Protein AF-0000000077403248 (afdb_homodimer)

Structure (mmCIF, N/CA/C/O backbone):
data_AF-0000000077403248-model_v1
#
loop_
_entity.id
_entity.type
_entity.pdbx_description
1 polymer '3-beta hydroxysteroid dehydrogenase/isomerase domain-containing protein'
#
loop_
_atom_site.group_PDB
_atom_site.id
_atom_site.type_symbol
_atom_site.label_atom_id
_atom_site.label_alt_id
_atom_site.label_comp_id
_atom_site.label_asym_id
_atom_site.label_entity_id
_atom_site.label_seq_id
_atom_site.pdbx_PDB_ins_code
_atom_site.Cartn_x
_atom_site.Cartn_y
_atom_site.Cartn_z
_atom_site.occupancy
_atom_site.B_iso_or_equiv
_atom_site.auth_seq_id
_atom_site.auth_comp_id
_atom_site.auth_asym_id
_atom_site.auth_atom_id
_atom_site.pdbx_PDB_model_num
ATOM 1 N N . MET A 1 1 ? -23.078 15.523 17.312 1 88.94 1 MET A N 1
ATOM 2 C CA . MET A 1 1 ? -22.125 14.727 16.531 1 88.94 1 MET A CA 1
ATOM 3 C C . MET A 1 1 ? -20.797 14.602 17.266 1 88.94 1 MET A C 1
ATOM 5 O O . MET A 1 1 ? -20.375 15.516 17.969 1 88.94 1 MET A O 1
ATOM 9 N N . SER A 1 2 ? -20.219 13.445 17.25 1 95 2 SER A N 1
ATOM 10 C CA . SER A 1 2 ? -18.984 13.164 17.984 1 95 2 SER A CA 1
ATOM 11 C C . SER A 1 2 ? -17.844 12.797 17.016 1 95 2 SER A C 1
ATOM 13 O O . SER A 1 2 ? -18.047 12 16.109 1 95 2 SER A O 1
ATOM 15 N N . PHE A 1 3 ? -16.703 13.469 17.266 1 97.44 3 PHE A N 1
ATOM 16 C CA . PHE A 1 3 ? -15.547 13.305 16.391 1 97.44 3 PHE A CA 1
ATOM 17 C C . PHE A 1 3 ? -14.367 12.727 17.156 1 97.44 3 PHE A C 1
ATOM 19 O O . PHE A 1 3 ? -14.125 13.094 18.312 1 97.44 3 PHE A O 1
ATOM 26 N N . ILE A 1 4 ? -13.68 11.789 16.547 1 98.44 4 ILE A N 1
ATOM 27 C CA . ILE A 1 4 ? -12.391 11.312 17.031 1 98.44 4 ILE A CA 1
ATOM 28 C C . ILE A 1 4 ? -11.273 11.859 16.141 1 98.44 4 ILE A C 1
ATOM 30 O O . ILE A 1 4 ? -11.312 11.711 14.922 1 98.44 4 ILE A O 1
ATOM 34 N N . ILE A 1 5 ? -10.305 12.508 16.75 1 98.56 5 ILE A N 1
ATOM 35 C CA . ILE A 1 5 ? -9.141 12.992 16.016 1 98.56 5 ILE A CA 1
ATOM 36 C C . ILE A 1 5 ? -7.926 12.125 16.328 1 98.56 5 ILE A C 1
ATOM 38 O O . ILE A 1 5 ? -7.395 12.18 17.438 1 98.56 5 ILE A O 1
ATOM 42 N N . ILE A 1 6 ? -7.516 11.273 15.367 1 98.81 6 ILE A N 1
ATOM 43 C CA . ILE A 1 6 ? -6.262 10.531 15.469 1 98.81 6 ILE A CA 1
ATOM 44 C C . ILE A 1 6 ? -5.09 11.453 15.133 1 98.81 6 ILE A C 1
ATOM 46 O O . ILE A 1 6 ? -5.047 12.039 14.047 1 98.81 6 ILE A O 1
ATOM 50 N N . GLY A 1 7 ? -4.117 11.555 15.969 1 98 7 GLY A N 1
ATOM 51 C CA . GLY A 1 7 ? -3.072 12.555 15.828 1 98 7 GLY A CA 1
ATOM 52 C C . GLY A 1 7 ? -3.445 13.891 16.438 1 98 7 GLY A C 1
ATOM 53 O O . GLY A 1 7 ? -2.949 14.938 16 1 98 7 GLY A O 1
ATOM 54 N N . GLY A 1 8 ? -4.324 13.859 17.406 1 96.44 8 GLY A N 1
ATOM 55 C CA . GLY A 1 8 ? -4.867 15.078 18 1 96.44 8 GLY A CA 1
ATOM 56 C C . GLY A 1 8 ? -3.84 15.852 18.797 1 96.44 8 GLY A C 1
ATOM 57 O O . GLY A 1 8 ? -4.059 17.016 19.125 1 96.44 8 GLY A O 1
ATOM 58 N N . GLY A 1 9 ? -2.77 15.203 19.125 1 93.88 9 GLY A N 1
ATOM 59 C CA . GLY A 1 9 ? -1.704 15.891 19.844 1 93.88 9 GLY A CA 1
ATOM 60 C C . GLY A 1 9 ? -0.799 16.703 18.938 1 93.88 9 GLY A C 1
ATOM 61 O O . GLY A 1 9 ? 0.012 17.5 19.406 1 93.88 9 GLY A O 1
ATOM 62 N N . GLY A 1 10 ? -0.973 16.516 17.656 1 95.06 10 GLY A N 1
ATOM 63 C CA . GLY A 1 10 ? -0.174 17.25 16.688 1 95.06 10 GLY A CA 1
ATOM 64 C C . GLY A 1 10 ? -0.78 18.578 16.297 1 95.06 10 GLY A C 1
ATOM 65 O O . GLY A 1 10 ? -1.92 18.875 16.656 1 95.06 10 GLY A O 1
ATOM 66 N N . TYR A 1 11 ? -0.085 19.406 15.562 1 94.81 11 TYR A N 1
ATOM 67 C CA . TYR A 1 11 ? -0.453 20.781 15.211 1 94.81 11 TYR A CA 1
ATOM 68 C C . TYR A 1 11 ? -1.774 20.812 14.453 1 94.81 11 TYR A C 1
ATOM 70 O O . TYR A 1 11 ? -2.693 21.531 14.828 1 94.81 11 TYR A O 1
ATOM 78 N N . ILE A 1 12 ? -1.896 19.953 13.43 1 97 12 ILE A N 1
ATOM 79 C CA . ILE A 1 12 ? -3.082 19.938 12.578 1 97 12 ILE A CA 1
ATOM 80 C C . ILE A 1 12 ? -4.262 19.344 13.352 1 97 12 ILE A C 1
ATOM 82 O O . ILE A 1 12 ? -5.336 19.953 13.406 1 97 12 ILE A O 1
ATOM 86 N N . GLY A 1 13 ? -3.988 18.234 13.984 1 97.25 13 GLY A N 1
ATOM 87 C CA . GLY A 1 13 ? -5.051 17.531 14.695 1 97.25 13 GLY A CA 1
ATOM 88 C C . GLY A 1 13 ? -5.652 18.359 15.812 1 97.25 13 GLY A C 1
ATOM 89 O O . GLY A 1 13 ? -6.875 18.406 15.961 1 97.25 13 GLY A O 1
ATOM 90 N N . PHE A 1 14 ? -4.828 18.969 16.547 1 94.69 14 PHE A N 1
ATOM 91 C CA . PHE A 1 14 ? -5.289 19.766 17.688 1 94.69 14 PHE A CA 1
ATOM 92 C C . PHE A 1 14 ? -6.184 20.906 17.203 1 94.69 14 PHE A C 1
ATOM 94 O O . PHE A 1 14 ? -7.254 21.141 17.781 1 94.69 14 PHE A O 1
ATOM 101 N N . HIS A 1 15 ? -5.797 21.594 16.203 1 94.38 15 HIS A N 1
ATOM 102 C CA . HIS A 1 15 ? -6.531 22.766 15.758 1 94.38 15 HIS A CA 1
ATOM 103 C C . HIS A 1 15 ? -7.832 22.375 15.062 1 94.38 15 HIS A C 1
ATOM 105 O O . HIS A 1 15 ? -8.82 23.109 15.125 1 94.38 15 HIS A O 1
ATOM 111 N N . ILE A 1 16 ? -7.832 21.203 14.398 1 96.5 16 ILE A N 1
ATOM 112 C CA . ILE A 1 16 ? -9.094 20.672 13.883 1 96.5 16 ILE A CA 1
ATOM 113 C C . ILE A 1 16 ? -10.047 20.406 15.047 1 96.5 16 ILE A C 1
ATOM 115 O O . ILE A 1 16 ? -11.219 20.797 15 1 96.5 16 ILE A O 1
ATOM 119 N N . GLY A 1 17 ? -9.484 19.734 16.062 1 94.38 17 GLY A N 1
ATOM 120 C CA . GLY A 1 17 ? -10.289 19.453 17.25 1 94.38 17 GLY A CA 1
ATOM 121 C C . GLY A 1 17 ? -10.844 20.703 17.891 1 94.38 17 GLY A C 1
ATOM 122 O O . GLY A 1 17 ? -12.016 20.75 18.266 1 94.38 17 GLY A O 1
ATOM 123 N N . LYS A 1 18 ? -10.008 21.703 18.031 1 90.38 18 LYS A N 1
ATOM 124 C CA . LYS A 1 18 ? -10.422 22.969 18.625 1 90.38 18 LYS A CA 1
ATOM 125 C C . LYS A 1 18 ? -11.562 23.609 17.828 1 90.38 18 LYS A C 1
ATOM 127 O O . LYS A 1 18 ? -12.547 24.062 18.406 1 90.38 18 LYS A O 1
ATOM 132 N N . ALA A 1 19 ? -11.43 23.609 16.531 1 91.44 19 ALA A N 1
ATOM 133 C CA . ALA A 1 19 ? -12.453 24.203 15.68 1 91.44 19 ALA A CA 1
ATOM 134 C C . ALA A 1 19 ? -13.781 23.469 15.812 1 91.44 19 ALA A C 1
ATOM 136 O O . ALA A 1 19 ? -14.844 24.078 15.891 1 91.44 19 ALA A O 1
ATOM 137 N N . LEU A 1 20 ? -13.742 22.156 15.82 1 93 20 LEU A N 1
ATOM 138 C CA . LEU A 1 20 ? -14.945 21.344 15.961 1 93 20 LEU A CA 1
ATOM 139 C C . LEU A 1 20 ? -15.602 21.578 17.312 1 93 20 LEU A C 1
ATOM 141 O O . LEU A 1 20 ? -16.828 21.672 17.406 1 93 20 LEU A O 1
ATOM 145 N N . LEU A 1 21 ? -14.797 21.688 18.312 1 89.25 21 LEU A N 1
ATOM 146 C CA . LEU A 1 21 ? -15.312 21.969 19.656 1 89.25 21 LEU A CA 1
ATOM 147 C C . LEU A 1 21 ? -16.016 23.312 19.672 1 89.25 21 LEU A C 1
ATOM 149 O O . LEU A 1 21 ? -17.109 23.438 20.25 1 89.25 21 LEU A O 1
ATOM 153 N N . LEU A 1 22 ? -15.367 24.297 19.062 1 84.75 22 LEU A N 1
ATOM 154 C CA . LEU A 1 22 ? -15.93 25.641 19 1 84.75 22 LEU A CA 1
ATOM 155 C C . LEU A 1 22 ? -17.25 25.641 18.234 1 84.75 22 LEU A C 1
ATOM 157 O O . LEU A 1 22 ? -18.125 26.469 18.484 1 84.75 22 LEU A O 1
ATOM 161 N N . ALA A 1 23 ? -17.375 24.719 17.359 1 84.81 23 ALA A N 1
ATOM 162 C CA . ALA A 1 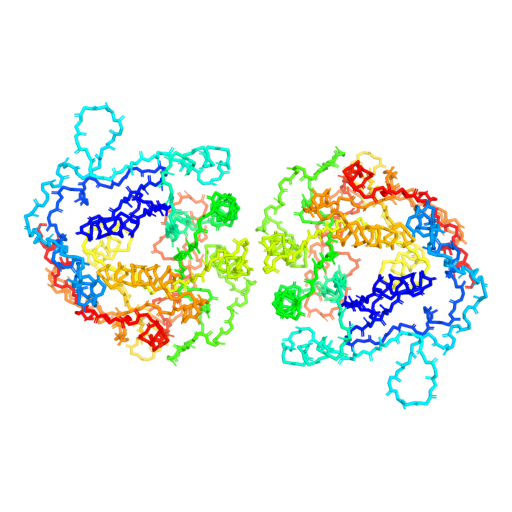23 ? -18.594 24.594 16.562 1 84.81 23 ALA A CA 1
ATOM 163 C C . ALA A 1 23 ? -19.672 23.828 17.328 1 84.81 23 ALA A C 1
ATOM 165 O O . ALA A 1 23 ? -20.781 23.625 16.828 1 84.81 23 ALA A O 1
ATOM 166 N N . GLY A 1 24 ? -19.375 23.297 18.5 1 83 24 GLY A N 1
ATOM 167 C CA . GLY A 1 24 ? -20.375 22.703 19.375 1 83 24 GLY A CA 1
ATOM 168 C C . GLY A 1 24 ? -20.391 21.188 19.312 1 83 24 GLY A C 1
ATOM 169 O O . GLY A 1 24 ? -21.312 20.547 19.828 1 83 24 GLY A O 1
ATOM 170 N N . PHE A 1 25 ? -19.422 20.609 18.688 1 89.56 25 PHE A N 1
ATOM 171 C CA . PHE A 1 25 ? -19.375 19.156 18.562 1 89.56 25 PHE A CA 1
ATOM 172 C C . PHE A 1 25 ? -18.578 18.531 19.703 1 89.56 25 PHE A C 1
ATOM 174 O O . PHE A 1 25 ? -17.797 19.219 20.359 1 89.56 25 PHE A O 1
ATOM 181 N N . LYS A 1 26 ? -18.828 17.297 19.969 1 92.31 26 LYS A N 1
ATOM 182 C CA . LYS A 1 26 ? -18 16.531 20.891 1 92.31 26 LYS A CA 1
ATOM 183 C C . LYS A 1 26 ? -16.734 16.031 20.219 1 92.31 26 LYS A C 1
ATOM 185 O O . LYS A 1 26 ? -16.766 15.539 19.094 1 92.31 26 LYS A O 1
ATOM 190 N N . VAL A 1 27 ? -15.617 16.281 20.938 1 94.81 27 VAL A N 1
ATOM 191 C CA . VAL A 1 27 ? -14.344 15.938 20.312 1 94.81 27 VAL A CA 1
ATOM 192 C C . VAL A 1 27 ? -13.5 15.109 21.281 1 94.81 27 VAL A C 1
ATOM 194 O O . VAL A 1 27 ? -13.398 15.438 22.469 1 94.81 27 VAL A O 1
ATOM 197 N N . THR A 1 28 ? -12.938 14.039 20.812 1 95.25 28 THR A N 1
ATOM 198 C CA . THR A 1 28 ? -11.953 13.234 21.516 1 95.25 28 THR A CA 1
ATOM 199 C C . THR A 1 28 ? -10.648 13.148 20.734 1 95.25 28 THR A C 1
ATOM 201 O O . THR A 1 28 ? -10.656 12.812 19.547 1 95.25 28 THR A O 1
ATOM 204 N N . LEU A 1 29 ? -9.547 13.484 21.406 1 95.94 29 LEU A N 1
ATOM 205 C CA . LEU A 1 29 ? -8.234 13.43 20.797 1 95.94 29 LEU A CA 1
ATOM 206 C C . LEU A 1 29 ? -7.5 12.148 21.188 1 95.94 29 LEU A C 1
ATOM 208 O O . LEU A 1 29 ? -7.5 11.766 22.359 1 95.94 29 LEU A O 1
ATOM 212 N N . LEU A 1 30 ? -6.902 11.453 20.219 1 96.69 30 LEU A N 1
ATOM 213 C CA . LEU A 1 30 ? -6.02 10.312 20.438 1 96.69 30 LEU A CA 1
ATOM 214 C C . LEU A 1 30 ? -4.637 10.578 19.859 1 96.69 30 LEU A C 1
ATOM 216 O O . LEU A 1 30 ? -4.516 10.977 18.688 1 96.69 30 LEU A O 1
ATOM 220 N N . ASP A 1 31 ? -3.643 10.398 20.641 1 96.31 31 ASP A N 1
ATOM 221 C CA . ASP A 1 31 ? -2.27 10.602 20.188 1 96.31 31 ASP A CA 1
ATOM 222 C C . ASP A 1 31 ? -1.272 10.016 21.188 1 96.31 31 ASP A C 1
ATOM 224 O O . ASP A 1 31 ? -1.631 9.711 22.312 1 96.31 31 ASP A O 1
ATOM 228 N N . ILE A 1 32 ? -0.068 9.828 20.703 1 95.19 32 ILE A N 1
ATOM 229 C CA . ILE A 1 32 ? 0.989 9.352 21.594 1 95.19 32 ILE A CA 1
ATOM 230 C C . ILE A 1 32 ? 1.539 10.523 22.406 1 95.19 32 ILE A C 1
ATOM 232 O O . ILE A 1 32 ? 2.125 10.32 23.484 1 95.19 32 ILE A O 1
ATOM 236 N N . ARG A 1 33 ? 1.307 11.75 21.953 1 92.06 33 ARG A N 1
ATOM 237 C CA . ARG A 1 33 ? 1.824 12.93 22.625 1 92.06 33 ARG A CA 1
ATOM 238 C C . ARG A 1 33 ? 0.705 13.922 22.938 1 92.06 33 ARG A C 1
ATOM 240 O O . ARG A 1 33 ? -0.227 14.078 22.141 1 92.06 33 ARG A O 1
ATOM 247 N N . LEU A 1 34 ? 0.909 14.648 23.938 1 89 34 LEU A N 1
ATOM 248 C CA . LEU A 1 34 ? -0.001 15.734 24.281 1 89 34 LEU A CA 1
ATOM 249 C C . LEU A 1 34 ? 0.228 16.938 23.375 1 89 34 LEU A C 1
ATOM 251 O O . LEU A 1 34 ? 1.346 17.172 22.906 1 89 34 LEU A O 1
ATOM 255 N N . PRO A 1 35 ? -0.841 17.656 23.125 1 88.5 35 PRO A N 1
ATOM 256 C CA . PRO A 1 35 ? -0.633 18.891 22.375 1 88.5 35 PRO A CA 1
ATOM 257 C C . PRO A 1 35 ? 0.321 19.859 23.078 1 88.5 35 PRO A C 1
ATOM 259 O O . PRO A 1 35 ? 0.42 19.844 24.297 1 88.5 35 PRO A O 1
ATOM 262 N N . SER A 1 36 ? 0.962 20.625 22.297 1 86.75 36 SER A N 1
ATOM 263 C CA . SER A 1 36 ? 1.906 21.594 22.828 1 86.75 36 SER A CA 1
ATOM 264 C C . SER A 1 36 ? 1.207 22.594 23.75 1 86.75 36 SER A C 1
ATOM 266 O O . SER A 1 36 ? 0.077 23 23.484 1 86.75 36 SER A O 1
ATOM 268 N N . HIS A 1 37 ? 1.922 23.031 24.766 1 79.38 37 HIS A N 1
ATOM 269 C CA . HIS A 1 37 ? 1.421 24.016 25.719 1 79.38 37 HIS A CA 1
ATOM 270 C C . HIS A 1 37 ? 1.146 25.359 25.016 1 79.38 37 HIS A C 1
ATOM 272 O O . HIS A 1 37 ? 0.229 26.078 25.406 1 79.38 37 HIS A O 1
ATOM 278 N N . GLU A 1 38 ? 1.942 25.609 24.047 1 79.44 38 GLU A N 1
ATOM 279 C CA . GLU A 1 38 ? 1.8 26.875 23.328 1 79.44 38 GLU A CA 1
ATOM 280 C C . GLU A 1 38 ? 0.463 26.938 22.594 1 79.44 38 GLU A C 1
ATOM 282 O O . GLU A 1 38 ? -0.152 28 22.516 1 79.44 38 GLU A O 1
ATOM 287 N N . TRP A 1 39 ? 0.052 25.828 22.016 1 83.5 39 TRP A N 1
ATOM 288 C CA . TRP A 1 39 ? -1.205 25.797 21.281 1 83.5 39 TRP A CA 1
ATOM 289 C C . TRP A 1 39 ? -2.396 25.938 22.219 1 83.5 39 TRP A C 1
ATOM 291 O O . TRP A 1 39 ? -3.406 26.547 21.875 1 83.5 39 TRP A O 1
ATOM 301 N N . LEU A 1 40 ? -2.199 25.422 23.391 1 70.06 40 LEU A N 1
ATOM 302 C CA . LEU A 1 40 ? -3.264 25.344 24.375 1 70.06 40 LEU A CA 1
ATOM 303 C C . LEU A 1 40 ? -3.482 26.703 25.047 1 70.06 40 LEU A C 1
ATOM 305 O O . LEU A 1 40 ? -4.621 27.094 25.312 1 70.06 40 LEU A O 1
ATOM 309 N N . PHE A 1 41 ? -2.383 27.391 25.188 1 65.62 41 PHE A N 1
ATOM 310 C CA . PHE A 1 41 ? -2.506 28.516 26.125 1 65.62 41 PHE A CA 1
ATOM 311 C C . PHE A 1 41 ? -2.168 29.828 25.438 1 65.62 41 PHE A C 1
ATOM 313 O O . PHE A 1 41 ? -2.516 30.906 25.953 1 65.62 41 PHE A O 1
ATOM 320 N N . LYS A 1 42 ? -1.551 29.688 24.312 1 63.5 42 LYS A N 1
ATOM 321 C CA . LYS A 1 42 ? -1.177 30.953 23.688 1 63.5 42 LYS A CA 1
ATOM 322 C C . LYS A 1 42 ? -2.199 31.375 22.625 1 63.5 42 LYS A C 1
ATOM 324 O O . LYS A 1 42 ? -2.797 30.516 21.969 1 63.5 42 LYS A O 1
ATOM 329 N N . THR A 1 43 ? -2.363 32.688 22.594 1 63.28 43 THR A N 1
ATOM 330 C CA . THR A 1 43 ? -3.395 33.312 21.766 1 63.28 43 THR A CA 1
ATOM 331 C C . THR A 1 43 ? -2.852 33.625 20.391 1 63.28 43 THR A C 1
ATOM 333 O O . THR A 1 43 ? -3.375 34.531 19.703 1 63.28 43 THR A O 1
ATOM 336 N N . CYS A 1 44 ? -1.911 32.906 19.922 1 69 44 CYS A N 1
ATOM 337 C CA . CYS A 1 44 ? -1.331 33.312 18.656 1 69 44 CYS A CA 1
ATOM 338 C C . CYS A 1 44 ? -2.209 32.875 17.484 1 69 44 CYS A C 1
ATOM 340 O O . CYS A 1 44 ? -2 33.281 16.344 1 69 44 CYS A O 1
ATOM 342 N N . LEU A 1 45 ? -3.133 32.125 17.797 1 82.38 45 LEU A N 1
ATOM 343 C CA . LEU A 1 45 ? -4.109 31.734 16.781 1 82.38 45 LEU A CA 1
ATOM 344 C C . LEU A 1 45 ? -5.531 31.938 17.297 1 82.38 45 LEU A C 1
ATOM 346 O O . LEU A 1 45 ? -6.137 31.016 17.859 1 82.38 45 LEU A O 1
ATOM 350 N N . PRO A 1 46 ? -6.023 33.156 17.031 1 81.88 46 PRO A N 1
ATOM 351 C CA . PRO A 1 46 ? -7.371 33.438 17.531 1 81.88 46 PRO A CA 1
ATOM 352 C C . PRO A 1 46 ? -8.422 32.469 16.969 1 81.88 46 PRO A C 1
ATOM 354 O O . PRO A 1 46 ? -8.32 32.031 15.82 1 81.88 46 PRO A O 1
ATOM 357 N N . SER A 1 47 ? -9.391 32.25 17.766 1 83 47 SER A N 1
ATOM 358 C CA . SER A 1 47 ? -10.477 31.359 17.359 1 83 47 SER A CA 1
ATOM 359 C C . SER A 1 47 ? -11.188 31.875 16.109 1 83 47 SER A C 1
ATOM 361 O O . SER A 1 47 ? -11.617 31.094 15.266 1 83 47 SER A O 1
ATOM 363 N N . SER A 1 48 ? -11.25 33.188 16.062 1 83.62 48 SER A N 1
ATOM 364 C CA . SER A 1 48 ? -11.914 33.781 14.906 1 83.62 48 SER A CA 1
ATOM 365 C C . SER A 1 48 ? -11.164 33.5 13.617 1 83.62 48 SER A C 1
ATOM 367 O O . SER A 1 48 ? -11.781 33.281 12.562 1 83.62 48 SER A O 1
ATOM 369 N N . TYR A 1 49 ? -9.883 33.5 13.773 1 86.62 49 TYR A N 1
ATOM 370 C CA . TYR A 1 49 ? -9.031 33.156 12.633 1 86.62 49 TYR A CA 1
ATOM 371 C C . TYR A 1 49 ? -9.211 31.719 12.211 1 86.62 49 TYR A C 1
ATOM 373 O O . TYR A 1 49 ? -9.344 31.406 11.023 1 86.62 49 TYR A O 1
ATOM 381 N N . LEU A 1 50 ? -9.297 30.859 13.156 1 87.56 50 LEU A N 1
ATOM 382 C CA . LEU A 1 50 ? -9.406 29.422 12.922 1 87.56 50 LEU A CA 1
ATOM 383 C C . LEU A 1 50 ? -10.773 29.078 12.336 1 87.56 50 LEU A C 1
ATOM 385 O O . LEU A 1 50 ? -10.891 28.156 11.531 1 87.56 50 LEU A O 1
ATOM 389 N N . MET A 1 51 ? -11.734 29.844 12.672 1 88.5 51 MET A N 1
ATOM 390 C CA . MET A 1 51 ? -13.117 29.531 12.32 1 88.5 51 MET A CA 1
ATOM 391 C C . MET A 1 51 ? -13.531 30.234 11.039 1 88.5 51 MET A C 1
ATOM 393 O O . MET A 1 51 ? -14.633 30.031 10.531 1 88.5 51 MET A O 1
ATOM 397 N N . GLU A 1 52 ? -12.516 30.938 10.578 1 83.81 52 GLU A N 1
ATOM 398 C CA . GLU A 1 52 ? -12.812 31.688 9.367 1 83.81 52 GLU A CA 1
ATOM 399 C C . GLU A 1 52 ? -13.203 30.766 8.219 1 83.81 52 GLU A C 1
ATOM 401 O O . GLU A 1 52 ? -12.5 29.781 7.945 1 83.81 52 GLU A O 1
ATOM 406 N N . GLY A 1 53 ? -14.289 30.781 7.582 1 83.56 53 GLY A N 1
ATOM 407 C CA . GLY A 1 53 ? -14.758 30 6.441 1 83.56 53 GLY A CA 1
ATOM 408 C C . GLY A 1 53 ? -15.617 28.812 6.84 1 83.56 53 GLY A C 1
ATOM 409 O O . GLY A 1 53 ? -16.203 28.156 5.984 1 83.56 53 GLY A O 1
ATOM 410 N N . ILE A 1 54 ? -15.562 28.422 8.078 1 85.88 54 ILE A N 1
ATOM 411 C CA . ILE A 1 54 ? -16.359 27.297 8.586 1 85.88 54 ILE A CA 1
ATOM 412 C C . ILE A 1 54 ? -17.75 27.797 8.953 1 85.88 54 ILE A C 1
ATOM 414 O O . ILE A 1 54 ? -18.75 27.141 8.633 1 85.88 54 ILE A O 1
ATOM 418 N N . THR A 1 55 ? -17.891 28.922 9.57 1 70.94 55 THR A N 1
ATOM 419 C CA . THR A 1 55 ? -19.141 29.422 10.133 1 70.94 55 THR A CA 1
ATOM 420 C C . THR A 1 55 ? -20.031 29.984 9.031 1 70.94 55 THR A C 1
ATOM 422 O O . THR A 1 55 ? -21.234 30.172 9.242 1 70.94 55 THR A O 1
ATOM 425 N N . GLU A 1 56 ? -19.547 30.219 7.914 1 62.22 56 GLU A N 1
ATOM 426 C CA . GLU A 1 56 ? -20.375 30.75 6.848 1 62.22 56 GLU A CA 1
ATOM 427 C C . GLU A 1 56 ? -21.281 29.688 6.25 1 62.22 56 GLU A C 1
ATOM 429 O O . GLU A 1 56 ? -22.141 29.984 5.414 1 62.22 56 GLU A O 1
ATOM 434 N N . GLU A 1 57 ? -21.25 28.484 6.777 1 59.41 57 GLU A N 1
ATOM 435 C CA . GLU A 1 57 ? -22.031 27.391 6.207 1 59.41 57 GLU A CA 1
ATOM 436 C C . GLU A 1 57 ? -23.406 27.297 6.883 1 59.41 57 GLU A C 1
ATOM 438 O O . GLU A 1 57 ? -23.516 27.516 8.094 1 59.41 57 GLU A O 1
ATOM 443 N N . PRO A 1 58 ? -24.469 27.172 6.02 1 51.25 58 PRO A N 1
ATOM 444 C CA . PRO A 1 58 ? -25.828 27.094 6.562 1 51.25 58 PRO A CA 1
ATOM 445 C C . PRO A 1 58 ? -25.953 26.109 7.711 1 51.25 58 PRO A C 1
ATOM 447 O O . PRO A 1 58 ? -26.781 26.281 8.609 1 51.25 58 PRO A O 1
ATOM 450 N N . PHE A 1 59 ? -25.094 25.109 7.602 1 53.16 59 PHE A N 1
ATOM 451 C CA . PHE A 1 59 ? -25.188 24.109 8.648 1 53.16 59 PHE A CA 1
ATOM 452 C C . PHE A 1 59 ? -24.969 24.734 10.023 1 53.16 59 PHE A C 1
ATOM 454 O O . PHE A 1 59 ? -25.609 24.328 11 1 53.16 59 PHE A O 1
ATOM 461 N N . PHE A 1 60 ? -24.188 25.656 10 1 54.59 60 PHE A N 1
ATOM 462 C CA . PHE A 1 60 ? -23.875 26.266 11.281 1 54.59 60 PHE A CA 1
ATOM 463 C C . PHE A 1 60 ? -24.859 27.391 11.617 1 54.59 60 PHE A C 1
ATOM 465 O O . PHE A 1 60 ? -24.969 27.797 12.773 1 54.59 60 PHE A O 1
ATOM 472 N N . GLU A 1 61 ? -25.516 27.906 10.539 1 47.16 61 GLU A N 1
ATOM 473 C CA . GLU A 1 61 ? -26.531 28.922 10.828 1 47.16 61 GLU A CA 1
ATOM 474 C C . GLU A 1 61 ? -27.625 28.359 11.742 1 47.16 61 GLU A C 1
ATOM 476 O O . GLU A 1 61 ? -28.109 29.047 12.633 1 47.16 61 GLU A O 1
ATOM 481 N N . ASP A 1 62 ? -28.047 27.203 11.352 1 44.81 62 ASP A N 1
ATOM 482 C CA . ASP A 1 62 ? -29.172 26.641 12.086 1 44.81 62 ASP A CA 1
ATOM 483 C C . ASP A 1 62 ? -28.766 26.188 13.484 1 44.81 62 ASP A C 1
ATOM 485 O O . ASP A 1 62 ? -29.609 26.031 14.367 1 44.81 62 ASP A O 1
ATOM 489 N N . HIS A 1 63 ? -27.547 25.781 13.508 1 41.97 63 HIS A N 1
ATOM 490 C CA . HIS A 1 63 ? -27.109 25.375 14.836 1 41.97 63 HIS A CA 1
ATOM 491 C C . HIS A 1 63 ? -26.531 26.547 15.625 1 41.97 63 HIS A C 1
ATOM 493 O O . HIS A 1 63 ? -25.703 27.297 15.109 1 41.97 63 HIS A O 1
ATOM 499 N N . ASN A 1 64 ? -27.438 27.406 16.188 1 38.59 64 ASN A N 1
ATOM 500 C CA . ASN A 1 64 ? -27.094 28.531 17.062 1 38.59 64 ASN A CA 1
ATOM 501 C C . ASN A 1 64 ? -25.719 28.328 17.719 1 38.59 64 ASN A C 1
ATOM 503 O O . ASN A 1 64 ? -25.641 27.781 18.812 1 38.59 64 ASN A O 1
ATOM 507 N N . PHE A 1 65 ? -24.859 27.984 16.859 1 40.69 65 PHE A N 1
ATOM 508 C CA . PHE A 1 65 ? -23.531 27.891 17.469 1 40.69 65 PHE A CA 1
ATOM 509 C C . PHE A 1 65 ? -23.125 29.219 18.094 1 40.69 65 PHE A C 1
ATOM 511 O O . PHE A 1 65 ? -23.141 30.25 17.438 1 40.69 65 PHE A O 1
ATOM 518 N N . SER A 1 66 ? -23.656 29.5 19.234 1 34.75 66 SER A N 1
ATOM 519 C CA . SER A 1 66 ? -23.156 30.641 19.984 1 34.75 66 SER A CA 1
ATOM 520 C C . SER A 1 66 ? -21.641 30.797 19.812 1 34.75 66 SER A C 1
ATOM 522 O O . SER A 1 66 ? -20.875 29.906 20.172 1 34.75 66 SER A O 1
ATOM 524 N N . THR A 1 67 ? -21.203 31.141 18.641 1 37.59 67 THR A N 1
ATOM 525 C CA . THR A 1 67 ? -19.859 31.703 18.656 1 37.59 67 THR A CA 1
ATOM 526 C C . THR A 1 67 ? -19.625 32.5 19.938 1 37.59 67 THR A C 1
ATOM 528 O O . THR A 1 67 ? -19.812 33.719 19.969 1 37.59 67 THR A O 1
ATOM 531 N N . SER A 1 68 ? -20.328 32.25 20.984 1 33.31 68 SER A N 1
ATOM 532 C CA . SER A 1 68 ? -19.828 33.031 22.094 1 33.31 68 SER A CA 1
ATOM 533 C C . SER A 1 68 ? -18.328 33.219 22.031 1 33.31 68 SER A C 1
ATOM 535 O O . SER A 1 68 ? -17.578 32.219 22.047 1 33.31 68 SER A O 1
ATOM 537 N N . SER A 1 69 ? -17.891 34.062 21.188 1 35.31 69 SER A N 1
ATOM 538 C CA . SER A 1 69 ? -16.594 34.719 21.125 1 35.31 69 SER A CA 1
ATOM 539 C C . SER A 1 69 ? -15.852 34.625 22.453 1 35.31 69 SER A C 1
ATOM 541 O O . SER A 1 69 ? -14.945 35.406 22.719 1 35.31 69 SER A O 1
ATOM 543 N N . GLY A 1 70 ? -16.531 34.25 23.516 1 33.25 70 GLY A N 1
ATOM 544 C CA . GLY A 1 70 ? -15.625 34.312 24.656 1 33.25 70 GLY A CA 1
ATOM 545 C C . GLY A 1 70 ? -14.367 33.469 24.469 1 33.25 70 GLY A C 1
ATOM 546 O O . GLY A 1 70 ? -14.391 32.469 23.75 1 33.25 70 GLY A O 1
ATOM 547 N N . ASP A 1 71 ? -13.211 34.125 24.422 1 37.53 71 ASP A N 1
ATOM 548 C CA . ASP A 1 71 ? -11.93 33.469 24.656 1 37.53 71 ASP A CA 1
ATOM 549 C C . ASP A 1 71 ? -12.102 32.188 25.453 1 37.53 71 ASP A C 1
ATOM 551 O O . ASP A 1 71 ? -12.492 32.219 26.625 1 37.53 71 ASP A O 1
ATOM 555 N N . ILE A 1 72 ? -12.875 31.203 24.984 1 40.78 72 ILE A N 1
ATOM 556 C CA . ILE A 1 72 ? -12.789 29.969 25.766 1 40.78 72 ILE A CA 1
ATOM 557 C C . ILE A 1 72 ? -11.453 29.922 26.5 1 40.78 72 ILE A C 1
ATOM 559 O O . ILE A 1 72 ? -10.398 30.156 25.906 1 40.78 72 ILE A O 1
ATOM 563 N N . ASP A 1 73 ? -11.422 30.375 27.703 1 40.16 73 ASP A N 1
ATOM 564 C CA . ASP A 1 73 ? -10.211 30.25 28.516 1 40.16 73 ASP A CA 1
ATOM 565 C C . ASP A 1 73 ? -9.484 28.938 28.234 1 40.16 73 ASP A C 1
ATOM 567 O O . ASP A 1 73 ? -10.07 27.859 28.375 1 40.16 73 ASP A O 1
ATOM 571 N N . ASN A 1 74 ? -8.578 28.984 27.297 1 41.88 74 ASN A N 1
ATOM 572 C CA . ASN A 1 74 ? -7.641 27.922 26.922 1 41.88 74 ASN A CA 1
ATOM 573 C C . ASN A 1 74 ? -7.453 26.922 28.062 1 41.88 74 ASN A C 1
ATOM 575 O O . ASN A 1 74 ? -7.02 25.797 27.828 1 41.88 74 ASN A O 1
ATOM 579 N N . HIS A 1 75 ? -7.617 27.422 29.25 1 40.44 75 HIS A N 1
ATOM 580 C CA . HIS A 1 75 ? -7.266 26.562 30.375 1 40.44 75 HIS A CA 1
ATOM 581 C C . HIS A 1 75 ? -8.195 25.344 30.438 1 40.44 75 HIS A C 1
ATOM 583 O O . HIS A 1 75 ? -7.883 24.359 31.109 1 40.44 75 HIS A O 1
ATOM 589 N N . LYS A 1 76 ? -9.375 25.422 29.891 1 44.38 76 LYS A N 1
ATOM 590 C CA . LYS A 1 76 ? -10.352 24.359 30.141 1 44.38 76 LYS A CA 1
ATOM 591 C C . LYS A 1 76 ? -10.445 23.406 28.953 1 44.38 76 LYS A C 1
ATOM 593 O O . LYS A 1 76 ? -11.289 22.516 28.938 1 44.38 76 LYS A O 1
ATOM 598 N N . ILE A 1 77 ? -9.719 23.641 27.953 1 45.38 77 ILE A N 1
ATOM 599 C CA . ILE A 1 77 ? -9.977 22.922 26.703 1 45.38 77 ILE A CA 1
ATOM 600 C C . ILE A 1 77 ? -9.625 21.438 26.891 1 45.38 77 ILE A C 1
ATOM 602 O O . ILE A 1 77 ? -10.328 20.562 26.391 1 45.38 77 ILE A O 1
ATOM 606 N N . LEU A 1 78 ? -8.398 21 27.391 1 48.47 78 LEU A N 1
ATOM 607 C CA . LEU A 1 78 ? -7.949 19.609 27.344 1 48.47 78 LEU A CA 1
ATOM 608 C C . LEU A 1 78 ? -8.086 18.953 28.719 1 48.47 78 LEU A C 1
ATOM 610 O O . LEU A 1 78 ? -7.551 19.438 29.703 1 48.47 78 LEU A O 1
ATOM 614 N N . SER A 1 79 ? -9.227 18.422 29.078 1 43.78 79 SER A N 1
ATOM 615 C CA . SER A 1 79 ? -9.305 17.641 30.312 1 43.78 79 SER A CA 1
ATOM 616 C C . SER A 1 79 ? -8.32 16.469 30.281 1 43.78 79 SER A C 1
ATOM 618 O O . SER A 1 79 ? -8.336 15.664 29.359 1 43.78 79 SER A O 1
ATOM 620 N N . MET A 1 80 ? -7.113 16.734 30.641 1 40.78 80 MET A N 1
ATOM 621 C CA . MET A 1 80 ? -6.387 15.508 30.938 1 40.78 80 MET A CA 1
ATOM 622 C C . MET A 1 80 ? -7.156 14.641 31.922 1 40.78 80 MET A C 1
ATOM 624 O O . MET A 1 80 ? -7.77 15.148 32.875 1 40.78 80 MET A O 1
ATOM 628 N N . ASN A 1 81 ? -7.926 13.695 31.531 1 38.56 81 ASN A N 1
ATOM 629 C CA . ASN A 1 81 ? -8.68 12.836 32.438 1 38.56 81 ASN A CA 1
ATOM 630 C C . ASN A 1 81 ? -8.062 12.812 33.844 1 38.56 81 ASN A C 1
ATOM 632 O O . ASN A 1 81 ? -7.578 11.773 34.281 1 38.56 81 ASN A O 1
ATOM 636 N N . ASP A 1 82 ? -7.305 13.75 34.281 1 37.09 82 ASP A N 1
ATOM 637 C CA . ASP A 1 82 ? -6.984 13.508 35.688 1 37.09 82 ASP A CA 1
ATOM 638 C C . ASP A 1 82 ? -8.18 13.812 36.594 1 37.09 82 ASP A C 1
ATOM 640 O O . ASP A 1 82 ? -8.062 13.797 37.812 1 37.09 82 ASP A O 1
ATOM 644 N N . GLY A 1 83 ? -9.344 13.711 36.406 1 37.56 83 GLY A N 1
ATOM 645 C CA . GLY A 1 83 ? -10.492 13.82 37.281 1 37.56 83 GLY A CA 1
ATOM 646 C C . GLY A 1 83 ? -10.914 15.258 37.531 1 37.56 83 GLY A C 1
ATOM 647 O O . GLY A 1 83 ? -11.992 15.508 38.094 1 37.56 83 GLY A O 1
ATOM 648 N N . LYS A 1 84 ? -10.125 16.219 37.812 1 38.59 84 LYS A N 1
ATOM 649 C CA . LYS A 1 84 ? -10.617 17.375 38.531 1 38.59 84 LYS A CA 1
ATOM 650 C C . LYS A 1 84 ? -11.141 18.453 37.594 1 38.59 84 LYS A C 1
ATOM 652 O O . LYS A 1 84 ? -11.953 19.297 37.969 1 38.59 84 LYS A O 1
ATOM 657 N N . ASN A 1 85 ? -10.359 18.938 36.594 1 37.62 85 ASN A N 1
ATOM 658 C CA . ASN A 1 85 ? -10.68 20.203 35.938 1 37.62 85 ASN A CA 1
ATOM 659 C C . ASN A 1 85 ? -11.469 20 34.656 1 37.62 85 ASN A C 1
ATOM 661 O O . ASN A 1 85 ? -11.344 18.953 34 1 37.62 85 ASN A O 1
ATOM 665 N N . GLU A 1 86 ? -12.664 20.547 34.438 1 42.53 86 GLU A N 1
ATOM 666 C CA . GLU A 1 86 ? -13.648 20.594 33.375 1 42.53 86 GLU A CA 1
ATOM 667 C C . GLU A 1 86 ? -12.969 20.75 32 1 42.53 86 GLU A C 1
ATOM 669 O O . GLU A 1 86 ? -12.555 21.859 31.641 1 42.53 86 GLU A O 1
ATOM 674 N N . TYR A 1 87 ? -12.109 19.875 31.516 1 49.91 87 TYR A N 1
ATOM 675 C CA . TYR A 1 87 ? -11.523 20.016 30.188 1 49.91 87 TYR A CA 1
ATOM 676 C C . TYR A 1 87 ? -12.555 19.703 29.109 1 49.91 87 TYR A C 1
ATOM 678 O O . TYR A 1 87 ? -13.453 18.891 29.312 1 49.91 87 TYR A O 1
ATOM 686 N N . LEU A 1 88 ? -12.617 20.625 27.891 1 64.19 88 LEU A N 1
ATOM 687 C CA . LEU A 1 88 ? -13.688 20.594 26.906 1 64.19 88 LEU A CA 1
ATOM 688 C C . LEU A 1 88 ? -13.469 19.453 25.906 1 64.19 88 LEU A C 1
ATOM 690 O O . LEU A 1 88 ? -14.422 18.828 25.453 1 64.19 88 LEU A O 1
ATOM 694 N N . MET A 1 89 ? -12.094 19.062 25.562 1 81.25 89 MET A N 1
ATOM 695 C CA . MET A 1 89 ? -11.875 17.922 24.688 1 81.25 89 MET A CA 1
ATOM 696 C C . MET A 1 89 ? -11.266 16.75 25.453 1 81.25 89 MET A C 1
ATOM 698 O O . MET A 1 89 ? -10.414 16.953 26.328 1 81.25 89 MET A O 1
ATOM 702 N N . ASP A 1 90 ? -11.766 15.562 25.281 1 86.38 90 ASP A N 1
ATOM 703 C CA . ASP A 1 90 ? -11.156 14.375 25.859 1 86.38 90 ASP A CA 1
ATOM 704 C C . ASP A 1 90 ? -9.875 13.992 25.109 1 86.38 90 ASP A C 1
ATOM 706 O O . ASP A 1 90 ? -9.781 14.18 23.906 1 86.38 90 ASP A O 1
ATOM 710 N N . PHE A 1 91 ? -8.844 13.609 25.938 1 91 91 PHE A N 1
ATOM 711 C CA . PHE A 1 91 ? -7.586 13.156 25.359 1 91 91 PHE A CA 1
ATOM 712 C C . PHE A 1 91 ? -7.215 11.773 25.875 1 91 91 PHE A C 1
ATOM 714 O O . PHE A 1 91 ? -7.254 11.523 27.094 1 91 91 PHE A O 1
ATOM 721 N N . TYR A 1 92 ? -6.891 10.867 25 1 92.12 92 TYR A N 1
ATOM 722 C CA . TYR A 1 92 ? -6.344 9.562 25.344 1 92.12 92 TYR A CA 1
ATOM 723 C C . TYR A 1 92 ? -4.977 9.352 24.703 1 92.12 92 TYR A C 1
ATOM 725 O O . TYR A 1 92 ? -4.812 9.555 23.5 1 92.12 92 TYR A O 1
ATOM 733 N N . LYS A 1 93 ? -4.008 8.992 25.516 1 93.88 93 LYS A N 1
ATOM 734 C CA . LYS A 1 93 ? -2.68 8.656 25.016 1 93.88 93 LYS A CA 1
ATOM 735 C C . LYS A 1 93 ? -2.656 7.25 24.422 1 93.88 93 LYS A C 1
ATOM 737 O O . LYS A 1 93 ? -2.801 6.262 25.141 1 93.88 93 LYS A O 1
ATOM 742 N N . VAL A 1 94 ? -2.441 7.164 23.094 1 95.81 94 VAL A N 1
ATOM 743 C CA . VAL A 1 94 ? -2.48 5.848 22.453 1 95.81 94 VAL A CA 1
ATOM 744 C C . VAL A 1 94 ? -1.575 5.836 21.219 1 95.81 94 VAL A C 1
ATOM 746 O O . VAL A 1 94 ? -1.502 6.824 20.484 1 95.81 94 VAL A O 1
ATOM 749 N N . ASP A 1 95 ? -0.823 4.781 21.094 1 96.56 95 ASP A N 1
ATOM 750 C CA . ASP A 1 95 ? -0.094 4.449 19.875 1 96.56 95 ASP A CA 1
ATOM 751 C C . ASP A 1 95 ? -0.979 3.676 18.906 1 96.56 95 ASP A C 1
ATOM 753 O O . ASP A 1 95 ? -1.477 2.596 19.234 1 96.56 95 ASP A O 1
ATOM 757 N N . ILE A 1 96 ? -1.193 4.227 17.703 1 98 96 ILE A N 1
ATOM 758 C CA . ILE A 1 96 ? -2.143 3.629 16.766 1 98 96 ILE A CA 1
ATOM 759 C C . ILE A 1 96 ? -1.603 2.291 16.266 1 98 96 ILE A C 1
ATOM 761 O O . ILE A 1 96 ? -2.332 1.51 15.656 1 98 96 ILE A O 1
ATOM 765 N N . ARG A 1 97 ? -0.341 1.94 16.531 1 97.19 97 ARG A N 1
ATOM 766 C CA . ARG A 1 97 ? 0.234 0.646 16.172 1 97.19 97 ARG A CA 1
ATOM 767 C C . ARG A 1 97 ? -0.303 -0.458 17.078 1 97.19 97 ARG A C 1
ATOM 769 O O . ARG A 1 97 ? -0.236 -1.639 16.734 1 97.19 97 ARG A O 1
ATOM 776 N N . ASP A 1 98 ? -0.742 -0.085 18.25 1 96.94 98 ASP A N 1
ATOM 777 C CA . ASP A 1 98 ? -1.341 -1.021 19.203 1 96.94 98 ASP A CA 1
ATOM 778 C C . ASP A 1 98 ? -2.844 -1.154 18.969 1 96.94 98 ASP A C 1
ATOM 780 O O . ASP A 1 98 ? -3.635 -0.385 19.516 1 96.94 98 ASP A O 1
ATOM 784 N N . ILE A 1 99 ? -3.238 -2.125 18.297 1 96.69 99 ILE A N 1
ATOM 785 C CA . ILE A 1 99 ? -4.617 -2.248 17.828 1 96.69 99 ILE A CA 1
ATOM 786 C C . ILE A 1 99 ? -5.539 -2.482 19.031 1 96.69 99 ILE A C 1
ATOM 788 O O . ILE A 1 99 ? -6.676 -2 19.047 1 96.69 99 ILE A O 1
ATOM 792 N N . HIS A 1 100 ? -5.09 -3.17 20.031 1 95.94 100 HIS A N 1
ATOM 793 C CA . HIS A 1 100 ? -5.934 -3.486 21.188 1 95.94 100 HIS A CA 1
ATOM 794 C C . HIS A 1 100 ? -6.223 -2.24 22.016 1 95.94 100 HIS A C 1
ATOM 796 O O . HIS A 1 100 ? -7.371 -1.982 22.375 1 95.94 100 HIS A O 1
ATOM 802 N N . LEU A 1 101 ? -5.203 -1.478 22.281 1 96 101 LEU A N 1
ATOM 803 C CA . LEU A 1 101 ? -5.379 -0.248 23.047 1 96 101 LEU A CA 1
ATOM 804 C C . LEU A 1 101 ? -6.188 0.774 22.25 1 96 101 LEU A C 1
ATOM 806 O O . LEU A 1 101 ? -7.023 1.48 22.812 1 96 101 LEU A O 1
ATOM 810 N N . LEU A 1 102 ? -5.918 0.854 20.969 1 97.44 102 LEU A N 1
ATOM 811 C CA . LEU A 1 102 ? -6.664 1.764 20.094 1 97.44 102 LEU A CA 1
ATOM 812 C C . LEU A 1 102 ? -8.148 1.423 20.109 1 97.44 102 LEU A C 1
ATOM 814 O O . LEU A 1 102 ? -8.992 2.312 20.234 1 97.44 102 LEU A O 1
ATOM 818 N N . GLU A 1 103 ? -8.43 0.144 19.969 1 97.31 103 GLU A N 1
ATOM 819 C CA . GLU A 1 103 ? -9.812 -0.313 19.984 1 97.31 103 GLU A CA 1
ATOM 820 C C . GLU A 1 103 ? -10.492 0.005 21.312 1 97.31 103 GLU A C 1
ATOM 822 O O . GLU A 1 103 ? -11.641 0.445 21.328 1 97.31 103 GLU A O 1
ATOM 827 N N . PHE A 1 104 ? -9.781 -0.187 22.359 1 95.94 104 PHE A N 1
ATOM 828 C CA . PHE A 1 104 ? -10.297 0.098 23.703 1 95.94 104 PHE A CA 1
ATOM 829 C C . PHE A 1 104 ? -10.719 1.557 23.812 1 95.94 104 PHE A C 1
ATOM 831 O O . PHE A 1 104 ? -11.867 1.852 24.172 1 95.94 104 PHE A O 1
ATOM 838 N N . TYR A 1 105 ? -9.883 2.467 23.469 1 95 105 TYR A N 1
ATOM 839 C CA . TYR A 1 105 ? -10.148 3.889 23.656 1 95 105 TYR A CA 1
ATOM 840 C C . TYR A 1 105 ? -11.188 4.391 22.656 1 95 105 TYR A C 1
ATOM 842 O O . TYR A 1 105 ? -11.992 5.266 22.969 1 95 105 TYR A O 1
ATOM 850 N N . MET A 1 106 ? -11.18 3.93 21.438 1 96.56 106 MET A N 1
ATOM 851 C CA . MET A 1 106 ? -12.18 4.348 20.453 1 96.56 106 MET A CA 1
ATOM 852 C C . MET A 1 106 ? -13.57 3.871 20.859 1 96.56 106 MET A C 1
ATOM 854 O O . MET A 1 106 ? -14.562 4.547 20.594 1 96.56 106 MET A O 1
ATOM 858 N N . ASN A 1 107 ? -13.633 2.73 21.562 1 95.19 107 ASN A N 1
ATOM 859 C CA . ASN A 1 107 ? -14.906 2.213 22.062 1 95.19 107 ASN A CA 1
ATOM 860 C C . ASN A 1 107 ? -15.422 3.033 23.234 1 95.19 107 ASN A C 1
ATOM 862 O O . ASN A 1 107 ? -16.609 2.994 23.547 1 95.19 107 ASN A O 1
ATOM 866 N N . GLU A 1 108 ? -14.539 3.734 23.891 1 92.31 108 GLU A N 1
ATOM 867 C CA . GLU A 1 108 ? -14.938 4.586 25.016 1 92.31 108 GLU A CA 1
ATOM 868 C C . GLU A 1 108 ? -15.68 5.824 24.531 1 92.31 108 GLU A C 1
ATOM 870 O O . GLU A 1 108 ? -16.375 6.484 25.312 1 92.31 108 GLU A O 1
ATOM 875 N N . VAL A 1 109 ? -15.477 6.219 23.297 1 93.44 109 VAL A N 1
ATOM 876 C CA . VAL A 1 109 ? -16.125 7.402 22.75 1 93.44 109 VAL A CA 1
ATOM 877 C C . VAL A 1 109 ? -17.594 7.09 22.453 1 93.44 109 VAL A C 1
ATOM 879 O O . VAL A 1 109 ? -17.891 6.121 21.75 1 93.44 109 VAL A O 1
ATOM 882 N N . LYS A 1 110 ? -18.422 7.855 22.953 1 90.25 110 LYS A N 1
ATOM 883 C CA . LYS A 1 110 ? -19.859 7.625 22.766 1 90.25 110 LYS A CA 1
ATOM 884 C C . LYS A 1 110 ? -20.297 7.973 21.359 1 90.25 110 LYS A C 1
ATOM 886 O O . LYS A 1 110 ? -20.203 9.125 20.922 1 90.25 110 LYS A O 1
ATOM 891 N N . ASP A 1 111 ? -20.766 7.066 20.578 1 92.12 111 ASP A N 1
ATOM 892 C CA . ASP A 1 111 ? -21.375 7.168 19.25 1 92.12 111 ASP A CA 1
ATOM 893 C C . ASP A 1 111 ? -20.516 8.016 18.312 1 92.12 111 ASP A C 1
ATOM 895 O O . ASP A 1 111 ? -21 8.984 17.734 1 92.12 111 ASP A O 1
ATOM 899 N N . PRO A 1 112 ? -19.312 7.68 18.219 1 96.19 112 PRO A N 1
ATOM 900 C CA . PRO A 1 112 ? -18.484 8.445 17.281 1 96.19 112 PRO A CA 1
ATOM 901 C C . PRO A 1 112 ? -18.984 8.352 15.836 1 96.19 112 PRO A C 1
ATOM 903 O O . PRO A 1 112 ? -19.266 7.258 15.344 1 96.19 112 PRO A O 1
ATOM 906 N N . GLU A 1 113 ? -19.125 9.469 15.203 1 97.5 113 GLU A N 1
ATOM 907 C CA . GLU A 1 113 ? -19.656 9.484 13.844 1 97.5 113 GLU A CA 1
ATOM 908 C C . GLU A 1 113 ? -18.562 9.633 12.805 1 97.5 113 GLU A C 1
ATOM 910 O O . GLU A 1 113 ? -18.672 9.133 11.688 1 97.5 113 GLU A O 1
ATOM 915 N N . CYS A 1 114 ? -17.5 10.367 13.172 1 98.5 114 CYS A N 1
ATOM 916 C CA . CYS A 1 114 ? -16.453 10.656 12.195 1 98.5 114 CYS A CA 1
ATOM 917 C C . CYS A 1 114 ? -15.07 10.586 12.828 1 98.5 114 CYS A C 1
ATOM 919 O O . CYS A 1 114 ? -14.883 11 13.969 1 98.5 114 CYS A O 1
ATOM 921 N N . VAL A 1 115 ? -14.156 9.984 12.109 1 98.88 115 VAL A N 1
ATOM 922 C CA . VAL A 1 115 ? -12.75 9.977 12.484 1 98.88 115 VAL A CA 1
ATOM 923 C C . VAL A 1 115 ? -11.953 10.859 11.523 1 98.88 115 VAL A C 1
ATOM 925 O O . VAL A 1 115 ? -12.078 10.727 10.305 1 98.88 115 VAL A O 1
ATOM 928 N N . ILE A 1 116 ? -11.242 11.812 12.023 1 98.94 116 ILE A N 1
ATOM 929 C CA . ILE A 1 116 ? -10.273 12.586 11.258 1 98.94 116 ILE A CA 1
ATOM 930 C C . ILE A 1 116 ? -8.859 12.125 11.609 1 98.94 116 ILE A C 1
ATOM 932 O O . ILE A 1 116 ? -8.422 12.242 12.758 1 98.94 116 ILE A O 1
ATOM 936 N N . HIS A 1 117 ? -8.188 11.539 10.648 1 98.94 117 HIS A N 1
ATOM 937 C CA . HIS A 1 117 ? -6.875 10.938 10.859 1 98.94 117 HIS A CA 1
ATOM 938 C C . HIS A 1 117 ? -5.758 11.867 10.406 1 98.94 117 HIS A C 1
ATOM 940 O O . HIS A 1 117 ? -5.559 12.062 9.203 1 98.94 117 HIS A O 1
ATOM 946 N N . THR A 1 118 ? -4.961 12.367 11.328 1 98.69 118 THR A N 1
ATOM 947 C CA . THR A 1 118 ? -3.896 13.312 10.992 1 98.69 118 THR A CA 1
ATOM 948 C C . THR A 1 118 ? -2.541 12.781 11.453 1 98.69 118 THR A C 1
ATOM 950 O O . THR A 1 118 ? -1.522 13.461 11.305 1 98.69 118 THR A O 1
ATOM 953 N N . ALA A 1 119 ? -2.498 11.586 11.969 1 97.88 119 ALA A N 1
ATOM 954 C CA . ALA A 1 119 ? -1.253 11.031 12.492 1 97.88 119 ALA A CA 1
ATOM 955 C C . ALA A 1 119 ? -0.342 10.555 11.367 1 97.88 119 ALA A C 1
ATOM 957 O O . ALA A 1 119 ? -0.809 9.961 10.391 1 97.88 119 ALA A O 1
ATOM 958 N N . SER A 1 120 ? 0.857 10.844 11.5 1 96.31 120 SER A N 1
ATOM 959 C CA . SER A 1 120 ? 1.896 10.375 10.594 1 96.31 120 SER A CA 1
ATOM 960 C C . SER A 1 120 ? 3.275 10.461 11.234 1 96.31 120 SER A C 1
ATOM 962 O O . SER A 1 120 ? 3.465 11.18 12.219 1 96.31 120 SER A O 1
ATOM 964 N N . PHE A 1 121 ? 4.195 9.742 10.727 1 94.88 121 PHE A N 1
ATOM 965 C CA . PHE A 1 121 ? 5.586 9.766 11.172 1 94.88 121 PHE A CA 1
ATOM 966 C C . PHE A 1 121 ? 6.527 9.93 9.984 1 94.88 121 PHE A C 1
ATOM 968 O O . PHE A 1 121 ? 6.266 9.406 8.898 1 94.88 121 PHE A O 1
ATOM 975 N N . GLY A 1 122 ? 7.559 10.695 10.148 1 89.94 122 GLY A N 1
ATOM 976 C CA . GLY A 1 122 ? 8.641 10.742 9.18 1 89.94 122 GLY A CA 1
ATOM 977 C C . GLY A 1 122 ? 8.523 11.914 8.219 1 89.94 122 GLY A C 1
ATOM 978 O O . GLY A 1 122 ? 9.086 11.883 7.125 1 89.94 122 GLY A O 1
ATOM 979 N N . MET A 1 123 ? 7.918 12.914 8.516 1 83.06 123 MET A N 1
ATOM 980 C CA . MET A 1 123 ? 7.633 14.023 7.605 1 83.06 123 MET A CA 1
ATOM 981 C C . MET A 1 123 ? 8.883 14.859 7.359 1 83.06 123 MET A C 1
ATOM 983 O O . MET A 1 123 ? 9.078 15.383 6.262 1 83.06 123 MET A O 1
ATOM 987 N N . SER A 1 124 ? 9.727 14.969 8.391 1 76.88 124 SER A N 1
ATOM 988 C CA . SER A 1 124 ? 10.859 15.875 8.211 1 76.88 124 SER A CA 1
ATOM 989 C C . SER A 1 124 ? 12.023 15.492 9.125 1 76.88 124 SER A C 1
ATOM 991 O O . SER A 1 124 ? 11.844 14.742 10.086 1 76.88 124 SER A O 1
ATOM 993 N N . GLY A 1 125 ? 13.133 15.922 8.703 1 70.38 125 GLY A N 1
ATOM 994 C CA . GLY A 1 125 ? 14.328 15.859 9.531 1 70.38 125 GLY A CA 1
ATOM 995 C C . GLY A 1 125 ? 14.805 14.445 9.789 1 70.38 125 GLY A C 1
ATOM 996 O O . GLY A 1 125 ? 14.93 13.648 8.859 1 70.38 125 GLY A O 1
ATOM 997 N N . ILE A 1 126 ? 15.055 14.203 11.062 1 71.56 126 ILE A N 1
ATOM 998 C CA . ILE A 1 126 ? 15.695 12.961 11.492 1 71.56 126 ILE A CA 1
ATOM 999 C C . ILE A 1 126 ? 14.734 11.789 11.273 1 71.56 126 ILE A C 1
ATOM 1001 O O . ILE A 1 126 ? 15.164 10.688 10.922 1 71.56 126 ILE A O 1
ATOM 1005 N N . SER A 1 127 ? 13.484 12.078 11.383 1 76.44 127 SER A N 1
ATOM 1006 C CA . SER A 1 127 ? 12.5 11.008 11.273 1 76.44 127 SER A CA 1
ATOM 1007 C C . SER A 1 127 ? 12.359 10.523 9.836 1 76.44 127 SER A C 1
ATOM 1009 O O . SER A 1 127 ? 11.789 9.461 9.586 1 76.44 127 SER A O 1
ATOM 1011 N N . GLN A 1 128 ? 12.922 11.25 8.93 1 75.75 128 GLN A N 1
ATOM 1012 C CA . GLN A 1 128 ? 12.812 10.883 7.516 1 75.75 128 GLN A CA 1
ATOM 1013 C C . GLN A 1 128 ? 13.961 9.969 7.098 1 75.75 128 GLN A C 1
ATOM 1015 O O . GLN A 1 128 ? 13.945 9.414 5.996 1 75.75 128 GLN A O 1
ATOM 1020 N N . LEU A 1 129 ? 14.906 9.805 7.949 1 75.06 129 LEU A N 1
ATOM 1021 C CA . LEU A 1 129 ? 16.094 9.016 7.621 1 75.06 129 LEU A CA 1
ATOM 1022 C C . LEU A 1 129 ? 15.734 7.551 7.422 1 75.06 129 LEU A C 1
ATOM 1024 O O . LEU A 1 129 ? 14.797 7.047 8.039 1 75.06 129 LEU A O 1
ATOM 1028 N N . PRO A 1 130 ? 16.5 6.891 6.629 1 79.62 130 PRO A N 1
ATOM 1029 C CA . PRO A 1 130 ? 16.234 5.492 6.293 1 79.62 130 PRO A CA 1
ATOM 1030 C C . PRO A 1 130 ? 16.172 4.59 7.527 1 79.62 130 PRO A C 1
ATOM 1032 O O . PRO A 1 130 ? 15.461 3.586 7.527 1 79.62 130 PRO A O 1
ATOM 1035 N N . ARG A 1 131 ? 16.859 4.969 8.523 1 81.12 131 ARG A N 1
ATOM 1036 C CA . ARG A 1 131 ? 16.891 4.133 9.719 1 81.12 131 ARG A CA 1
ATOM 1037 C C . ARG A 1 131 ? 15.516 4.055 10.383 1 81.12 131 ARG A C 1
ATOM 1039 O O . ARG A 1 131 ? 15.25 3.141 11.164 1 81.12 131 ARG A O 1
ATOM 1046 N N . HIS A 1 132 ? 14.664 5 10.023 1 85.62 132 HIS A N 1
ATOM 1047 C CA . HIS A 1 132 ? 13.336 5.035 10.617 1 85.62 132 HIS A CA 1
ATOM 1048 C C . HIS A 1 132 ? 12.281 4.539 9.641 1 85.62 132 HIS A C 1
ATOM 1050 O O . HIS A 1 132 ? 11.086 4.793 9.82 1 85.62 132 HIS A O 1
ATOM 1056 N N . ALA A 1 133 ? 12.727 3.852 8.664 1 91 133 ALA A N 1
ATOM 1057 C CA . ALA A 1 133 ? 11.82 3.393 7.617 1 91 133 ALA A CA 1
ATOM 1058 C C . ALA A 1 133 ? 10.773 2.439 8.18 1 91 133 ALA A C 1
ATOM 1060 O O . ALA A 1 133 ? 9.594 2.527 7.824 1 91 133 ALA A O 1
ATOM 1061 N N . GLU A 1 134 ? 11.141 1.624 9.039 1 93.12 134 GLU A N 1
ATOM 1062 C CA . GLU A 1 134 ? 10.219 0.628 9.578 1 93.12 134 GLU A CA 1
ATOM 1063 C C . GLU A 1 134 ? 9.117 1.286 10.406 1 93.12 134 GLU A C 1
ATOM 1065 O O . GLU A 1 134 ? 7.938 0.958 10.25 1 93.12 134 GLU A O 1
ATOM 1070 N N . ILE A 1 135 ? 9.516 2.201 11.281 1 94.44 135 ILE A N 1
ATOM 1071 C CA . ILE A 1 135 ? 8.531 2.869 12.117 1 94.44 135 ILE A CA 1
ATOM 1072 C C . ILE A 1 135 ? 7.594 3.705 11.25 1 94.44 135 ILE A C 1
ATOM 1074 O O . ILE A 1 135 ? 6.402 3.82 11.539 1 94.44 135 ILE A O 1
ATOM 1078 N N . MET A 1 136 ? 8.062 4.254 10.164 1 96.12 136 MET A N 1
ATOM 1079 C CA . MET A 1 136 ? 7.211 4.977 9.227 1 96.12 136 MET A CA 1
ATOM 1080 C C . MET A 1 136 ? 6.121 4.066 8.672 1 96.12 136 MET A C 1
ATOM 1082 O O . MET A 1 136 ? 4.949 4.449 8.625 1 96.12 136 MET A O 1
ATOM 1086 N N . GLU A 1 137 ? 6.512 2.91 8.266 1 97.19 137 GLU A N 1
ATOM 1087 C CA . GLU A 1 137 ? 5.555 1.953 7.723 1 97.19 137 GLU A CA 1
ATOM 1088 C C . GLU A 1 137 ? 4.555 1.509 8.781 1 97.19 137 GLU A C 1
ATOM 1090 O O . GLU A 1 137 ? 3.357 1.4 8.508 1 97.19 137 GLU A O 1
ATOM 1095 N N . GLU A 1 138 ? 5.039 1.307 9.984 1 97.31 138 GLU A N 1
ATOM 1096 C CA . GLU A 1 138 ? 4.188 0.851 11.078 1 97.31 138 GLU A CA 1
ATOM 1097 C C . GLU A 1 138 ? 3.139 1.9 11.43 1 97.31 138 GLU A C 1
ATOM 1099 O O . GLU A 1 138 ? 1.965 1.574 11.625 1 97.31 138 GLU A O 1
ATOM 1104 N N . VAL A 1 139 ? 3.564 3.104 11.461 1 97.94 139 VAL A N 1
ATOM 1105 C CA . VAL A 1 139 ? 2.658 4.172 11.875 1 97.94 139 VAL A CA 1
ATOM 1106 C C . VAL A 1 139 ? 1.751 4.559 10.711 1 97.94 139 VAL A C 1
ATOM 1108 O O . VAL A 1 139 ? 0.525 4.578 10.852 1 97.94 139 VAL A O 1
ATOM 1111 N N . ASN A 1 140 ? 2.338 4.836 9.57 1 98.38 140 ASN A N 1
ATOM 1112 C CA . ASN A 1 140 ? 1.599 5.441 8.469 1 98.38 140 ASN A CA 1
ATOM 1113 C C . ASN A 1 140 ? 0.716 4.422 7.758 1 98.38 140 ASN A C 1
ATOM 1115 O O . ASN A 1 140 ? -0.351 4.766 7.246 1 98.38 140 ASN A O 1
ATOM 1119 N N . ILE A 1 141 ? 1.159 3.18 7.699 1 98.5 141 ILE A N 1
ATOM 1120 C CA . ILE A 1 141 ? 0.406 2.174 6.957 1 98.5 141 ILE A CA 1
ATOM 1121 C C . ILE A 1 141 ? -0.364 1.284 7.93 1 98.5 141 ILE A C 1
ATOM 1123 O O . ILE A 1 141 ? -1.596 1.315 7.969 1 98.5 141 ILE A O 1
ATOM 1127 N N . GLN A 1 142 ? 0.366 0.57 8.797 1 98.19 142 GLN A N 1
ATOM 1128 C CA . GLN A 1 142 ? -0.294 -0.345 9.719 1 98.19 142 GLN A CA 1
ATOM 1129 C C . GLN A 1 142 ? -1.222 0.408 10.672 1 98.19 142 GLN A C 1
ATOM 1131 O O . GLN A 1 142 ? -2.322 -0.059 10.977 1 98.19 142 GLN A O 1
ATOM 1136 N N . GLY A 1 143 ? -0.721 1.518 11.195 1 98.62 143 GLY A N 1
ATOM 1137 C CA . GLY A 1 143 ? -1.562 2.332 12.062 1 98.62 143 GLY A CA 1
ATOM 1138 C C . GLY A 1 143 ? -2.873 2.734 11.406 1 98.62 143 GLY A C 1
ATOM 1139 O O . GLY A 1 143 ? -3.934 2.648 12.031 1 98.62 143 GLY A O 1
ATOM 1140 N N . LEU A 1 144 ? -2.814 3.186 10.156 1 98.75 144 LEU A N 1
ATOM 1141 C CA . LEU A 1 144 ? -4.027 3.559 9.43 1 98.75 144 LEU A CA 1
ATOM 1142 C C . LEU A 1 144 ? -4.941 2.355 9.25 1 98.75 144 LEU A C 1
ATOM 1144 O O . LEU A 1 144 ? -6.16 2.463 9.43 1 98.75 144 LEU A O 1
ATOM 1148 N N . LYS A 1 145 ? -4.398 1.229 8.844 1 98.56 145 LYS A N 1
ATOM 1149 C CA . LYS A 1 145 ? -5.211 0.025 8.68 1 98.56 145 LYS A CA 1
ATOM 1150 C C . LYS A 1 145 ? -5.953 -0.311 9.969 1 98.56 145 LYS A C 1
ATOM 1152 O O . LYS A 1 145 ? -7.121 -0.704 9.938 1 98.56 145 LYS A O 1
ATOM 1157 N N . ASN A 1 146 ? -5.238 -0.179 11.133 1 98.5 146 ASN A N 1
ATOM 1158 C CA . ASN A 1 146 ? -5.879 -0.399 12.43 1 98.5 146 ASN A CA 1
ATOM 1159 C C . ASN A 1 146 ? -7.059 0.546 12.633 1 98.5 146 ASN A C 1
ATOM 1161 O O . ASN A 1 146 ? -8.133 0.121 13.07 1 98.5 146 ASN A O 1
ATOM 1165 N N . VAL A 1 147 ? -6.828 1.798 12.289 1 98.81 147 VAL A N 1
ATOM 1166 C CA . VAL A 1 147 ? -7.863 2.814 12.461 1 98.81 147 VAL A CA 1
ATOM 1167 C C . VAL A 1 147 ? -9.07 2.471 11.594 1 98.81 147 VAL A C 1
ATOM 1169 O O . VAL A 1 147 ? -10.211 2.539 12.062 1 98.81 147 VAL A O 1
ATOM 1172 N N . ILE A 1 148 ? -8.844 2.096 10.359 1 98.69 148 ILE A N 1
ATOM 1173 C CA . ILE A 1 148 ? -9.914 1.767 9.422 1 98.69 148 ILE A CA 1
ATOM 1174 C C . ILE A 1 148 ? -10.727 0.587 9.953 1 98.69 148 ILE A C 1
ATOM 1176 O O . ILE A 1 148 ? -11.953 0.632 9.977 1 98.69 148 ILE A O 1
ATOM 1180 N N . GLU A 1 149 ? -10.016 -0.433 10.398 1 97.81 149 GLU A N 1
ATOM 1181 C CA . GLU A 1 149 ? -10.664 -1.648 10.875 1 97.81 149 GLU A CA 1
ATOM 1182 C C . GLU A 1 149 ? -11.547 -1.361 12.086 1 97.81 149 GLU A C 1
ATOM 1184 O O . GLU A 1 149 ? -12.711 -1.76 12.125 1 97.81 149 GLU A O 1
ATOM 1189 N N . ILE A 1 150 ? -11.008 -0.657 13.07 1 98.31 150 ILE A N 1
ATOM 1190 C CA . ILE A 1 150 ? -11.734 -0.384 14.312 1 98.31 150 ILE A CA 1
ATOM 1191 C C . ILE A 1 150 ? -12.898 0.564 14.031 1 98.31 150 ILE A C 1
ATOM 1193 O O . ILE A 1 150 ? -14.008 0.353 14.516 1 98.31 150 ILE A O 1
ATOM 1197 N N . ALA A 1 151 ? -12.648 1.629 13.234 1 98.56 151 ALA A N 1
ATOM 1198 C CA . ALA A 1 151 ? -13.703 2.584 12.898 1 98.56 151 ALA A CA 1
ATOM 1199 C C . ALA A 1 151 ? -14.883 1.886 12.234 1 98.56 151 ALA A C 1
ATOM 1201 O O . ALA A 1 151 ? -16.031 2.117 12.602 1 98.56 151 ALA A O 1
ATOM 1202 N N . ALA A 1 152 ? -14.617 1.051 11.25 1 97.06 152 ALA A N 1
ATOM 1203 C CA . ALA A 1 152 ? -15.672 0.313 10.555 1 97.06 152 ALA A CA 1
ATOM 1204 C C . ALA A 1 152 ? -16.438 -0.582 11.523 1 97.06 152 ALA A C 1
ATOM 1206 O O . ALA A 1 152 ? -17.672 -0.672 11.453 1 97.06 152 ALA A O 1
ATOM 1207 N N . ASN A 1 153 ? -15.711 -1.186 12.461 1 95.44 153 ASN A N 1
ATOM 1208 C CA . ASN A 1 153 ? -16.297 -2.145 13.391 1 95.44 153 ASN A CA 1
ATOM 1209 C C . ASN A 1 153 ? -17.203 -1.455 14.406 1 95.44 153 ASN A C 1
ATOM 1211 O O . ASN A 1 153 ? -18.234 -2.012 14.805 1 95.44 153 ASN A O 1
ATOM 1215 N N . ILE A 1 154 ? -16.844 -0.249 14.812 1 96.56 154 ILE A N 1
ATOM 1216 C CA . ILE A 1 154 ? -17.609 0.404 15.867 1 96.56 154 ILE A CA 1
ATOM 1217 C C . ILE A 1 154 ? -18.703 1.265 15.25 1 96.56 154 ILE A C 1
ATOM 1219 O O . ILE A 1 154 ? -19.453 1.931 15.969 1 96.56 154 ILE A O 1
ATOM 1223 N N . GLY A 1 155 ? -18.766 1.348 13.914 1 96.19 155 GLY A N 1
ATOM 1224 C CA . GLY A 1 155 ? -19.891 1.952 13.234 1 96.19 155 GLY A CA 1
ATOM 1225 C C . GLY A 1 155 ? -19.656 3.402 12.859 1 96.19 155 GLY A C 1
ATOM 1226 O O . GLY A 1 155 ? -20.609 4.164 12.68 1 96.19 155 GLY A O 1
ATOM 1227 N N . VAL A 1 156 ? -18.453 3.857 12.812 1 98 156 VAL A N 1
ATOM 1228 C CA . VAL A 1 156 ? -18.125 5.188 12.312 1 98 156 VAL A CA 1
ATOM 1229 C C . VAL A 1 156 ? -18.625 5.348 10.883 1 98 156 VAL A C 1
ATOM 1231 O O . VAL A 1 156 ? -18.531 4.418 10.078 1 98 156 VAL A O 1
ATOM 1234 N N . LYS A 1 157 ? -19.125 6.512 10.578 1 98.12 157 LYS A N 1
ATOM 1235 C CA . LYS A 1 157 ? -19.766 6.73 9.289 1 98.12 157 LYS A CA 1
ATOM 1236 C C . LYS A 1 157 ? -18.781 7.316 8.273 1 98.12 157 LYS A C 1
ATOM 1238 O O . LYS A 1 157 ? -18.969 7.164 7.066 1 98.12 157 LYS A O 1
ATOM 1243 N N . ALA A 1 158 ? -17.766 7.992 8.836 1 98.44 158 ALA A N 1
ATOM 1244 C CA . ALA A 1 158 ? -16.875 8.68 7.906 1 98.44 158 ALA A CA 1
ATOM 1245 C C . ALA A 1 158 ? -15.453 8.75 8.453 1 98.44 158 ALA A C 1
ATOM 1247 O O . ALA A 1 158 ? -15.258 8.922 9.656 1 98.44 158 ALA A O 1
ATOM 1248 N N . ILE A 1 159 ? -14.492 8.609 7.562 1 98.81 159 ILE A N 1
ATOM 1249 C CA . ILE A 1 159 ? -13.094 8.875 7.879 1 98.81 159 ILE A CA 1
ATOM 1250 C C . ILE A 1 159 ? -12.539 9.938 6.926 1 98.81 159 ILE A C 1
ATOM 1252 O O . ILE A 1 159 ? -12.656 9.805 5.703 1 98.81 159 ILE A O 1
ATOM 1256 N N . VAL A 1 160 ? -12.016 11 7.438 1 98.94 160 VAL A N 1
ATOM 1257 C CA . VAL A 1 160 ? -11.25 11.984 6.672 1 98.94 160 VAL A CA 1
ATOM 1258 C C . VAL A 1 160 ? -9.758 11.805 6.949 1 98.94 160 VAL A C 1
ATOM 1260 O O . VAL A 1 160 ? -9.32 11.867 8.102 1 98.94 160 VAL A O 1
ATOM 1263 N N . TYR A 1 161 ? -9.039 11.578 5.918 1 98.94 161 TYR A N 1
ATOM 1264 C CA . TYR A 1 161 ? -7.617 11.289 6.031 1 98.94 161 TYR A CA 1
ATOM 1265 C C . TYR A 1 161 ? -6.777 12.469 5.559 1 98.94 161 TYR A C 1
ATOM 1267 O O . TYR A 1 161 ? -7.094 13.102 4.547 1 98.94 161 TYR A O 1
ATOM 1275 N N . THR A 1 162 ? -5.699 12.766 6.312 1 98.88 162 THR A N 1
ATOM 1276 C CA . THR A 1 162 ? -4.746 13.805 5.941 1 98.88 162 THR A CA 1
ATOM 1277 C C . THR A 1 162 ? -3.619 13.227 5.09 1 98.88 162 THR A C 1
ATOM 1279 O O . THR A 1 162 ? -2.742 12.531 5.602 1 98.88 162 THR A O 1
ATOM 1282 N N . SER A 1 163 ? -3.646 13.523 3.865 1 98.69 163 SER A N 1
ATOM 1283 C CA . SER A 1 163 ? -2.627 13.086 2.92 1 98.69 163 SER A CA 1
ATOM 1284 C C . SER A 1 163 ? -1.72 14.242 2.51 1 98.69 163 SER A C 1
ATOM 1286 O O . SER A 1 163 ? -1.521 15.18 3.279 1 98.69 163 SER A O 1
ATOM 1288 N N . THR A 1 164 ? -0.978 14.141 1.456 1 98.12 164 THR A N 1
ATOM 1289 C CA . THR A 1 164 ? 0.015 15.125 1.039 1 98.12 164 THR A CA 1
ATOM 1290 C C . THR A 1 164 ? 0.111 15.188 -0.483 1 98.12 164 THR A C 1
ATOM 1292 O O . THR A 1 164 ? -0.246 14.227 -1.171 1 98.12 164 THR A O 1
ATOM 1295 N N . TYR A 1 165 ? 0.646 16.266 -0.961 1 98 165 TYR A N 1
ATOM 1296 C CA . TYR A 1 165 ? 0.924 16.438 -2.383 1 98 165 TYR A CA 1
ATOM 1297 C C . TYR A 1 165 ? 1.872 15.352 -2.889 1 98 165 TYR A C 1
ATOM 1299 O O . TYR A 1 165 ? 1.826 14.977 -4.062 1 98 165 TYR A O 1
ATOM 1307 N N . ASN A 1 166 ? 2.588 14.82 -2.004 1 96.75 166 ASN A N 1
ATOM 1308 C CA . ASN A 1 166 ? 3.697 13.945 -2.365 1 96.75 166 ASN A CA 1
ATOM 1309 C C . ASN A 1 166 ? 3.203 12.625 -2.945 1 96.75 166 ASN A C 1
ATOM 1311 O O . ASN A 1 166 ? 3.982 11.867 -3.529 1 96.75 166 ASN A O 1
ATOM 1315 N N . VAL A 1 167 ? 1.958 12.367 -2.857 1 98.25 167 VAL A N 1
ATOM 1316 C CA . VAL A 1 167 ? 1.475 11.086 -3.373 1 98.25 167 VAL A CA 1
ATOM 1317 C C . VAL A 1 167 ? 1.469 11.109 -4.898 1 98.25 167 VAL A C 1
ATOM 1319 O O . VAL A 1 167 ? 1.445 10.062 -5.543 1 98.25 167 VAL A O 1
ATOM 1322 N N . VAL A 1 168 ? 1.491 12.375 -5.543 1 98.19 168 VAL A N 1
ATOM 1323 C CA . VAL A 1 168 ? 1.467 12.492 -6.996 1 98.19 168 VAL A CA 1
ATOM 1324 C C . VAL A 1 168 ? 2.729 13.203 -7.48 1 98.19 168 VAL A C 1
ATOM 1326 O O . VAL A 1 168 ? 2.967 13.305 -8.688 1 98.19 168 VAL A O 1
ATOM 1329 N N . PHE A 1 169 ? 3.514 13.703 -6.57 1 97.25 169 PHE A N 1
ATOM 1330 C CA . PHE A 1 169 ? 4.672 14.516 -6.922 1 97.25 169 PHE A CA 1
ATOM 1331 C C . PHE A 1 169 ? 5.961 13.844 -6.461 1 97.25 169 PHE A C 1
ATOM 1333 O O . PHE A 1 169 ? 6.082 13.453 -5.301 1 97.25 169 PHE A O 1
ATOM 1340 N N . GLY A 1 170 ? 6.973 13.828 -7.43 1 92.75 170 GLY A N 1
ATOM 1341 C CA . GLY A 1 170 ? 8.234 13.195 -7.086 1 92.75 170 GLY A CA 1
ATOM 1342 C C . GLY A 1 170 ? 9.438 13.883 -7.707 1 92.75 170 GLY A C 1
ATOM 1343 O O . GLY A 1 170 ? 10.508 13.289 -7.828 1 92.75 170 GLY A O 1
ATOM 1344 N N . GLY A 1 171 ? 9.242 15.094 -8.156 1 90.81 171 GLY A N 1
ATOM 1345 C CA . GLY A 1 171 ? 10.414 15.789 -8.648 1 90.81 171 GLY A CA 1
ATOM 1346 C C . GLY A 1 171 ? 10.258 16.297 -10.07 1 90.81 171 GLY A C 1
ATOM 1347 O O . GLY A 1 171 ? 11.141 16.984 -10.594 1 90.81 171 GLY A O 1
ATOM 1348 N N . GLU A 1 172 ? 9.148 15.953 -10.688 1 92.12 172 GLU A N 1
ATOM 1349 C CA . GLU A 1 172 ? 8.828 16.516 -12 1 92.12 172 GLU A CA 1
ATOM 1350 C C . GLU A 1 172 ? 7.797 17.641 -11.891 1 92.12 172 GLU A C 1
ATOM 1352 O O . GLU A 1 172 ? 6.863 17.547 -11.094 1 92.12 172 GLU A O 1
ATOM 1357 N N . PRO A 1 173 ? 8.031 18.672 -12.656 1 94.25 173 PRO A N 1
ATOM 1358 C CA . PRO A 1 173 ? 7.125 19.812 -12.539 1 94.25 173 PRO A CA 1
ATOM 1359 C C . PRO A 1 173 ? 5.676 19.453 -12.859 1 94.25 173 PRO A C 1
ATOM 1361 O O . PRO A 1 173 ? 5.422 18.641 -13.758 1 94.25 173 PRO A O 1
ATOM 1364 N N . ILE A 1 174 ? 4.777 19.969 -12.094 1 97 174 ILE A N 1
ATOM 1365 C CA . ILE A 1 174 ? 3.336 19.859 -12.297 1 97 174 ILE A CA 1
ATOM 1366 C C . ILE A 1 174 ? 2.689 21.234 -12.164 1 97 174 ILE A C 1
ATOM 1368 O O . ILE A 1 174 ? 2.818 21.891 -11.133 1 97 174 ILE A O 1
ATOM 1372 N N . LYS A 1 175 ? 2.004 21.656 -13.18 1 96.44 175 LYS A N 1
ATOM 1373 C CA . LYS A 1 175 ? 1.347 22.969 -13.18 1 96.44 175 LYS A CA 1
ATOM 1374 C C . LYS A 1 175 ? -0.166 22.812 -13.328 1 96.44 175 LYS A C 1
ATOM 1376 O O . LYS A 1 175 ? -0.662 22.453 -14.391 1 96.44 175 LYS A O 1
ATOM 1381 N N . GLY A 1 176 ? -0.776 23.094 -12.234 1 97.62 176 GLY A N 1
ATOM 1382 C CA . GLY A 1 176 ? -2.23 23.062 -12.266 1 97.62 176 GLY A CA 1
ATOM 1383 C C . GLY A 1 176 ? -2.795 21.656 -12.32 1 97.62 176 GLY A C 1
ATOM 1384 O O . GLY A 1 176 ? -3.77 21.406 -13.031 1 97.62 176 GLY A O 1
ATOM 1385 N N . GLY A 1 177 ? -2.107 20.781 -11.703 1 98.06 177 GLY A N 1
ATOM 1386 C CA . GLY A 1 177 ? -2.6 19.422 -11.68 1 98.06 177 GLY A CA 1
ATOM 1387 C C . GLY A 1 177 ? -3.898 19.266 -10.906 1 98.06 177 GLY A C 1
ATOM 1388 O O . GLY A 1 177 ? -4.25 20.125 -10.094 1 98.06 177 GLY A O 1
ATOM 1389 N N . ASP A 1 178 ? -4.637 18.203 -11.211 1 98.44 178 ASP A N 1
ATOM 1390 C CA . ASP A 1 178 ? -5.871 17.938 -10.484 1 98.44 178 ASP A CA 1
ATOM 1391 C C . ASP A 1 178 ? -5.934 16.469 -10.047 1 98.44 178 ASP A C 1
ATOM 1393 O O . ASP A 1 178 ? -4.922 15.766 -10.078 1 98.44 178 ASP A O 1
ATOM 1397 N N . GLU A 1 179 ? -7.074 16.062 -9.5 1 98.12 179 GLU A N 1
ATOM 1398 C CA . GLU A 1 179 ? -7.188 14.766 -8.82 1 98.12 179 GLU A CA 1
ATOM 1399 C C . GLU A 1 179 ? -7.223 13.617 -9.828 1 98.12 179 GLU A C 1
ATOM 1401 O O . GLU A 1 179 ? -7.215 12.445 -9.445 1 98.12 179 GLU A O 1
ATOM 1406 N N . ASP A 1 180 ? -7.137 13.891 -11.117 1 95.75 180 ASP A N 1
ATOM 1407 C CA . ASP A 1 180 ? -7.059 12.852 -12.141 1 95.75 180 ASP A CA 1
ATOM 1408 C C . ASP A 1 180 ? -5.629 12.344 -12.297 1 95.75 180 ASP A C 1
ATOM 1410 O O . ASP A 1 180 ? -5.398 11.305 -12.93 1 95.75 180 ASP A O 1
ATOM 1414 N N . LEU A 1 181 ? -4.738 13.055 -11.719 1 97.25 181 LEU A N 1
ATOM 1415 C CA . LEU A 1 181 ? -3.344 12.625 -11.781 1 97.25 181 LEU A CA 1
ATOM 1416 C C . LEU A 1 181 ? -3.168 11.25 -11.148 1 97.25 181 LEU A C 1
ATOM 1418 O O . LEU A 1 181 ? -3.779 10.953 -10.125 1 97.25 181 LEU A O 1
ATOM 1422 N N . GLU A 1 182 ? -2.332 10.484 -11.773 1 95.62 182 GLU A N 1
ATOM 1423 C CA . GLU A 1 182 ? -1.99 9.18 -11.219 1 95.62 182 GLU A CA 1
ATOM 1424 C C . GLU A 1 182 ? -1.009 9.312 -10.055 1 95.62 182 GLU A C 1
ATOM 1426 O O . GLU A 1 182 ? -0.317 10.328 -9.938 1 95.62 182 GLU A O 1
ATOM 1431 N N . TYR A 1 183 ? -1.006 8.305 -9.219 1 97.69 183 TYR A N 1
ATOM 1432 C CA . TYR A 1 183 ? -0.002 8.258 -8.164 1 97.69 183 TYR A CA 1
ATOM 1433 C C . TYR A 1 183 ? 1.405 8.258 -8.75 1 97.69 183 TYR A C 1
ATOM 1435 O O . TYR A 1 183 ? 1.66 7.621 -9.773 1 97.69 183 TYR A O 1
ATOM 1443 N N . PHE A 1 184 ? 2.287 9 -8.086 1 97.38 184 PHE A N 1
ATOM 1444 C CA . PHE A 1 184 ? 3.699 8.891 -8.438 1 97.38 184 PHE A CA 1
ATOM 1445 C C . PHE A 1 184 ? 4.207 7.473 -8.203 1 97.38 184 PHE A C 1
ATOM 1447 O O . PHE A 1 184 ? 3.881 6.852 -7.188 1 97.38 184 PHE A O 1
ATOM 1454 N N . PRO A 1 185 ? 4.973 6.926 -9.156 1 96 185 PRO A N 1
ATOM 1455 C CA . PRO A 1 185 ? 5.445 5.551 -8.961 1 96 185 PRO A CA 1
ATOM 1456 C C . PRO A 1 185 ? 6.199 5.371 -7.641 1 96 185 PRO A C 1
ATOM 1458 O O . PRO A 1 185 ? 7.117 6.137 -7.34 1 96 185 PRO A O 1
ATOM 1461 N N . LEU A 1 186 ? 5.852 4.328 -6.926 1 96.25 186 LEU A N 1
ATOM 1462 C CA . LEU A 1 186 ? 6.371 4.109 -5.582 1 96.25 186 LEU A CA 1
ATOM 1463 C C . LEU A 1 186 ? 7.887 3.955 -5.602 1 96.25 186 LEU A C 1
ATOM 1465 O O . LEU A 1 186 ? 8.586 4.523 -4.758 1 96.25 186 LEU A O 1
ATOM 1469 N N . TYR A 1 187 ? 8.391 3.242 -6.574 1 92.31 187 TYR A N 1
ATOM 1470 C CA . TYR A 1 187 ? 9.812 2.912 -6.625 1 92.31 187 TYR A CA 1
ATOM 1471 C C . TYR A 1 187 ? 10.648 4.156 -6.879 1 92.31 187 TYR A C 1
ATOM 1473 O O . TYR A 1 187 ? 11.859 4.156 -6.637 1 92.31 187 TYR A O 1
ATOM 1481 N N . ARG A 1 188 ? 10.031 5.234 -7.316 1 93.75 188 ARG A N 1
ATOM 1482 C CA . ARG A 1 188 ? 10.758 6.434 -7.711 1 93.75 188 ARG A CA 1
ATOM 1483 C C . ARG A 1 188 ? 10.82 7.441 -6.57 1 93.75 188 ARG A C 1
ATOM 1485 O O . ARG A 1 188 ? 11.57 8.422 -6.633 1 93.75 188 ARG A O 1
ATOM 1492 N N . HIS A 1 189 ? 10.031 7.258 -5.527 1 93.62 189 HIS A N 1
ATOM 1493 C CA . HIS A 1 189 ? 10.102 8.172 -4.398 1 93.62 189 HIS A CA 1
ATOM 1494 C C . HIS A 1 189 ? 11.492 8.172 -3.773 1 93.62 189 HIS A C 1
ATOM 1496 O O . HIS A 1 189 ? 12.094 7.109 -3.59 1 93.62 189 HIS A O 1
ATOM 1502 N N . VAL A 1 190 ? 11.953 9.328 -3.369 1 89.75 190 VAL A N 1
ATOM 1503 C CA . VAL A 1 190 ? 13.305 9.43 -2.83 1 89.75 190 VAL A CA 1
ATOM 1504 C C . VAL A 1 190 ? 13.266 9.289 -1.311 1 89.75 190 VAL A C 1
ATOM 1506 O O . VAL A 1 190 ? 14.312 9.148 -0.668 1 89.75 190 VAL A O 1
ATOM 1509 N N . ASP A 1 191 ? 12.023 9.375 -0.706 1 90.12 191 ASP A N 1
ATOM 1510 C CA . ASP A 1 191 ? 11.891 9.203 0.738 1 90.12 191 ASP A CA 1
ATOM 1511 C C . ASP A 1 191 ? 10.789 8.203 1.07 1 90.12 191 ASP A C 1
ATOM 1513 O O . ASP A 1 191 ? 9.82 8.062 0.321 1 90.12 191 ASP A O 1
ATOM 1517 N N . ASN A 1 192 ? 10.961 7.555 2.217 1 93 192 ASN A N 1
ATOM 1518 C CA . ASN A 1 192 ? 10.016 6.52 2.619 1 93 192 ASN A CA 1
ATOM 1519 C C . ASN A 1 192 ? 8.719 7.117 3.146 1 93 192 ASN A C 1
ATOM 1521 O O . ASN A 1 192 ? 7.668 6.469 3.102 1 93 192 ASN A O 1
ATOM 1525 N N . TYR A 1 193 ? 8.766 8.328 3.65 1 94 193 TYR A N 1
ATOM 1526 C CA . TYR A 1 193 ? 7.562 9 4.125 1 94 193 TYR A CA 1
ATOM 1527 C C . TYR A 1 193 ? 6.535 9.133 3.006 1 94 193 TYR A C 1
ATOM 1529 O O . TYR A 1 193 ? 5.398 8.688 3.143 1 94 193 TYR A O 1
ATOM 1537 N N . SER A 1 194 ? 6.949 9.758 1.921 1 95.94 194 SER A N 1
ATOM 1538 C CA . SER A 1 194 ? 6.055 9.969 0.787 1 95.94 194 SER A CA 1
ATOM 1539 C C . SER A 1 194 ? 5.527 8.641 0.252 1 95.94 194 SER A C 1
ATOM 1541 O O . SER A 1 194 ? 4.352 8.539 -0.113 1 95.94 194 SER A O 1
ATOM 1543 N N . LYS A 1 195 ? 6.383 7.668 0.213 1 96.25 195 LYS A N 1
ATOM 1544 C CA . LYS A 1 195 ? 5.973 6.336 -0.222 1 96.25 195 LYS A CA 1
ATOM 1545 C C . LYS A 1 195 ? 4.871 5.777 0.677 1 96.25 195 LYS A C 1
ATOM 1547 O O . LYS A 1 195 ? 3.85 5.293 0.188 1 96.25 195 LYS A O 1
ATOM 1552 N N . THR A 1 196 ? 5.102 5.816 1.973 1 97.88 196 THR A N 1
ATOM 1553 C CA . THR A 1 196 ? 4.141 5.266 2.924 1 97.88 196 THR A CA 1
ATOM 1554 C C . THR A 1 196 ? 2.82 6.027 2.859 1 97.88 196 THR A C 1
ATOM 1556 O O . THR A 1 196 ? 1.749 5.43 2.986 1 97.88 196 THR A O 1
ATOM 1559 N N . LYS A 1 197 ? 2.891 7.309 2.688 1 98.25 197 LYS A N 1
ATOM 1560 C CA . LYS A 1 197 ? 1.667 8.102 2.576 1 98.25 197 LYS A CA 1
ATOM 1561 C C . LYS A 1 197 ? 0.896 7.738 1.309 1 98.25 197 LYS A C 1
ATOM 1563 O O . LYS A 1 197 ? -0.336 7.715 1.312 1 98.25 197 LYS A O 1
ATOM 1568 N N . SER A 1 198 ? 1.628 7.547 0.23 1 98.44 198 SER A N 1
ATOM 1569 C CA . SER A 1 198 ? 0.994 7.109 -1.011 1 98.44 198 SER A CA 1
ATOM 1570 C C . SER A 1 198 ? 0.273 5.777 -0.825 1 98.44 198 SER A C 1
ATOM 1572 O O . SER A 1 198 ? -0.895 5.641 -1.197 1 98.44 198 SER A O 1
ATOM 1574 N N . ILE A 1 199 ? 0.915 4.828 -0.245 1 98.56 199 ILE A N 1
ATOM 1575 C CA . ILE A 1 199 ? 0.343 3.514 0.022 1 98.56 199 ILE A CA 1
ATOM 1576 C C . ILE A 1 199 ? -0.865 3.654 0.947 1 98.56 199 ILE A C 1
ATOM 1578 O O . ILE A 1 199 ? -1.927 3.086 0.682 1 98.56 199 ILE A O 1
ATOM 1582 N N . ALA A 1 200 ? -0.692 4.43 2.01 1 98.81 200 ALA A N 1
ATOM 1583 C CA . ALA A 1 200 ? -1.747 4.629 3.002 1 98.81 200 ALA A CA 1
ATOM 1584 C C . ALA A 1 200 ? -2.996 5.223 2.361 1 98.81 200 ALA A C 1
ATOM 1586 O O . ALA A 1 200 ? -4.113 4.77 2.625 1 98.81 200 ALA A O 1
ATOM 1587 N N . GLU A 1 201 ? -2.811 6.246 1.528 1 98.81 201 GLU A N 1
ATOM 1588 C CA . GLU A 1 201 ? -3.959 6.859 0.871 1 98.81 201 GLU A CA 1
ATOM 1589 C C . GLU A 1 201 ? -4.707 5.852 0.006 1 98.81 201 GLU A C 1
ATOM 1591 O O . GLU A 1 201 ? -5.938 5.832 -0.013 1 98.81 201 GLU A O 1
ATOM 1596 N N . GLN A 1 202 ? -3.98 5.059 -0.72 1 98.44 202 GLN A N 1
ATOM 1597 C CA . GLN A 1 202 ? -4.602 4.047 -1.568 1 98.44 202 GLN A CA 1
ATOM 1598 C C . GLN A 1 202 ? -5.398 3.045 -0.737 1 98.44 202 GLN A C 1
ATOM 1600 O O . GLN A 1 202 ? -6.5 2.65 -1.118 1 98.44 202 GLN A O 1
ATOM 1605 N N . ILE A 1 203 ? -4.855 2.627 0.373 1 98.62 203 ILE A N 1
ATOM 1606 C CA . ILE A 1 203 ? -5.539 1.729 1.297 1 98.62 203 ILE A CA 1
ATOM 1607 C C . ILE A 1 203 ? -6.832 2.377 1.784 1 98.62 203 ILE A C 1
ATOM 1609 O O . ILE A 1 203 ? -7.895 1.757 1.748 1 98.62 203 ILE A O 1
ATOM 1613 N N . LEU A 1 204 ? -6.754 3.633 2.211 1 98.62 204 LEU A N 1
ATOM 1614 C CA . LEU A 1 204 ? -7.91 4.355 2.732 1 98.62 204 LEU A CA 1
ATOM 1615 C C . LEU A 1 204 ? -9.016 4.441 1.686 1 98.62 204 LEU A C 1
ATOM 1617 O O . LEU A 1 204 ? -10.18 4.156 1.979 1 98.62 204 LEU A O 1
ATOM 1621 N N . LEU A 1 205 ? -8.648 4.871 0.509 1 98.25 205 LEU A N 1
ATOM 1622 C CA . LEU A 1 205 ? -9.648 5.117 -0.525 1 98.25 205 LEU A CA 1
ATOM 1623 C C . LEU A 1 205 ? -10.289 3.811 -0.979 1 98.25 205 LEU A C 1
ATOM 1625 O O . LEU A 1 205 ? -11.461 3.795 -1.371 1 98.25 205 LEU A O 1
ATOM 1629 N N . THR A 1 206 ? -9.562 2.693 -0.892 1 97.19 206 THR A N 1
ATOM 1630 C CA . THR A 1 206 ? -10.125 1.397 -1.253 1 97.19 206 THR A CA 1
ATOM 1631 C C . THR A 1 206 ? -11.102 0.917 -0.183 1 97.19 206 THR A C 1
ATOM 1633 O O . THR A 1 206 ? -11.992 0.111 -0.464 1 97.19 206 THR A O 1
ATOM 1636 N N . ALA A 1 207 ? -10.961 1.387 1.027 1 97.5 207 ALA A N 1
ATOM 1637 C CA . ALA A 1 207 ? -11.82 1.006 2.143 1 97.5 207 ALA A CA 1
ATOM 1638 C C . ALA A 1 207 ? -13.141 1.769 2.098 1 97.5 207 ALA A C 1
ATOM 1640 O O . ALA A 1 207 ? -14 1.587 2.965 1 97.5 207 ALA A O 1
ATOM 1641 N N . ASP A 1 208 ? -13.312 2.723 1.109 1 98.06 208 ASP A N 1
ATOM 1642 C CA . ASP A 1 208 ? -14.562 3.459 0.97 1 98.06 208 ASP A CA 1
ATOM 1643 C C . ASP A 1 208 ? -15.75 2.506 0.854 1 98.06 208 ASP A C 1
ATOM 1645 O O . ASP A 1 208 ? -15.695 1.519 0.118 1 98.06 208 ASP A O 1
ATOM 1649 N N . LYS A 1 209 ? -16.859 2.729 1.688 1 96.75 209 LYS A N 1
ATOM 1650 C CA . LYS A 1 209 ? -18.094 1.975 1.73 1 96.75 209 LYS A CA 1
ATOM 1651 C C . LYS A 1 209 ? -17.922 0.658 2.482 1 96.75 209 LYS A C 1
ATOM 1653 O O . LYS A 1 209 ? -18.781 -0.23 2.398 1 96.75 209 LYS A O 1
ATOM 1658 N N . LYS A 1 210 ? -16.734 0.414 3.109 1 96.56 210 LYS A N 1
ATOM 1659 C CA . LYS A 1 210 ? -16.578 -0.683 4.059 1 96.56 210 LYS A CA 1
ATOM 1660 C C . LYS A 1 210 ? -17.562 -0.56 5.211 1 96.56 210 LYS A C 1
ATOM 1662 O O . LYS A 1 210 ? -17.516 0.402 5.98 1 96.56 210 LYS A O 1
ATOM 1667 N N . ASN A 1 211 ? -18.484 -1.501 5.375 1 95.62 211 ASN A N 1
ATOM 1668 C CA . ASN A 1 211 ? -19.562 -1.459 6.363 1 95.62 211 ASN A CA 1
ATOM 1669 C C . ASN A 1 211 ? -20.359 -0.16 6.27 1 95.62 211 ASN A C 1
ATOM 1671 O O . ASN A 1 211 ? -20.797 0.378 7.289 1 95.62 211 ASN A O 1
ATOM 1675 N N . GLY A 1 212 ? -20.359 0.452 5.07 1 95.5 212 GLY A N 1
ATOM 1676 C CA . GLY A 1 212 ? -21.109 1.672 4.84 1 95.5 212 GLY A CA 1
ATOM 1677 C C . GLY A 1 212 ? -20.328 2.93 5.164 1 95.5 212 GLY A C 1
ATOM 1678 O O . GLY A 1 212 ? -20.828 4.043 4.965 1 95.5 212 GLY A O 1
ATOM 1679 N N . MET A 1 213 ? -19.109 2.779 5.66 1 97.62 213 MET A N 1
ATOM 1680 C CA . MET A 1 213 ? -18.25 3.895 6.059 1 97.62 213 MET A CA 1
ATOM 1681 C C . MET A 1 213 ? -17.703 4.621 4.836 1 97.62 213 MET A C 1
ATOM 1683 O O . MET A 1 213 ? -17.172 3.992 3.926 1 97.62 213 MET A O 1
ATOM 1687 N N . ARG A 1 214 ? -17.875 5.945 4.781 1 98.25 214 ARG A N 1
ATOM 1688 C CA . ARG A 1 214 ? -17.359 6.754 3.682 1 98.25 214 ARG A CA 1
ATOM 1689 C C . ARG A 1 214 ? -15.969 7.305 4.008 1 98.25 214 ARG A C 1
ATOM 1691 O O . ARG A 1 214 ? -15.656 7.555 5.172 1 98.25 214 ARG A O 1
ATOM 1698 N N . THR A 1 215 ? -15.156 7.445 2.969 1 98.56 215 THR A N 1
ATOM 1699 C CA . THR A 1 215 ? -13.797 7.938 3.188 1 98.56 215 THR A CA 1
ATOM 1700 C C . THR A 1 215 ? -13.469 9.07 2.221 1 98.56 215 THR A C 1
ATOM 1702 O O . THR A 1 215 ? -14.047 9.156 1.134 1 98.56 215 THR A O 1
ATOM 1705 N N . CYS A 1 216 ? -12.609 9.961 2.543 1 98.12 216 CYS A N 1
ATOM 1706 C CA . CYS A 1 216 ? -11.984 10.914 1.635 1 98.12 216 CYS A CA 1
ATOM 1707 C C . CYS A 1 216 ? -10.578 11.266 2.1 1 98.12 216 CYS A C 1
ATOM 1709 O O . CYS A 1 216 ? -10.242 11.078 3.27 1 98.12 216 CYS A O 1
ATOM 1711 N N . SER A 1 217 ? -9.758 11.641 1.243 1 98.88 217 SER A N 1
ATOM 1712 C CA . SER A 1 217 ? -8.359 11.984 1.48 1 98.88 217 SER A CA 1
ATOM 1713 C C . SER A 1 217 ? -8.07 13.422 1.082 1 98.88 217 SER A C 1
ATOM 1715 O O . SER A 1 217 ? -8.461 13.867 0.002 1 98.88 217 SER A O 1
ATOM 1717 N N . LEU A 1 218 ? -7.441 14.172 1.958 1 98.94 218 LEU A N 1
ATOM 1718 C CA . LEU A 1 218 ? -7.059 15.555 1.689 1 98.94 218 LEU A CA 1
ATOM 1719 C C . LEU A 1 218 ? -5.555 15.672 1.472 1 98.94 218 LEU A C 1
ATOM 1721 O O . LEU A 1 218 ? -4.77 15.484 2.406 1 98.94 218 LEU A O 1
ATOM 1725 N N . ARG A 1 219 ? -5.176 15.938 0.25 1 98.94 219 ARG A N 1
ATOM 1726 C CA . ARG A 1 219 ? -3.777 16.109 -0.126 1 98.94 219 ARG A CA 1
ATOM 1727 C C . ARG A 1 219 ? -3.311 17.547 0.138 1 98.94 219 ARG A C 1
ATOM 1729 O O . ARG A 1 219 ? -3.521 18.438 -0.688 1 98.94 219 ARG A O 1
ATOM 1736 N N . LEU A 1 220 ? -2.578 17.703 1.186 1 98.75 220 LEU A N 1
ATOM 1737 C CA . LEU A 1 220 ? -2.23 19.031 1.649 1 98.75 220 LEU A CA 1
ATOM 1738 C C . LEU A 1 220 ? -0.947 19.531 0.989 1 98.75 220 LEU A C 1
ATOM 1740 O O . LEU A 1 220 ? -0.006 18.75 0.802 1 98.75 220 LEU A O 1
ATOM 1744 N N . ALA A 1 221 ? -0.943 20.812 0.705 1 98 221 ALA A N 1
ATOM 1745 C CA . ALA A 1 221 ? 0.308 21.516 0.451 1 98 221 ALA A CA 1
ATOM 1746 C C . ALA A 1 221 ? 1.077 21.75 1.748 1 98 221 ALA A C 1
ATOM 1748 O O . ALA A 1 221 ? 0.707 21.234 2.801 1 98 221 ALA A O 1
ATOM 1749 N N . GLY A 1 222 ? 2.207 22.516 1.606 1 96.25 222 GLY A N 1
ATOM 1750 C CA . GLY A 1 222 ? 2.963 22.844 2.807 1 96.25 222 GLY A CA 1
ATOM 1751 C C . GLY A 1 222 ? 2.166 23.641 3.816 1 96.25 222 GLY A C 1
ATOM 1752 O O . GLY A 1 222 ? 1.759 24.766 3.539 1 96.25 222 GLY A O 1
ATOM 1753 N N . VAL A 1 223 ? 1.949 23.094 4.996 1 97.19 223 VAL A N 1
ATOM 1754 C CA . VAL A 1 223 ? 1.109 23.703 6.02 1 97.19 223 VAL A CA 1
ATOM 1755 C C . VAL A 1 223 ? 1.893 24.797 6.75 1 97.19 223 VAL A C 1
ATOM 1757 O O . VAL A 1 223 ? 3.029 24.562 7.172 1 97.19 223 VAL A O 1
ATOM 1760 N N . MET A 1 224 ? 1.254 25.938 6.863 1 96.31 224 MET A N 1
ATOM 1761 C CA . MET A 1 224 ? 1.872 27.094 7.504 1 96.31 224 MET A CA 1
ATOM 1762 C C . MET A 1 224 ? 0.934 27.703 8.539 1 96.31 224 MET A C 1
ATOM 1764 O O . MET A 1 224 ? -0.281 27.75 8.336 1 96.31 224 MET A O 1
ATOM 1768 N N . GLY A 1 225 ? 1.466 28.203 9.531 1 94.38 225 GLY A N 1
ATOM 1769 C CA . GLY A 1 225 ? 0.726 28.906 10.57 1 94.38 225 GLY A CA 1
ATOM 1770 C C . GLY A 1 225 ? 1.567 29.203 11.797 1 94.38 225 GLY A C 1
ATOM 1771 O O . GLY A 1 225 ? 2.664 28.672 11.953 1 94.38 225 GLY A O 1
ATOM 1772 N N . PRO A 1 226 ? 1.014 30.109 12.625 1 92.31 226 PRO A N 1
ATOM 1773 C CA . PRO A 1 226 ? 1.762 30.391 13.852 1 92.31 226 PRO A CA 1
ATOM 1774 C C . PRO A 1 226 ? 1.956 29.156 14.727 1 92.31 226 PRO A C 1
ATOM 1776 O O . PRO A 1 226 ? 1.065 28.312 14.805 1 92.31 226 PRO A O 1
ATOM 1779 N N . MET A 1 227 ? 3.1 28.984 15.273 1 90.06 227 MET A N 1
ATOM 1780 C CA . MET A 1 227 ? 3.451 27.969 16.25 1 90.06 227 MET A CA 1
ATOM 1781 C C . MET A 1 227 ? 3.619 26.609 15.57 1 90.06 227 MET A C 1
ATOM 1783 O O . MET A 1 227 ? 3.688 25.578 16.25 1 90.06 227 MET A O 1
ATOM 1787 N N . GLU A 1 228 ? 3.533 26.641 14.234 1 91.44 228 GLU A N 1
ATOM 1788 C CA . GLU A 1 228 ? 3.902 25.406 13.547 1 91.44 228 GLU A CA 1
ATOM 1789 C C . GLU A 1 228 ? 5.32 24.969 13.914 1 91.44 228 GLU A C 1
ATOM 1791 O O . GLU A 1 228 ? 6.223 25.812 14.016 1 91.44 228 GLU A O 1
ATOM 1796 N N . GLU A 1 229 ? 5.594 23.703 14.102 1 85.88 229 GLU A N 1
ATOM 1797 C CA . GLU A 1 229 ? 6.828 23.297 14.766 1 85.88 229 GLU A CA 1
ATOM 1798 C C . GLU A 1 229 ? 7.785 22.625 13.781 1 85.88 229 GLU A C 1
ATOM 1800 O O . GLU A 1 229 ? 8.961 22.438 14.094 1 85.88 229 GLU A O 1
ATOM 1805 N N . ARG A 1 230 ? 7.43 22.375 12.656 1 81.44 230 ARG A N 1
ATOM 1806 C CA . ARG A 1 230 ? 8.242 21.5 11.812 1 81.44 230 ARG A CA 1
ATOM 1807 C C . ARG A 1 230 ? 8.984 22.312 10.75 1 81.44 230 ARG A C 1
ATOM 1809 O O . ARG A 1 230 ? 10.219 22.25 10.672 1 81.44 230 ARG A O 1
ATOM 1816 N N . HIS A 1 231 ? 8.367 23.125 10.062 1 83.06 231 HIS A N 1
ATOM 1817 C CA . HIS A 1 231 ? 8.938 23.797 8.906 1 83.06 231 HIS A CA 1
ATOM 1818 C C . HIS A 1 231 ? 9.438 25.188 9.273 1 83.06 231 HIS A C 1
ATOM 1820 O O . HIS A 1 231 ? 10.602 25.531 9.016 1 83.06 231 HIS A O 1
ATOM 1826 N N . LEU A 1 232 ? 8.68 25.891 9.914 1 88.38 232 LEU A N 1
ATOM 1827 C CA . LEU A 1 232 ? 8.914 27.312 10.109 1 88.38 232 LEU A CA 1
ATOM 1828 C C . LEU A 1 232 ? 10.117 27.562 11.016 1 88.38 232 LEU A C 1
ATOM 1830 O O . LEU A 1 232 ? 10.953 28.422 10.727 1 88.38 232 LEU A O 1
ATOM 1834 N N . PRO A 1 233 ? 10.234 26.75 12.07 1 87.06 233 PRO A N 1
ATOM 1835 C CA . PRO A 1 233 ? 11.422 26.984 12.898 1 87.06 233 PRO A CA 1
ATOM 1836 C C . PRO A 1 233 ? 12.727 26.797 12.117 1 87.06 233 PRO A C 1
ATOM 1838 O O . PRO A 1 233 ? 13.672 27.562 12.312 1 87.06 233 PRO A O 1
ATOM 1841 N N . ARG A 1 234 ? 12.727 25.828 11.266 1 83.19 234 ARG A N 1
ATOM 1842 C CA . ARG A 1 234 ? 13.914 25.578 10.445 1 83.19 234 ARG A CA 1
ATOM 1843 C C . ARG A 1 234 ? 14.141 26.719 9.461 1 83.19 234 ARG A C 1
ATOM 1845 O O . ARG A 1 234 ? 15.281 27.141 9.25 1 83.19 234 ARG A O 1
ATOM 1852 N N . ILE A 1 235 ? 13.148 27.219 8.922 1 85.62 235 ILE A N 1
ATOM 1853 C CA . ILE A 1 235 ? 13.227 28.297 7.953 1 85.62 235 ILE A CA 1
ATOM 1854 C C . ILE A 1 235 ? 13.711 29.578 8.648 1 85.62 235 ILE A C 1
ATOM 1856 O O . ILE A 1 235 ? 14.617 30.25 8.156 1 85.62 235 ILE A O 1
ATOM 1860 N N . VAL A 1 236 ? 13.172 29.859 9.766 1 89.56 236 VAL A N 1
ATOM 1861 C CA . VAL A 1 236 ? 13.547 31.047 10.523 1 89.56 236 VAL A CA 1
ATOM 1862 C C . VAL A 1 236 ? 15.016 30.953 10.945 1 89.56 236 VAL A C 1
ATOM 1864 O O . VAL A 1 236 ? 15.758 31.938 10.844 1 89.56 236 VAL A O 1
ATOM 1867 N N . SER A 1 237 ? 15.344 29.781 11.375 1 87.94 237 SER A N 1
ATOM 1868 C CA . SER A 1 237 ? 16.734 29.562 11.758 1 87.94 237 SER A CA 1
ATOM 1869 C C . SER A 1 237 ? 17.672 29.828 10.578 1 87.94 237 SER A C 1
ATOM 187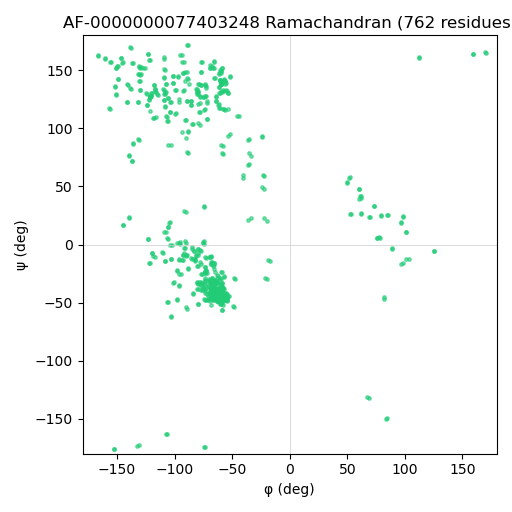1 O O . SER A 1 237 ? 18.719 30.453 10.742 1 87.94 237 SER A O 1
ATOM 1873 N N . ASN A 1 238 ? 17.328 29.375 9.484 1 84.06 238 ASN A N 1
ATOM 1874 C CA . ASN A 1 238 ? 18.141 29.578 8.289 1 84.06 238 ASN A CA 1
ATOM 1875 C C . ASN A 1 238 ? 18.172 31.047 7.883 1 84.06 238 ASN A C 1
ATOM 1877 O O . ASN A 1 238 ? 19.188 31.547 7.383 1 84.06 238 ASN A O 1
ATOM 1881 N N . ILE A 1 239 ? 17.078 31.734 8.008 1 85.38 239 ILE A N 1
ATOM 1882 C CA . ILE A 1 239 ? 17.016 33.156 7.738 1 85.38 239 ILE A CA 1
ATOM 1883 C C . ILE A 1 239 ? 17.969 33.906 8.672 1 85.38 239 ILE A C 1
ATOM 1885 O O . ILE A 1 239 ? 18.797 34.688 8.219 1 85.38 239 ILE A O 1
ATOM 1889 N N . ASP A 1 240 ? 17.891 33.5 9.891 1 88.81 240 ASP A N 1
ATOM 1890 C CA . ASP A 1 240 ? 18.688 34.188 10.906 1 88.81 240 ASP A CA 1
ATOM 1891 C C . ASP A 1 240 ? 20.188 33.938 10.688 1 88.81 240 ASP A C 1
ATOM 1893 O O . ASP A 1 240 ? 21.016 34.812 10.922 1 88.81 240 ASP A O 1
ATOM 1897 N N . LYS A 1 241 ? 20.5 32.812 10.25 1 86.56 241 LYS A N 1
ATOM 1898 C CA . LYS A 1 241 ? 21.906 32.438 10.055 1 86.56 241 LYS A CA 1
ATOM 1899 C C . LYS A 1 241 ? 22.375 32.812 8.648 1 86.56 241 LYS A C 1
ATOM 1901 O O . LYS A 1 241 ? 23.5 32.469 8.266 1 86.56 241 LYS A O 1
ATOM 1906 N N . ARG A 1 242 ? 21.531 33.406 7.844 1 81.25 242 ARG A N 1
ATOM 1907 C CA . ARG A 1 242 ? 21.859 33.844 6.484 1 81.25 242 ARG A CA 1
ATOM 1908 C C . ARG A 1 242 ? 22.25 32.656 5.617 1 81.25 242 ARG A C 1
ATOM 1910 O O . ARG A 1 242 ? 23.234 32.719 4.883 1 81.25 242 ARG A O 1
ATOM 1917 N N . ARG A 1 243 ? 21.531 31.641 5.844 1 76.31 243 ARG A N 1
ATOM 1918 C CA . ARG A 1 243 ? 21.844 30.406 5.133 1 76.31 243 ARG A CA 1
ATOM 1919 C C . ARG A 1 243 ? 20.812 30.125 4.039 1 76.31 243 ARG A C 1
ATOM 1921 O O . ARG A 1 243 ? 20.828 29.078 3.404 1 76.31 243 ARG A O 1
ATOM 1928 N N . LEU A 1 244 ? 19.984 31.047 3.9 1 73.88 244 LEU A N 1
ATOM 1929 C CA . LEU A 1 244 ? 18.984 30.828 2.863 1 73.88 244 LEU A CA 1
ATOM 1930 C C . LEU A 1 244 ? 19.594 30.938 1.475 1 73.88 244 LEU A C 1
ATOM 1932 O O . LEU A 1 244 ? 20.297 31.906 1.183 1 73.88 244 LEU A O 1
ATOM 1936 N N . VAL A 1 245 ? 19.703 29.812 0.854 1 63.53 2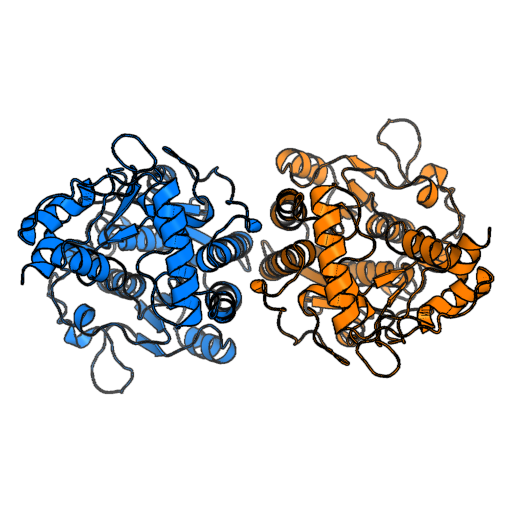45 VAL A N 1
ATOM 1937 C CA . VAL A 1 245 ? 20.156 29.797 -0.531 1 63.53 245 VAL A CA 1
ATOM 1938 C C . VAL A 1 245 ? 19 29.453 -1.459 1 63.53 245 VAL A C 1
ATOM 1940 O O . VAL A 1 245 ? 18.094 28.688 -1.091 1 63.53 245 VAL A O 1
ATOM 1943 N N . ILE A 1 246 ? 18.844 30.25 -2.516 1 60.72 246 ILE A N 1
ATOM 1944 C CA . ILE A 1 246 ? 17.781 29.984 -3.486 1 60.72 246 ILE A CA 1
ATOM 1945 C C . ILE A 1 246 ? 18.203 28.875 -4.441 1 60.72 246 ILE A C 1
ATOM 1947 O O . ILE A 1 246 ? 19.266 28.969 -5.082 1 60.72 246 ILE A O 1
ATOM 1951 N N . ASN A 1 247 ? 17.594 27.594 -4.199 1 58.34 247 ASN A N 1
ATOM 1952 C CA . ASN A 1 247 ? 17.859 26.469 -5.09 1 58.34 247 ASN A CA 1
ATOM 1953 C C . ASN A 1 247 ? 16.797 26.375 -6.191 1 58.34 247 ASN A C 1
ATOM 1955 O O . ASN A 1 247 ? 15.609 26.297 -5.914 1 58.34 247 ASN A O 1
ATOM 1959 N N . TYR A 1 248 ? 17.047 26.938 -7.477 1 57.12 248 TYR A N 1
ATOM 1960 C CA . TYR A 1 248 ? 15.906 26.859 -8.383 1 57.12 248 TYR A CA 1
ATOM 1961 C C . TYR A 1 248 ? 16.266 26.078 -9.641 1 57.12 248 TYR A C 1
ATOM 1963 O O . TYR A 1 248 ? 17.375 26.188 -10.156 1 57.12 248 TYR A O 1
ATOM 1971 N N . MET A 1 249 ? 15.609 24.844 -9.867 1 53.94 249 MET A N 1
ATOM 1972 C CA . MET A 1 249 ? 15.633 24.266 -11.211 1 53.94 249 MET A CA 1
ATOM 1973 C C . MET A 1 249 ? 15.234 25.312 -12.25 1 53.94 249 MET A C 1
ATOM 1975 O O . MET A 1 249 ? 15.789 25.344 -13.352 1 53.94 249 MET A O 1
ATOM 1979 N N . ASP A 1 250 ? 14.039 26 -12.055 1 57.22 250 ASP A N 1
ATOM 1980 C CA . ASP A 1 250 ? 13.414 26.766 -13.117 1 57.22 250 ASP A CA 1
ATOM 1981 C C . ASP A 1 250 ? 13.891 28.219 -13.102 1 57.22 250 ASP A C 1
ATOM 1983 O O . ASP A 1 250 ? 14.312 28.734 -12.062 1 57.22 250 ASP A O 1
ATOM 1987 N N . GLU A 1 251 ? 14.055 28.656 -14.219 1 60.22 251 GLU A N 1
ATOM 1988 C CA . GLU A 1 251 ? 14.328 30.094 -14.344 1 60.22 251 GLU A CA 1
ATOM 1989 C C . GLU A 1 251 ? 13.375 30.906 -13.484 1 60.22 251 GLU A C 1
ATOM 1991 O O . GLU A 1 251 ? 12.156 30.734 -13.562 1 60.22 251 GLU A O 1
ATOM 1996 N N . GLY A 1 252 ? 13.812 31.531 -12.43 1 68.25 252 GLY A N 1
ATOM 1997 C CA . GLY A 1 252 ? 13.055 32.438 -11.594 1 68.25 252 GLY A CA 1
ATOM 1998 C C . GLY A 1 252 ? 12.609 31.828 -10.281 1 68.25 252 GLY A C 1
ATOM 1999 O O . GLY A 1 252 ? 12.094 32.531 -9.398 1 68.25 252 GLY A O 1
ATOM 2000 N N . GLY A 1 253 ? 12.727 30.516 -10.18 1 81.25 253 GLY A N 1
ATOM 2001 C CA . GLY A 1 253 ? 12.367 29.859 -8.938 1 81.25 253 GLY A CA 1
ATOM 2002 C C . GLY A 1 253 ? 11.133 28.969 -9.07 1 81.25 253 GLY A C 1
ATOM 2003 O O . GLY A 1 253 ? 10.367 29.109 -10.023 1 81.25 253 GLY A O 1
ATOM 2004 N N . ALA A 1 254 ? 10.914 28.062 -8.164 1 90.06 254 ALA A N 1
ATOM 2005 C CA . ALA A 1 254 ? 9.805 27.109 -8.211 1 90.06 254 ALA A CA 1
ATOM 2006 C C . ALA A 1 254 ? 8.516 27.75 -7.711 1 90.06 254 ALA A C 1
ATOM 2008 O O . ALA A 1 254 ? 8.516 28.484 -6.715 1 90.06 254 ALA A O 1
ATOM 2009 N N . VAL A 1 255 ? 7.492 27.609 -8.492 1 94.69 255 VAL A N 1
ATOM 2010 C CA . VAL A 1 255 ? 6.156 28.031 -8.078 1 94.69 255 VAL A CA 1
ATOM 2011 C C . VAL A 1 255 ? 5.441 26.891 -7.375 1 94.69 255 VAL A C 1
ATOM 2013 O O . VAL A 1 255 ? 5.305 25.797 -7.938 1 94.69 255 VAL A O 1
ATOM 2016 N N . VAL A 1 256 ? 5 27.156 -6.113 1 96.5 256 VAL A N 1
ATOM 2017 C CA . VAL A 1 256 ? 4.453 26.078 -5.293 1 96.5 256 VAL A CA 1
ATOM 2018 C C . VAL A 1 256 ? 3.217 26.578 -4.547 1 96.5 256 VAL A C 1
ATOM 2020 O O . VAL A 1 256 ? 2.869 27.766 -4.625 1 96.5 256 VAL A O 1
ATOM 2023 N N . ASP A 1 257 ? 2.512 25.641 -3.941 1 98.12 257 ASP A N 1
ATOM 2024 C CA . ASP A 1 257 ? 1.357 25.938 -3.102 1 98.12 257 ASP A CA 1
ATOM 2025 C C . ASP A 1 257 ? 1.724 25.875 -1.621 1 98.12 257 ASP A C 1
ATOM 2027 O O . ASP A 1 257 ? 2.592 25.094 -1.224 1 98.12 257 ASP A O 1
ATOM 2031 N N . PHE A 1 258 ? 1.12 26.719 -0.864 1 98.06 258 PHE A N 1
ATOM 2032 C CA . PHE A 1 258 ? 1.08 26.625 0.591 1 98.06 258 PHE A CA 1
ATOM 2033 C C . PHE A 1 258 ? -0.359 26.594 1.092 1 98.06 258 PHE A C 1
ATOM 2035 O O . PHE A 1 258 ? -1.294 26.844 0.326 1 98.06 258 PHE A O 1
ATOM 2042 N N . VAL A 1 259 ? -0.538 26.203 2.283 1 98.44 259 VAL A N 1
ATOM 2043 C CA . VAL A 1 259 ? -1.871 26.219 2.879 1 98.44 259 VAL A CA 1
ATOM 2044 C C . VAL A 1 259 ? -1.783 26.656 4.34 1 98.44 259 VAL A C 1
ATOM 2046 O O . VAL A 1 259 ? -1.019 26.078 5.121 1 98.44 259 VAL A O 1
ATOM 2049 N N . GLY A 1 260 ? -2.514 27.719 4.66 1 97.31 260 GLY A N 1
ATOM 2050 C CA . GLY A 1 260 ? -2.588 28.172 6.043 1 97.31 260 GLY A CA 1
ATOM 2051 C C . GLY A 1 260 ? -3.363 27.219 6.938 1 97.31 260 GLY A C 1
ATOM 2052 O O . GLY A 1 260 ? -4.309 26.562 6.484 1 97.31 260 GLY A O 1
ATOM 2053 N N . ILE A 1 261 ? -3.037 27.188 8.211 1 96.94 261 ILE A N 1
ATOM 2054 C CA . ILE A 1 261 ? -3.639 26.281 9.164 1 96.94 261 ILE A CA 1
ATOM 2055 C C . ILE A 1 261 ? -5.148 26.484 9.203 1 96.94 261 ILE A C 1
ATOM 2057 O O . ILE A 1 261 ? -5.914 25.531 9.336 1 96.94 261 ILE A O 1
ATOM 2061 N N . GLN A 1 262 ? -5.625 27.734 9.086 1 95.12 262 GLN A N 1
ATOM 2062 C CA . GLN A 1 262 ? -7.062 27.984 9.109 1 95.12 262 GLN A CA 1
ATOM 2063 C C . GLN A 1 262 ? -7.758 27.328 7.926 1 95.12 262 GLN A C 1
ATOM 2065 O O . GLN A 1 262 ? -8.898 26.875 8.039 1 95.12 262 GLN A O 1
ATOM 2070 N N . ASN A 1 263 ? -7.051 27.266 6.84 1 98.25 263 ASN A N 1
ATOM 2071 C CA . ASN A 1 263 ? -7.621 26.641 5.652 1 98.25 263 ASN A CA 1
ATOM 2072 C C . ASN A 1 263 ? -7.535 25.125 5.723 1 98.25 263 ASN A C 1
ATOM 2074 O O . ASN A 1 263 ? -8.406 24.422 5.203 1 98.25 263 ASN A O 1
ATOM 2078 N N . VAL A 1 264 ? -6.465 24.562 6.344 1 98.5 264 VAL A N 1
ATOM 2079 C CA . VAL A 1 264 ? -6.371 23.125 6.617 1 98.5 264 VAL A CA 1
ATOM 2080 C C . VAL A 1 264 ? -7.555 22.688 7.477 1 98.5 264 VAL A C 1
ATOM 2082 O O . VAL A 1 264 ? -8.211 21.688 7.176 1 98.5 264 VAL A O 1
ATOM 2085 N N . VAL A 1 265 ? -7.785 23.469 8.492 1 97.5 265 VAL A N 1
ATOM 2086 C CA . VAL A 1 265 ? -8.867 23.172 9.43 1 97.5 265 VAL A CA 1
ATOM 2087 C C . VAL A 1 265 ? -10.211 23.25 8.711 1 97.5 265 VAL A C 1
ATOM 2089 O O . VAL A 1 265 ? -11.039 22.344 8.828 1 97.5 265 VAL A O 1
ATOM 2092 N N . GLN A 1 266 ? -10.406 24.312 7.953 1 97.19 266 GLN A N 1
ATOM 2093 C CA . GLN A 1 266 ? -11.641 24.469 7.188 1 97.19 266 GLN A CA 1
ATOM 2094 C C . GLN A 1 266 ? -11.898 23.266 6.297 1 97.19 266 GLN A C 1
ATOM 2096 O O . GLN A 1 266 ? -13.008 22.734 6.266 1 97.19 266 GLN A O 1
ATOM 2101 N N . ALA A 1 267 ? -10.883 22.859 5.57 1 98.5 267 ALA A N 1
ATOM 2102 C CA . ALA A 1 267 ? -11.023 21.75 4.629 1 98.5 267 ALA A CA 1
ATOM 2103 C C . ALA A 1 267 ? -11.445 20.469 5.348 1 98.5 267 ALA A C 1
ATOM 2105 O O . ALA A 1 267 ? -12.352 19.766 4.891 1 98.5 267 ALA A O 1
ATOM 2106 N N . HIS A 1 268 ? -10.781 20.141 6.445 1 98.56 268 HIS A N 1
ATOM 2107 C CA . HIS A 1 268 ? -11.078 18.922 7.184 1 98.56 268 HIS A CA 1
ATOM 2108 C C . HIS A 1 268 ? -12.492 18.953 7.762 1 98.56 268 HIS A C 1
ATOM 2110 O O . HIS A 1 268 ? -13.227 17.969 7.676 1 98.56 268 HIS A O 1
ATOM 2116 N N . VAL A 1 269 ? -12.867 20.078 8.375 1 96.94 269 VAL A N 1
ATOM 2117 C CA . VAL A 1 269 ? -14.172 20.203 9.008 1 96.94 269 VAL A CA 1
ATOM 2118 C C . VAL A 1 269 ? -15.273 20.125 7.945 1 96.94 269 VAL A C 1
ATOM 2120 O O . VAL A 1 269 ? -16.234 19.375 8.102 1 96.94 269 VAL A O 1
ATOM 2123 N N . ARG A 1 270 ? -15.117 20.844 6.848 1 96.31 270 ARG A N 1
ATOM 2124 C CA . ARG A 1 270 ? -16.125 20.859 5.797 1 96.31 270 ARG A CA 1
ATOM 2125 C C . ARG A 1 270 ? -16.25 19.484 5.137 1 96.31 270 ARG A C 1
ATOM 2127 O O . ARG A 1 270 ? -17.344 19.016 4.848 1 96.31 270 ARG A O 1
ATOM 2134 N N . ALA A 1 271 ? -15.133 18.891 4.863 1 97.81 271 ALA A N 1
ATOM 2135 C CA . ALA A 1 271 ? -15.156 17.547 4.266 1 97.81 271 ALA A CA 1
ATOM 2136 C C . ALA A 1 271 ? -15.867 16.562 5.172 1 97.81 271 ALA A C 1
ATOM 2138 O O . ALA A 1 271 ? -16.688 15.766 4.711 1 97.81 271 ALA A O 1
ATOM 2139 N N . ALA A 1 272 ? -15.516 16.578 6.469 1 97.44 272 ALA A N 1
ATOM 2140 C CA . ALA A 1 272 ? -16.125 15.672 7.441 1 97.44 272 ALA A CA 1
ATOM 2141 C C . ALA A 1 272 ? -17.625 15.859 7.496 1 97.44 272 ALA A C 1
ATOM 2143 O O . ALA A 1 272 ? -18.391 14.883 7.418 1 97.44 272 ALA A O 1
ATOM 2144 N N . LEU A 1 273 ? -18.062 17.078 7.598 1 95 273 LEU A N 1
ATOM 2145 C CA . LEU A 1 273 ? -19.484 17.359 7.711 1 95 273 LEU A CA 1
ATOM 2146 C C . LEU A 1 273 ? -20.219 16.969 6.434 1 95 273 LEU A C 1
ATOM 2148 O O . LEU A 1 273 ? -21.328 16.438 6.488 1 95 273 LEU A O 1
ATOM 2152 N N . LYS A 1 274 ? -19.625 17.297 5.32 1 95.19 274 LYS A N 1
ATOM 2153 C CA . LYS A 1 274 ? -20.25 16.938 4.051 1 95.19 274 LYS A CA 1
ATOM 2154 C C . LYS A 1 274 ? -20.359 15.414 3.908 1 95.19 274 LYS A C 1
ATOM 2156 O O . LYS A 1 274 ? -21.375 14.906 3.441 1 95.19 274 LYS A O 1
ATOM 2161 N N . LEU A 1 275 ? -19.328 14.664 4.316 1 96.5 275 LEU A N 1
ATOM 2162 C CA . LEU A 1 275 ? -19.344 13.211 4.254 1 96.5 275 LEU A CA 1
ATOM 2163 C C . LEU A 1 275 ? -20.469 12.641 5.117 1 96.5 275 LEU A C 1
ATOM 2165 O O . LEU A 1 275 ? -21.062 11.609 4.773 1 96.5 275 LEU A O 1
ATOM 2169 N N . LEU A 1 276 ? -20.688 13.266 6.238 1 95.88 276 LEU A N 1
ATOM 2170 C CA . LEU A 1 276 ? -21.688 12.797 7.184 1 95.88 276 LEU A CA 1
ATOM 2171 C C . LEU A 1 276 ? -23.094 13.133 6.699 1 95.88 276 LEU A C 1
ATOM 2173 O O . LEU A 1 276 ? -24 12.312 6.805 1 95.88 276 LEU A O 1
ATOM 2177 N N . ASN A 1 277 ? -23.234 14.289 6.086 1 93.44 277 ASN A N 1
ATOM 2178 C CA . ASN A 1 277 ? -24.562 14.797 5.773 1 93.44 277 ASN A CA 1
ATOM 2179 C C . ASN A 1 277 ? -24.969 14.453 4.344 1 93.44 277 ASN A C 1
ATOM 2181 O O . ASN A 1 277 ? -26.156 14.281 4.059 1 93.44 277 ASN A O 1
ATOM 2185 N N . ASP A 1 278 ? -24.016 14.461 3.453 1 94.38 278 ASP A N 1
ATOM 2186 C CA . ASP A 1 278 ? -24.266 14.164 2.047 1 94.38 278 ASP A CA 1
ATOM 2187 C C . ASP A 1 278 ? -23.188 13.25 1.479 1 94.38 278 ASP A C 1
ATOM 2189 O O . ASP A 1 278 ? -22.453 13.641 0.565 1 94.38 278 ASP A O 1
ATOM 2193 N N . PRO A 1 279 ? -23.219 12.008 1.892 1 93.31 279 PRO A N 1
ATOM 2194 C CA . PRO A 1 279 ? -22.109 11.094 1.554 1 93.31 279 PRO A CA 1
ATOM 2195 C C . PRO A 1 279 ? -22.016 10.812 0.056 1 93.31 279 PRO A C 1
ATOM 2197 O O . PRO A 1 279 ? -20.969 10.406 -0.435 1 93.31 279 PRO A O 1
ATOM 2200 N N . SER A 1 280 ? -22.969 11.07 -0.754 1 91.44 280 SER A N 1
ATOM 2201 C CA . SER A 1 280 ? -22.969 10.766 -2.182 1 91.44 280 SER A CA 1
ATOM 2202 C C . SER A 1 280 ? -22.219 11.844 -2.971 1 91.44 280 SER A C 1
ATOM 2204 O O . SER A 1 280 ? -21.828 11.617 -4.113 1 91.44 280 SER A O 1
ATOM 2206 N N . LYS A 1 281 ? -21.953 12.945 -2.385 1 88.5 281 LYS A N 1
ATOM 2207 C CA . LYS A 1 281 ? -21.422 14.094 -3.113 1 88.5 281 LYS A CA 1
ATOM 2208 C C . LYS A 1 281 ? -19.922 14.25 -2.865 1 88.5 281 LYS A C 1
ATOM 2210 O O . LYS A 1 281 ? -19.266 15.055 -3.523 1 88.5 281 LYS A O 1
ATOM 2215 N N . VAL A 1 282 ? -19.5 13.547 -1.927 1 89.56 282 VAL A N 1
ATOM 2216 C CA . VAL A 1 282 ? -18.109 13.727 -1.529 1 89.56 282 VAL A CA 1
ATOM 2217 C C . VAL A 1 282 ? -17.406 12.367 -1.452 1 89.56 282 VAL A C 1
ATOM 2219 O O . VAL A 1 282 ? -18.047 11.352 -1.168 1 89.56 282 VAL A O 1
ATOM 2222 N N . GLY A 1 283 ? -16.141 12.375 -1.794 1 93 283 GLY A N 1
ATOM 2223 C CA . GLY A 1 283 ? -15.344 11.164 -1.756 1 93 283 GLY A CA 1
ATOM 2224 C C . GLY A 1 283 ? -14.102 11.234 -2.621 1 93 283 GLY A C 1
ATOM 2225 O O . GLY A 1 283 ? -13.969 12.133 -3.453 1 93 283 GLY A O 1
ATOM 2226 N N . GLY A 1 284 ? -13.195 10.312 -2.371 1 97.19 284 GLY A N 1
ATOM 2227 C CA . GLY A 1 284 ? -11.953 10.312 -3.123 1 97.19 284 GLY A CA 1
ATOM 2228 C C . GLY A 1 284 ? -10.914 11.258 -2.555 1 97.19 284 GLY A C 1
ATOM 2229 O O . GLY A 1 284 ? -10.859 11.484 -1.344 1 97.19 284 GLY A O 1
ATOM 2230 N N . ALA A 1 285 ? -10.07 11.781 -3.412 1 98.69 285 ALA A N 1
ATOM 2231 C CA . ALA A 1 285 ? -8.969 12.641 -2.992 1 98.69 285 ALA A CA 1
ATOM 2232 C C . ALA A 1 285 ? -9.219 14.094 -3.393 1 98.69 285 ALA A C 1
ATOM 2234 O O . ALA A 1 285 ? -9.891 14.359 -4.391 1 98.69 285 ALA A O 1
ATOM 2235 N N . TYR A 1 286 ? -8.695 15.023 -2.635 1 98.88 286 TYR A N 1
ATOM 2236 C CA . TYR A 1 286 ? -8.805 16.453 -2.895 1 98.88 286 TYR A CA 1
ATOM 2237 C C . TYR A 1 286 ? -7.48 17.156 -2.631 1 98.88 286 TYR A C 1
ATOM 2239 O O . TYR A 1 286 ? -6.828 16.906 -1.614 1 98.88 286 TYR A O 1
ATOM 2247 N N . PHE A 1 287 ? -7.133 17.984 -3.551 1 98.88 287 PHE A N 1
ATOM 2248 C CA . PHE A 1 287 ? -6.008 18.875 -3.268 1 98.88 287 PHE A CA 1
ATOM 2249 C C . PHE A 1 287 ? -6.449 20.062 -2.422 1 98.88 287 PHE A C 1
ATOM 2251 O O . PHE A 1 287 ? -7.484 20.672 -2.691 1 98.88 287 PHE A O 1
ATOM 2258 N N . ILE A 1 288 ? -5.684 20.344 -1.41 1 98.88 288 ILE A N 1
ATOM 2259 C CA . ILE A 1 288 ? -5.996 21.438 -0.493 1 98.88 288 ILE A CA 1
ATOM 2260 C C . ILE A 1 288 ? -4.816 22.406 -0.416 1 98.88 288 ILE A C 1
ATOM 2262 O O . ILE A 1 288 ? -3.705 22.016 -0.053 1 98.88 288 ILE A O 1
ATOM 2266 N N . SER A 1 289 ? -4.996 23.578 -0.741 1 98.81 289 SER A N 1
ATOM 2267 C CA . SER A 1 289 ? -4.055 24.688 -0.637 1 98.81 289 SER A CA 1
ATOM 2268 C C . SER A 1 289 ? -4.781 26.016 -0.486 1 98.81 289 SER A C 1
ATOM 2270 O O . SER A 1 289 ? -6.008 26.047 -0.364 1 98.81 289 SER A O 1
ATOM 2272 N N . ASP A 1 290 ? -4.039 27.062 -0.474 1 98.5 290 ASP A N 1
ATOM 2273 C CA . ASP A 1 290 ? -4.625 28.391 -0.431 1 98.5 290 ASP A CA 1
ATOM 2274 C C . ASP A 1 290 ? -5.156 28.812 -1.803 1 98.5 290 ASP A C 1
ATOM 2276 O O . ASP A 1 290 ? -5.766 29.875 -1.945 1 98.5 290 ASP A O 1
ATOM 2280 N N . GLY A 1 291 ? -4.91 27.969 -2.768 1 98.12 291 GLY A N 1
ATOM 2281 C CA . GLY A 1 291 ? -5.395 28.219 -4.113 1 98.12 291 GLY A CA 1
ATOM 2282 C C . GLY A 1 291 ? -4.703 29.391 -4.785 1 98.12 291 GLY A C 1
ATOM 2283 O O . GLY A 1 291 ? -5.289 30.062 -5.648 1 98.12 291 GLY A O 1
ATOM 2284 N N . ALA A 1 292 ? -3.498 29.719 -4.348 1 98.25 292 ALA A N 1
ATOM 2285 C CA . ALA A 1 292 ? -2.73 30.859 -4.844 1 98.25 292 ALA A CA 1
ATOM 2286 C C . ALA A 1 292 ? -1.255 30.5 -4.996 1 98.25 292 ALA A C 1
ATOM 2288 O O . ALA A 1 292 ? -0.42 30.922 -4.191 1 98.25 292 ALA A O 1
ATOM 2289 N N . PRO A 1 293 ? -0.987 29.766 -6.07 1 97.75 293 PRO A N 1
ATOM 2290 C CA . PRO A 1 293 ? 0.42 29.406 -6.273 1 97.75 293 PRO A CA 1
ATOM 2291 C C . PRO A 1 293 ? 1.348 30.609 -6.23 1 97.75 293 PRO A C 1
ATOM 2293 O O . PRO A 1 293 ? 0.982 31.688 -6.703 1 97.75 293 PRO A O 1
ATOM 2296 N N . ILE A 1 294 ? 2.547 30.406 -5.691 1 95.94 294 ILE A N 1
ATOM 2297 C CA . ILE A 1 294 ? 3.484 31.516 -5.48 1 95.94 294 ILE A CA 1
ATOM 2298 C C . ILE A 1 294 ? 4.918 30.984 -5.551 1 95.94 294 ILE A C 1
ATOM 2300 O O . ILE A 1 294 ? 5.164 29.797 -5.32 1 95.94 294 ILE A O 1
ATOM 2304 N N . ASN A 1 295 ? 5.723 31.922 -5.949 1 92.38 295 ASN A N 1
ATOM 2305 C CA . ASN A 1 295 ? 7.137 31.562 -5.867 1 92.38 295 ASN A CA 1
ATOM 2306 C C . ASN A 1 295 ? 7.543 31.219 -4.441 1 92.38 295 ASN A C 1
ATOM 2308 O O . ASN A 1 295 ? 7.207 31.938 -3.498 1 92.38 295 ASN A O 1
ATOM 2312 N N . ASN A 1 296 ? 8.258 30.062 -4.309 1 91.44 296 ASN A N 1
ATOM 2313 C CA . ASN A 1 296 ? 8.609 29.531 -2.996 1 91.44 296 ASN A CA 1
ATOM 2314 C C . ASN A 1 296 ? 9.32 30.578 -2.141 1 91.44 296 ASN A C 1
ATOM 2316 O O . ASN A 1 296 ? 8.992 30.75 -0.966 1 91.44 296 ASN A O 1
ATOM 2320 N N . MET A 1 297 ? 10.242 31.297 -2.684 1 88.06 297 MET A N 1
ATOM 2321 C CA . MET A 1 297 ? 11.023 32.281 -1.925 1 88.06 297 MET A CA 1
ATOM 2322 C C . MET A 1 297 ? 10.211 33.531 -1.675 1 88.06 297 MET A C 1
ATOM 2324 O O . MET A 1 297 ? 10.328 34.156 -0.619 1 88.06 297 MET A O 1
ATOM 2328 N N . GLU A 1 298 ? 9.477 33.906 -2.656 1 90.5 298 GLU A N 1
ATOM 2329 C CA . GLU A 1 298 ? 8.625 35.062 -2.506 1 90.5 298 GLU A CA 1
ATOM 2330 C C . GLU A 1 298 ? 7.613 34.875 -1.379 1 90.5 298 GLU A C 1
ATOM 2332 O O . GLU A 1 298 ? 7.25 35.844 -0.695 1 90.5 298 GLU A O 1
ATOM 2337 N N . TYR A 1 299 ? 7.219 33.688 -1.135 1 94 299 TYR A N 1
ATOM 2338 C CA . TYR A 1 299 ? 6.293 33.375 -0.052 1 94 299 TYR A CA 1
ATOM 2339 C C . TYR A 1 299 ? 6.863 33.812 1.294 1 94 299 TYR A C 1
ATOM 2341 O O . TYR A 1 299 ? 6.133 34.312 2.156 1 94 299 TYR A O 1
ATOM 2349 N N . PHE A 1 300 ? 8.109 33.688 1.438 1 92.56 300 PHE A N 1
ATOM 2350 C CA . PHE A 1 300 ? 8.727 33.938 2.738 1 92.56 300 PHE A CA 1
ATOM 2351 C C . PHE A 1 300 ? 9.281 35.344 2.834 1 92.56 300 PHE A C 1
ATOM 2353 O O . PHE A 1 300 ? 9.859 35.719 3.857 1 92.56 300 PHE A O 1
ATOM 2360 N N . ARG A 1 301 ? 9.148 36.125 1.848 1 92 301 ARG A N 1
ATOM 2361 C CA . ARG A 1 301 ? 9.719 37.469 1.805 1 92 301 ARG A CA 1
ATOM 2362 C C . ARG A 1 301 ? 9.266 38.281 3.002 1 92 301 ARG A C 1
ATOM 2364 O O . ARG A 1 301 ? 10.07 38.969 3.641 1 92 301 ARG A O 1
ATOM 2371 N N . PRO A 1 302 ? 7.957 38.312 3.354 1 94.12 302 PRO A N 1
ATOM 2372 C CA . PRO A 1 302 ? 7.535 39.094 4.52 1 94.12 302 PRO A CA 1
ATOM 2373 C C . PRO A 1 302 ? 8.242 38.656 5.801 1 94.12 302 PRO A C 1
ATOM 2375 O O . PRO A 1 302 ? 8.555 39.5 6.648 1 94.12 302 PRO A O 1
ATOM 2378 N N . LEU A 1 303 ? 8.445 37.406 5.918 1 93.56 303 LEU A N 1
ATOM 2379 C CA . LEU A 1 303 ? 9.125 36.875 7.102 1 93.56 303 LEU A CA 1
ATOM 2380 C C . LEU A 1 303 ? 10.594 37.312 7.109 1 93.56 303 LEU A C 1
ATOM 2382 O O . LEU A 1 303 ? 11.133 37.688 8.156 1 93.56 303 LEU A O 1
ATOM 2386 N N . ILE A 1 304 ? 11.203 37.219 5.992 1 92 304 ILE A N 1
ATOM 2387 C CA . ILE A 1 304 ? 12.602 37.625 5.852 1 92 304 ILE A CA 1
ATOM 2388 C C . ILE A 1 304 ? 12.758 39.094 6.223 1 92 304 ILE A C 1
ATOM 2390 O O . ILE A 1 304 ? 13.648 39.438 6.996 1 92 304 ILE A O 1
ATOM 2394 N N . LYS A 1 305 ? 11.898 39.875 5.719 1 91.75 305 LYS A N 1
ATOM 2395 C CA . LYS A 1 305 ? 11.922 41.312 5.992 1 91.75 305 LYS A CA 1
ATOM 2396 C C . LYS A 1 305 ? 11.695 41.594 7.473 1 91.75 305 LYS A C 1
ATOM 2398 O O . LYS A 1 305 ? 12.383 42.406 8.062 1 91.75 305 LYS A O 1
ATOM 2403 N N . ALA A 1 306 ? 10.766 40.906 7.969 1 92.31 306 ALA A N 1
ATOM 2404 C CA . ALA A 1 306 ? 10.43 41.125 9.375 1 92.31 306 ALA A CA 1
ATOM 2405 C C . ALA A 1 306 ? 11.617 40.75 10.273 1 92.31 306 ALA A C 1
ATOM 2407 O O . ALA A 1 306 ? 11.766 41.312 11.359 1 92.31 306 ALA A O 1
ATOM 2408 N N . ARG A 1 307 ? 12.43 39.844 9.867 1 91.94 307 ARG A N 1
ATOM 2409 C CA . ARG A 1 307 ? 13.594 39.406 10.641 1 91.94 307 ARG A CA 1
ATOM 2410 C C . ARG A 1 307 ? 14.789 40.312 10.383 1 91.94 307 ARG A C 1
ATOM 2412 O O . ARG A 1 307 ? 15.883 40.062 10.898 1 91.94 307 ARG A O 1
ATOM 2419 N N . GLY A 1 308 ? 14.625 41.25 9.492 1 89.56 308 GLY A N 1
ATOM 2420 C CA . GLY A 1 308 ? 15.672 42.219 9.203 1 89.56 308 GLY A CA 1
ATOM 2421 C C . GLY A 1 308 ? 16.75 41.656 8.297 1 89.56 308 GLY A C 1
ATOM 2422 O O . GLY A 1 308 ? 17.922 42.062 8.391 1 89.56 308 GLY A O 1
ATOM 2423 N N . ARG A 1 309 ? 16.422 40.719 7.566 1 88.5 309 ARG A N 1
ATOM 2424 C CA . ARG A 1 309 ? 17.406 40.094 6.676 1 88.5 309 ARG A CA 1
ATOM 2425 C C . ARG A 1 309 ? 17.109 40.438 5.219 1 88.5 309 ARG A C 1
ATOM 2427 O O . ARG A 1 309 ? 15.992 40.812 4.883 1 88.5 309 ARG A O 1
ATOM 2434 N N . SER A 1 310 ? 18.172 40.281 4.383 1 85.62 310 SER A N 1
ATOM 2435 C CA . SER A 1 310 ? 18.016 40.531 2.955 1 85.62 310 SER A CA 1
ATOM 2436 C C . SER A 1 310 ? 17.578 39.281 2.205 1 85.62 310 SER A C 1
ATOM 2438 O O . SER A 1 310 ? 17.922 38.156 2.596 1 85.62 310 SER A O 1
ATOM 2440 N N . TYR A 1 311 ? 16.828 39.5 1.176 1 85.38 311 TYR A N 1
ATOM 2441 C CA . TYR A 1 311 ? 16.406 38.438 0.277 1 85.38 311 TYR A CA 1
ATOM 2442 C C . TYR A 1 311 ? 17.625 37.75 -0.34 1 85.38 311 TYR A C 1
ATOM 2444 O O . TYR A 1 311 ? 18.594 38.406 -0.718 1 85.38 311 TYR A O 1
ATOM 2452 N N . PRO A 1 312 ? 17.562 36.438 -0.413 1 79.31 312 PRO A N 1
ATOM 2453 C CA . PRO A 1 312 ? 18.719 35.719 -0.94 1 79.31 312 PRO A CA 1
ATOM 2454 C C . PRO A 1 312 ? 18.984 36.031 -2.41 1 79.31 312 PRO A C 1
ATOM 2456 O O . PRO A 1 312 ? 18.047 36.188 -3.191 1 79.31 312 PRO A O 1
ATOM 2459 N N . ARG A 1 313 ? 20.328 36.094 -2.783 1 74.94 313 ARG A N 1
ATOM 2460 C CA . ARG A 1 313 ? 20.703 36.438 -4.148 1 74.94 313 ARG A CA 1
ATOM 2461 C C . ARG A 1 313 ? 21.469 35.312 -4.809 1 74.94 313 ARG A C 1
ATOM 2463 O O . ARG A 1 313 ? 21.641 35.281 -6.027 1 74.94 313 ARG A O 1
ATOM 2470 N N . LEU A 1 314 ? 21.828 34.375 -4.031 1 76.19 314 LEU A N 1
ATOM 2471 C CA . LEU A 1 314 ? 22.641 33.281 -4.586 1 76.19 314 LEU A CA 1
ATOM 2472 C C . LEU A 1 314 ? 21.766 32.219 -5.203 1 76.19 314 LEU A C 1
ATOM 2474 O O . LEU A 1 314 ? 20.844 31.703 -4.551 1 76.19 314 LEU A O 1
ATOM 2478 N N . TYR A 1 315 ? 22.062 31.984 -6.488 1 76.44 315 TYR A N 1
ATOM 2479 C CA . TYR A 1 315 ? 21.344 30.953 -7.23 1 76.44 315 TYR A CA 1
ATOM 2480 C C . TYR A 1 315 ? 22.234 29.75 -7.5 1 76.44 315 TYR A C 1
ATOM 2482 O O . TYR A 1 315 ? 23.328 29.891 -8.078 1 76.44 315 TYR A O 1
ATOM 2490 N N . ILE A 1 316 ? 21.844 28.625 -6.988 1 80.44 316 ILE A N 1
ATOM 2491 C CA . ILE A 1 316 ? 22.594 27.391 -7.223 1 80.44 316 ILE A CA 1
ATOM 2492 C C . ILE A 1 316 ? 21.812 26.469 -8.148 1 80.44 316 ILE A C 1
ATOM 2494 O O . ILE A 1 316 ? 20.641 26.188 -7.895 1 80.44 316 ILE A O 1
ATOM 2498 N N . PRO A 1 317 ? 22.438 25.984 -9.188 1 81.25 317 PRO A N 1
ATOM 2499 C CA . PRO A 1 317 ? 21.734 25.062 -10.078 1 81.25 317 PRO A CA 1
ATOM 2500 C C . PRO A 1 317 ? 21.266 23.797 -9.359 1 81.25 317 PRO A C 1
ATOM 2502 O O . PRO A 1 317 ? 21.938 23.312 -8.461 1 81.25 317 PRO A O 1
ATOM 2505 N N . MET A 1 318 ? 20.219 23.266 -9.836 1 83.19 318 MET A N 1
ATOM 2506 C CA . MET A 1 318 ? 19.547 22.141 -9.195 1 83.19 318 MET A CA 1
ATOM 2507 C C . MET A 1 318 ? 20.469 20.922 -9.133 1 83.19 318 MET A C 1
ATOM 2509 O O . MET A 1 318 ? 20.5 20.203 -8.125 1 83.19 318 MET A O 1
ATOM 2513 N N . ILE A 1 319 ? 21.188 20.672 -10.188 1 84.38 319 ILE A N 1
ATOM 2514 C CA . ILE A 1 319 ? 22.031 19.484 -10.25 1 84.38 319 ILE A CA 1
ATOM 2515 C C . ILE A 1 319 ? 23.109 19.578 -9.172 1 84.38 319 ILE A C 1
ATOM 2517 O O . ILE A 1 319 ? 23.469 18.562 -8.57 1 84.38 319 ILE A O 1
ATOM 2521 N N . VAL A 1 320 ? 23.656 20.766 -8.969 1 86.19 320 VAL A N 1
ATOM 2522 C CA . VAL A 1 320 ? 24.703 20.984 -7.965 1 86.19 320 VAL A CA 1
ATOM 2523 C C . VAL A 1 320 ? 24.109 20.766 -6.566 1 86.19 320 VAL A C 1
ATOM 2525 O O . VAL A 1 320 ? 24.703 20.094 -5.734 1 86.19 320 VAL A O 1
ATOM 2528 N N . MET A 1 321 ? 23.016 21.375 -6.402 1 85 321 MET A N 1
ATOM 2529 C CA . MET A 1 321 ? 22.344 21.234 -5.109 1 85 321 MET A CA 1
ATOM 2530 C C . MET A 1 321 ? 22 19.781 -4.836 1 85 321 MET A C 1
ATOM 2532 O O . MET A 1 321 ? 22.094 19.312 -3.693 1 85 321 MET A O 1
ATOM 2536 N N . PHE A 1 322 ? 21.594 19.078 -5.836 1 88.06 322 PHE A N 1
ATOM 2537 C CA . PHE A 1 322 ? 21.25 17.672 -5.684 1 88.06 322 PHE A CA 1
ATOM 2538 C C . PHE A 1 322 ? 22.453 16.859 -5.199 1 88.06 322 PHE A C 1
ATOM 2540 O O . PHE A 1 322 ? 22.312 16.031 -4.305 1 88.06 322 PHE A O 1
ATOM 2547 N N . ILE A 1 323 ? 23.578 17.141 -5.738 1 90.12 323 ILE A N 1
ATOM 2548 C CA . ILE A 1 323 ? 24.797 16.453 -5.348 1 90.12 323 ILE A CA 1
ATOM 2549 C C . ILE A 1 323 ? 25.125 16.766 -3.891 1 90.12 323 ILE A C 1
ATOM 2551 O O . ILE A 1 323 ? 25.453 15.859 -3.111 1 90.12 323 ILE A O 1
ATOM 2555 N N . ILE A 1 324 ? 25 17.969 -3.568 1 87.06 324 ILE A N 1
ATOM 2556 C CA . ILE A 1 324 ? 25.297 18.422 -2.209 1 87.06 324 ILE A CA 1
ATOM 2557 C C . ILE A 1 324 ? 24.359 17.734 -1.227 1 87.06 324 ILE A C 1
ATOM 2559 O O . ILE A 1 324 ? 24.797 17.203 -0.197 1 87.06 324 ILE A O 1
ATOM 2563 N N . VAL A 1 325 ? 23.125 17.719 -1.557 1 86.88 325 VAL A N 1
ATOM 2564 C CA . VAL A 1 325 ? 22.109 17.141 -0.68 1 86.88 325 VAL A CA 1
ATOM 2565 C C . VAL A 1 325 ? 22.359 15.641 -0.525 1 86.88 325 VAL A C 1
ATOM 2567 O O . VAL A 1 325 ? 22.172 15.086 0.562 1 86.88 325 VAL A O 1
ATOM 2570 N N . CYS A 1 326 ? 22.766 14.953 -1.594 1 88.25 326 CYS A N 1
ATOM 2571 C CA . CYS A 1 326 ? 23.078 13.531 -1.521 1 88.25 326 CYS A CA 1
ATOM 2572 C C . CYS A 1 326 ? 24.203 13.258 -0.527 1 88.25 326 CYS A C 1
ATOM 2574 O O . CYS A 1 326 ? 24.125 12.32 0.268 1 88.25 326 CYS A O 1
ATOM 2576 N N . ILE A 1 327 ? 25.141 14.141 -0.554 1 88.88 327 ILE A N 1
ATOM 2577 C CA . ILE A 1 327 ? 26.297 14 0.331 1 88.88 327 ILE A CA 1
ATOM 2578 C C . ILE A 1 327 ? 25.875 14.273 1.773 1 88.88 327 ILE A C 1
ATOM 2580 O O . ILE A 1 327 ? 26.203 13.508 2.68 1 88.88 327 ILE A O 1
ATOM 2584 N N . ILE A 1 328 ? 25.125 15.266 1.948 1 84.56 328 ILE A N 1
ATOM 2585 C CA . ILE A 1 328 ? 24.656 15.664 3.277 1 84.56 328 ILE A CA 1
ATOM 2586 C C . ILE A 1 328 ? 23.781 14.562 3.869 1 84.56 328 ILE A C 1
ATOM 2588 O O . ILE A 1 328 ? 23.938 14.203 5.039 1 84.56 328 ILE A O 1
ATOM 2592 N N . GLU A 1 329 ? 22.891 14.039 3.086 1 82.31 329 GLU A N 1
ATOM 2593 C CA . GLU A 1 329 ? 22 12.977 3.549 1 82.31 329 GLU A CA 1
ATOM 2594 C C . GLU A 1 329 ? 22.781 11.734 3.941 1 82.31 329 GLU A C 1
ATOM 2596 O O . GLU A 1 329 ? 22.469 11.078 4.938 1 82.31 329 GLU A O 1
ATOM 2601 N N . PHE A 1 330 ? 23.75 11.484 3.098 1 84.5 330 PHE A N 1
ATOM 2602 C CA . PHE A 1 330 ? 24.594 10.32 3.367 1 84.5 330 PHE A CA 1
ATOM 2603 C C . PHE A 1 330 ? 25.328 10.484 4.688 1 84.5 330 PHE A C 1
ATOM 2605 O O . PHE A 1 330 ? 25.328 9.578 5.527 1 84.5 330 PHE A O 1
ATOM 2612 N N . MET A 1 331 ? 25.891 11.617 4.949 1 85.25 331 MET A N 1
ATOM 2613 C CA . MET A 1 331 ? 26.625 11.914 6.168 1 85.25 331 MET A CA 1
ATOM 2614 C C . MET A 1 331 ? 25.703 11.945 7.375 1 85.25 331 MET A C 1
ATOM 2616 O O . MET A 1 331 ? 26.031 11.43 8.445 1 85.25 331 MET A O 1
ATOM 2620 N N . ALA A 1 332 ? 24.562 12.555 7.195 1 81.75 332 ALA A N 1
ATOM 2621 C CA . ALA A 1 332 ? 23.562 12.641 8.258 1 81.75 332 ALA A CA 1
ATOM 2622 C C . ALA A 1 332 ? 23.094 11.258 8.688 1 81.75 332 ALA A C 1
ATOM 2624 O O . ALA A 1 332 ? 22.859 11.016 9.875 1 81.75 332 ALA A O 1
ATOM 2625 N N . ASN A 1 333 ? 22.969 10.367 7.738 1 79.81 333 ASN A N 1
ATOM 2626 C CA . ASN A 1 333 ? 22.531 9.008 8.031 1 79.81 333 ASN A CA 1
ATOM 2627 C C . ASN A 1 333 ? 23.578 8.25 8.852 1 79.81 333 ASN A C 1
ATOM 2629 O O . ASN A 1 333 ? 23.234 7.52 9.781 1 79.81 333 ASN A O 1
ATOM 2633 N N . ILE A 1 334 ? 24.812 8.484 8.609 1 84 334 ILE A N 1
ATOM 2634 C CA . ILE A 1 334 ? 25.906 7.832 9.312 1 84 334 ILE A CA 1
ATOM 2635 C C . ILE A 1 334 ? 26.016 8.391 10.727 1 84 334 ILE A C 1
ATOM 2637 O O . ILE A 1 334 ? 26.203 7.637 11.688 1 84 334 ILE A O 1
ATOM 2641 N N . LEU A 1 335 ? 25.844 9.664 10.859 1 83.81 335 LEU A N 1
ATOM 2642 C CA . LEU A 1 335 ? 26.078 10.344 12.133 1 83.81 335 LEU A CA 1
ATOM 2643 C C . LEU A 1 335 ? 24.781 10.422 12.945 1 83.81 335 LEU A C 1
ATOM 2645 O O . LEU A 1 335 ? 24.812 10.82 14.109 1 83.81 335 LEU A O 1
ATOM 2649 N N . ASN A 1 336 ? 23.688 10.062 12.305 1 80.38 336 ASN A N 1
ATOM 2650 C CA . ASN A 1 336 ? 22.359 10.109 12.93 1 80.38 336 ASN A CA 1
ATOM 2651 C C . ASN A 1 336 ? 22 11.531 13.359 1 80.38 336 ASN A C 1
ATOM 2653 O O . ASN A 1 336 ? 21.625 11.75 14.516 1 80.38 336 ASN A O 1
ATOM 2657 N N . ILE A 1 337 ? 22.203 12.422 12.492 1 80.25 337 ILE A N 1
ATOM 2658 C CA . ILE A 1 337 ? 21.828 13.812 12.711 1 80.25 337 ILE A CA 1
ATOM 2659 C C . ILE A 1 337 ? 20.859 14.266 11.625 1 80.25 337 ILE A C 1
ATOM 2661 O O . ILE A 1 337 ? 20.766 13.648 10.562 1 80.25 337 ILE A O 1
ATOM 2665 N N . SER A 1 338 ? 20.172 15.273 11.977 1 77.25 338 SER A N 1
ATOM 2666 C CA . SER A 1 338 ? 19.203 15.805 11.016 1 77.25 338 SER A CA 1
ATOM 2667 C C . SER A 1 338 ? 19.906 16.516 9.867 1 77.25 338 SER A C 1
ATOM 2669 O O . SER A 1 338 ? 20.75 17.391 10.094 1 77.25 338 SER A O 1
ATOM 2671 N N . PRO A 1 339 ? 19.625 16.062 8.68 1 76.88 339 PRO A N 1
ATOM 2672 C CA . PRO A 1 339 ? 20.188 16.797 7.547 1 76.88 339 PRO A CA 1
ATOM 2673 C C . PRO A 1 339 ? 19.547 18.172 7.379 1 76.88 339 PRO A C 1
ATOM 2675 O O . PRO A 1 339 ? 18.406 18.391 7.785 1 76.88 339 PRO A O 1
ATOM 2678 N N . LEU A 1 340 ? 20.266 19.047 6.793 1 72.06 340 LEU A N 1
ATOM 2679 C CA . LEU A 1 340 ? 19.75 20.391 6.531 1 72.06 340 LEU A CA 1
ATOM 2680 C C . LEU A 1 340 ? 18.656 20.359 5.469 1 72.06 340 LEU A C 1
ATOM 2682 O O . LEU A 1 340 ? 17.688 21.125 5.551 1 72.06 340 LEU A O 1
ATOM 2686 N N . LEU A 1 341 ? 18.891 19.5 4.547 1 77.5 341 LEU A N 1
ATOM 2687 C CA . LEU A 1 341 ? 17.969 19.375 3.43 1 77.5 341 LEU A CA 1
ATOM 2688 C C . LEU A 1 341 ? 17.984 17.953 2.875 1 77.5 341 LEU A C 1
ATOM 2690 O O . LEU A 1 341 ? 19.062 17.391 2.641 1 77.5 341 LEU A O 1
ATOM 2694 N N . THR A 1 342 ? 16.812 17.375 2.734 1 84 342 THR A N 1
ATOM 2695 C CA . THR A 1 342 ? 16.734 16.047 2.119 1 84 342 THR A CA 1
ATOM 2696 C C . THR A 1 342 ? 16.438 16.172 0.626 1 84 342 THR A C 1
ATOM 2698 O O . THR A 1 342 ? 16.062 17.234 0.145 1 84 342 THR A O 1
ATOM 2701 N N . ARG A 1 343 ? 16.672 15.109 -0.131 1 88.94 343 ARG A N 1
ATOM 2702 C CA . ARG A 1 343 ? 16.375 15.102 -1.56 1 88.94 343 ARG A CA 1
ATOM 2703 C C . ARG A 1 343 ? 14.906 15.438 -1.81 1 88.94 343 ARG A C 1
ATOM 2705 O O . ARG A 1 343 ? 14.578 16.188 -2.736 1 88.94 343 ARG A O 1
ATOM 2712 N N . ALA A 1 344 ? 13.984 14.844 -0.977 1 87 344 ALA A N 1
ATOM 2713 C CA . ALA A 1 344 ? 12.555 15.125 -1.092 1 87 344 ALA A CA 1
ATOM 2714 C C . ALA A 1 344 ? 12.266 16.609 -0.895 1 87 344 ALA A C 1
ATOM 2716 O O . ALA A 1 344 ? 11.5 17.203 -1.65 1 87 344 ALA A O 1
ATOM 2717 N N . GLU A 1 345 ? 12.875 17.172 0.059 1 85.44 345 GLU A N 1
ATOM 2718 C CA . GLU A 1 345 ? 12.703 18.594 0.343 1 85.44 345 GLU A CA 1
ATOM 2719 C C . GLU A 1 345 ? 13.266 19.453 -0.784 1 85.44 345 GLU A C 1
ATOM 2721 O O . GLU A 1 345 ? 12.727 20.516 -1.092 1 85.44 345 GLU A O 1
ATOM 2726 N N . LEU A 1 346 ? 14.383 19.031 -1.313 1 87.38 346 LEU A N 1
ATOM 2727 C CA . LEU A 1 346 ? 14.977 19.734 -2.441 1 87.38 346 LEU A CA 1
ATOM 2728 C C . LEU A 1 346 ? 13.992 19.828 -3.604 1 87.38 346 LEU A C 1
ATOM 2730 O O . LEU A 1 346 ? 13.828 20.906 -4.191 1 87.38 346 LEU A O 1
ATOM 2734 N N . PHE A 1 347 ? 13.328 18.734 -3.893 1 89.88 347 PHE A N 1
ATOM 2735 C CA . PHE A 1 347 ? 12.359 18.734 -4.98 1 89.88 347 PHE A CA 1
ATOM 2736 C C . PHE A 1 347 ? 11.156 19.594 -4.633 1 89.88 347 PHE A C 1
ATOM 2738 O O . PHE A 1 347 ? 10.648 20.328 -5.484 1 89.88 347 PHE A O 1
ATOM 2745 N N . LYS A 1 348 ? 10.766 19.547 -3.422 1 89.38 348 LYS A N 1
ATOM 2746 C CA . LYS A 1 348 ? 9.586 20.281 -2.975 1 89.38 348 LYS A CA 1
ATOM 2747 C C . LYS A 1 348 ? 9.812 21.781 -3.059 1 89.38 348 LYS A C 1
ATOM 2749 O O . LYS A 1 348 ? 8.875 22.547 -3.312 1 89.38 348 LYS A O 1
ATOM 2754 N N . THR A 1 349 ? 11.008 22.188 -2.875 1 87.5 349 THR A N 1
ATOM 2755 C CA . THR A 1 349 ? 11.297 23.625 -2.842 1 87.5 349 THR A CA 1
ATOM 2756 C C . THR A 1 349 ? 11.812 24.094 -4.195 1 87.5 349 THR A C 1
ATOM 2758 O O . THR A 1 349 ? 11.703 25.281 -4.523 1 87.5 349 THR A O 1
ATOM 2761 N N . GLY A 1 350 ? 12.32 23.219 -4.953 1 87.94 350 GLY A N 1
ATOM 2762 C CA . GLY A 1 350 ? 13.039 23.656 -6.145 1 87.94 350 GLY A CA 1
ATOM 2763 C C . GLY A 1 350 ? 12.289 23.359 -7.43 1 87.94 350 GLY A C 1
ATOM 2764 O O . GLY A 1 350 ? 12.641 23.859 -8.492 1 87.94 350 GLY A O 1
ATOM 2765 N N . VAL A 1 351 ? 11.281 22.531 -7.363 1 91.81 351 VAL A N 1
ATOM 2766 C CA . VAL A 1 351 ? 10.531 22.141 -8.555 1 91.81 351 VAL A CA 1
ATOM 2767 C C . VAL A 1 351 ? 9.102 22.656 -8.469 1 91.81 351 VAL A C 1
ATOM 2769 O O . VAL A 1 351 ? 8.422 22.453 -7.457 1 91.81 351 VAL A O 1
ATOM 2772 N N . SER A 1 352 ? 8.68 23.312 -9.5 1 94.44 352 SER A N 1
ATOM 2773 C CA . SER A 1 352 ? 7.332 23.875 -9.516 1 94.44 352 SER A CA 1
ATOM 2774 C C . SER A 1 352 ? 6.273 22.781 -9.461 1 94.44 352 SER A C 1
ATOM 2776 O O . SER A 1 352 ? 6.348 21.797 -10.203 1 94.44 352 SER A O 1
ATOM 2778 N N . HIS A 1 353 ? 5.363 22.906 -8.547 1 96.81 353 HIS A N 1
ATOM 2779 C CA . HIS A 1 353 ? 4.227 22 -8.438 1 96.81 353 HIS A CA 1
ATOM 2780 C C . HIS A 1 353 ? 3.064 22.656 -7.695 1 96.81 353 HIS A C 1
ATOM 2782 O O . HIS A 1 353 ? 3.207 23.047 -6.535 1 96.81 353 HIS A O 1
ATOM 2788 N N . TYR A 1 354 ? 2.01 22.812 -8.344 1 98.12 354 TYR A N 1
ATOM 2789 C CA . TYR A 1 354 ? 0.78 23.344 -7.762 1 98.12 354 TYR A CA 1
ATOM 2790 C C . TYR A 1 354 ? -0.445 22.688 -8.383 1 98.12 354 TYR A C 1
ATOM 2792 O O . TYR A 1 354 ? -0.365 22.109 -9.477 1 98.12 354 TYR A O 1
ATOM 2800 N N . PHE A 1 355 ? -1.521 22.703 -7.664 1 98.69 355 PHE A N 1
ATOM 2801 C CA . PHE A 1 355 ? -2.656 21.859 -8.023 1 98.69 355 PHE A CA 1
ATOM 2802 C C . PHE A 1 355 ? -3.963 22.641 -7.902 1 98.69 355 PHE A C 1
ATOM 2804 O O . PHE A 1 355 ? -4.051 23.594 -7.137 1 98.69 355 PHE A O 1
ATOM 2811 N N . SER A 1 356 ? -4.934 22.203 -8.609 1 98.75 356 SER A N 1
ATOM 2812 C CA . SER A 1 356 ? -6.258 22.812 -8.602 1 98.75 356 SER A CA 1
ATOM 2813 C C . SER A 1 356 ? -7.059 22.391 -7.379 1 98.75 356 SER A C 1
ATOM 2815 O O . SER A 1 356 ? -7.039 21.219 -6.992 1 98.75 356 SER A O 1
ATOM 2817 N N . ILE A 1 357 ? -7.77 23.375 -6.77 1 98.75 357 ILE A N 1
ATOM 2818 C CA . ILE A 1 357 ? -8.609 23.078 -5.613 1 98.75 357 ILE A CA 1
ATOM 2819 C C . ILE A 1 357 ? -10.078 23.094 -6.027 1 98.75 357 ILE A C 1
ATOM 2821 O O . ILE A 1 357 ? -10.969 23.109 -5.176 1 98.75 357 ILE A O 1
ATOM 2825 N N . LYS A 1 358 ? -10.383 23.047 -7.285 1 98.5 358 LYS A N 1
ATOM 2826 C CA . LYS A 1 358 ? -11.734 23.188 -7.824 1 98.5 358 LYS A CA 1
ATOM 2827 C C . LYS A 1 358 ? -12.633 22.062 -7.328 1 98.5 358 LYS A C 1
ATOM 2829 O O . LYS A 1 358 ? -13.805 22.297 -7.012 1 98.5 358 LYS A O 1
ATOM 2834 N N . LYS A 1 359 ? -12.164 20.875 -7.301 1 98.56 359 LYS A N 1
ATOM 2835 C CA . LYS A 1 359 ? -12.969 19.75 -6.852 1 98.56 359 LYS A CA 1
ATOM 2836 C C . LYS A 1 359 ? -13.445 19.938 -5.414 1 98.56 359 LYS A C 1
ATOM 2838 O O . LYS A 1 359 ? -14.609 19.688 -5.102 1 98.56 359 LYS A O 1
ATOM 2843 N N . ALA A 1 360 ? -12.523 20.344 -4.523 1 98.56 360 ALA A N 1
ATOM 2844 C CA . ALA A 1 360 ? -12.867 20.609 -3.129 1 98.56 360 ALA A CA 1
ATOM 2845 C C . ALA A 1 360 ? -13.891 21.734 -3.014 1 98.56 360 ALA A C 1
ATOM 2847 O O . ALA A 1 360 ? -14.82 21.656 -2.209 1 98.56 360 ALA A O 1
ATOM 2848 N N . GLN A 1 361 ? -13.711 22.781 -3.803 1 97.88 361 GLN A N 1
ATOM 2849 C CA . GLN A 1 361 ? -14.648 23.906 -3.828 1 97.88 361 GLN A CA 1
ATOM 2850 C C . GLN A 1 361 ? -16.047 23.438 -4.238 1 97.88 361 GLN A C 1
ATOM 2852 O O . GLN A 1 361 ? -17.047 23.844 -3.637 1 97.88 361 GLN A O 1
ATOM 2857 N N . LYS A 1 362 ? -16.078 22.609 -5.156 1 97.31 362 LYS A N 1
ATOM 2858 C CA . LYS A 1 362 ? -17.344 22.109 -5.691 1 97.31 362 LYS A CA 1
ATOM 2859 C C . LYS A 1 362 ? -18 21.141 -4.719 1 97.31 362 LYS A C 1
ATOM 2861 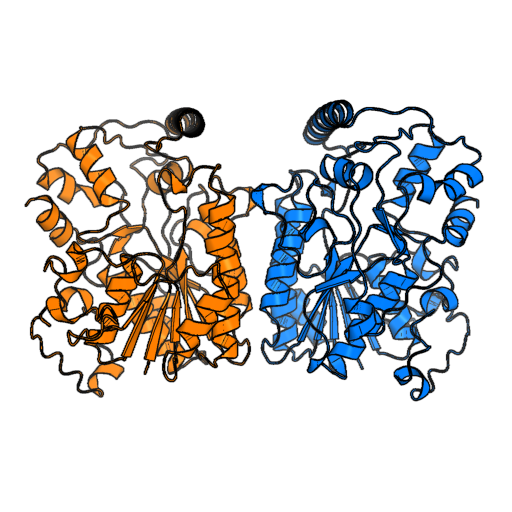O O . LYS A 1 362 ? -19.188 21.266 -4.414 1 97.31 362 LYS A O 1
ATOM 2866 N N . ASP A 1 363 ? -17.281 20.188 -4.188 1 97.25 363 ASP A N 1
ATOM 2867 C CA . ASP A 1 363 ? -17.844 19.047 -3.482 1 97.25 363 ASP A CA 1
ATOM 2868 C C . ASP A 1 363 ? -18.234 19.406 -2.049 1 97.25 363 ASP A C 1
ATOM 2870 O O . ASP A 1 363 ? -19.234 18.938 -1.524 1 97.25 363 ASP A O 1
ATOM 2874 N N . PHE A 1 364 ? -17.359 20.25 -1.437 1 96.19 364 PHE A N 1
ATOM 2875 C CA . PHE A 1 364 ? -17.719 20.531 -0.051 1 96.19 364 PHE A CA 1
ATOM 2876 C C . PHE A 1 364 ? -17.484 22 0.28 1 96.19 364 PHE A C 1
ATOM 2878 O O . PHE A 1 364 ? -17.188 22.344 1.426 1 96.19 364 PHE A O 1
ATOM 2885 N N . SER A 1 365 ? -17.469 22.906 -0.713 1 94.75 365 SER A N 1
ATOM 2886 C CA . SER A 1 365 ? -17.438 24.344 -0.568 1 94.75 365 SER A CA 1
ATOM 2887 C C . SER A 1 365 ? -16.188 24.812 0.173 1 94.75 365 SER A C 1
ATOM 2889 O O . SER A 1 365 ? -16.281 25.625 1.105 1 94.75 365 SER A O 1
ATOM 2891 N N . TYR A 1 366 ? -15.133 24.219 -0.176 1 97.19 366 TYR A N 1
ATOM 2892 C CA . TYR A 1 366 ? -13.852 24.719 0.318 1 97.19 366 TYR A CA 1
ATOM 2893 C C . TYR A 1 366 ? -13.57 26.125 -0.212 1 97.19 366 TYR A C 1
ATOM 2895 O O . TYR A 1 366 ? -13.609 26.344 -1.423 1 97.19 366 TYR A O 1
ATOM 2903 N N . ARG A 1 367 ? -13.344 27.078 0.669 1 95.44 367 ARG A N 1
ATOM 2904 C CA . ARG A 1 367 ? -13.094 28.484 0.324 1 95.44 367 ARG A CA 1
ATOM 2905 C C . ARG A 1 367 ? -11.945 29.047 1.145 1 95.44 367 ARG A C 1
ATOM 2907 O O . ARG A 1 367 ? -12.164 29.703 2.17 1 95.44 367 ARG A O 1
ATOM 2914 N N . PRO A 1 368 ? -10.773 28.828 0.615 1 97.19 368 PRO A N 1
ATOM 2915 C CA . PRO A 1 368 ? -9.633 29.312 1.389 1 97.19 368 PRO A CA 1
ATOM 2916 C C . PRO A 1 368 ? -9.727 30.812 1.713 1 97.19 368 PRO A C 1
ATOM 2918 O O . PRO A 1 368 ? -10.164 31.594 0.873 1 97.19 368 PRO A O 1
ATOM 2921 N N . THR A 1 369 ? -9.367 31.156 2.928 1 95.69 369 THR A N 1
ATOM 2922 C CA . THR A 1 369 ? -9.359 32.531 3.387 1 95.69 369 THR A CA 1
ATOM 2923 C C . THR A 1 369 ? -7.93 33.031 3.568 1 95.69 369 THR A C 1
ATOM 2925 O O . THR A 1 369 ? -7.035 32.25 3.904 1 95.69 369 THR A O 1
ATOM 2928 N N . LYS A 1 370 ? -7.707 34.375 3.227 1 95.62 370 LYS A N 1
ATOM 2929 C CA . LYS A 1 370 ? -6.426 35.031 3.414 1 95.62 370 LYS A CA 1
ATOM 2930 C C . LYS A 1 370 ? -5.289 34.219 2.781 1 95.62 370 LYS A C 1
ATOM 2932 O O . LYS A 1 370 ? -4.32 33.875 3.457 1 95.62 370 LYS A O 1
ATOM 2937 N N . PRO A 1 371 ? -5.398 33.969 1.522 1 97.31 371 PRO A N 1
ATOM 2938 C CA . PRO A 1 371 ? -4.375 33.156 0.859 1 97.31 371 PRO A CA 1
ATOM 2939 C C . PRO A 1 371 ? -2.973 33.75 1.004 1 97.31 371 PRO A C 1
ATOM 2941 O O . PRO A 1 371 ? -2.783 34.938 0.833 1 97.31 371 PRO A O 1
ATOM 2944 N N . ASN A 1 372 ? -2.018 32.969 1.369 1 97.31 372 ASN A N 1
ATOM 2945 C CA . ASN A 1 372 ? -0.591 33.25 1.468 1 97.31 372 ASN A CA 1
ATOM 2946 C C . ASN A 1 372 ? -0.315 34.344 2.492 1 97.31 372 ASN A C 1
ATOM 2948 O O . ASN A 1 372 ? 0.672 35.094 2.375 1 97.31 372 ASN A O 1
ATOM 2952 N N . ASP A 1 373 ? -1.203 34.469 3.447 1 94.94 373 ASP A N 1
ATOM 2953 C CA . ASP A 1 373 ? -1.044 35.5 4.457 1 94.94 373 ASP A CA 1
ATOM 2954 C C . ASP A 1 373 ? -0.013 35.094 5.508 1 94.94 373 ASP A C 1
ATOM 2956 O O . ASP A 1 373 ? -0.202 34.094 6.223 1 94.94 373 ASP A O 1
ATOM 2960 N N . MET A 1 374 ? 1.006 35.875 5.672 1 94.31 374 MET A N 1
ATOM 2961 C CA . MET A 1 374 ? 2.084 35.562 6.605 1 94.31 374 MET A CA 1
ATOM 2962 C C . MET A 1 374 ? 2.029 36.5 7.816 1 94.31 374 MET A C 1
ATOM 2964 O O . MET A 1 374 ? 2.936 36.5 8.648 1 94.31 374 MET A O 1
ATOM 2968 N N . SER A 1 375 ? 0.979 37.25 7.965 1 92.88 375 SER A N 1
ATOM 2969 C CA . SER A 1 375 ? 0.92 38.312 8.969 1 92.88 375 SER A CA 1
ATOM 2970 C C . SER A 1 375 ? 1.025 37.75 10.375 1 92.88 375 SER A C 1
ATOM 2972 O O . SER A 1 375 ? 1.826 38.219 11.188 1 92.88 375 SER A O 1
ATOM 2974 N N . LEU A 1 376 ? 0.246 36.719 10.633 1 91.69 376 LEU A N 1
ATOM 2975 C CA . LEU A 1 376 ? 0.253 36.125 11.977 1 91.69 376 LEU A CA 1
ATOM 2976 C C . LEU A 1 376 ? 1.577 35.438 12.258 1 91.69 376 LEU A C 1
ATOM 2978 O O . LEU A 1 376 ? 2.051 35.438 13.398 1 91.69 376 LEU A O 1
ATOM 2982 N N . ILE A 1 377 ? 2.109 34.781 11.242 1 94.19 377 ILE A N 1
ATOM 2983 C CA . ILE A 1 377 ? 3.393 34.125 11.383 1 94.19 377 ILE A CA 1
ATOM 2984 C C . ILE A 1 377 ? 4.484 35.125 11.695 1 94.19 377 ILE A C 1
ATOM 2986 O O . ILE A 1 377 ? 5.289 34.938 12.609 1 94.19 377 ILE A O 1
ATOM 2990 N N . THR A 1 378 ? 4.488 36.25 10.938 1 93.75 378 THR A N 1
ATOM 2991 C CA . THR A 1 378 ? 5.473 37.312 11.148 1 93.75 378 THR A CA 1
ATOM 2992 C C . THR A 1 378 ? 5.344 37.906 12.547 1 93.75 378 THR A C 1
ATOM 2994 O O . THR A 1 378 ? 6.348 38.156 13.211 1 93.75 378 THR A O 1
ATOM 2997 N N . LYS A 1 379 ? 4.141 38.094 12.969 1 90.69 379 LYS A N 1
ATOM 2998 C CA . LYS A 1 379 ? 3.906 38.625 14.312 1 90.69 379 LYS A CA 1
ATOM 2999 C C . LYS A 1 379 ? 4.434 37.688 15.383 1 90.69 379 LYS A C 1
ATOM 3001 O O . LYS A 1 379 ? 5.012 38.125 16.375 1 90.69 379 LYS A O 1
ATOM 3006 N N . TYR A 1 380 ? 4.242 36.406 15.188 1 90.25 380 TYR A N 1
ATOM 3007 C CA . TYR A 1 380 ? 4.68 35.375 16.141 1 90.25 380 TYR A CA 1
ATOM 3008 C C . TYR A 1 380 ? 6.199 35.375 16.266 1 90.25 380 TYR A C 1
ATOM 3010 O O . TYR A 1 380 ? 6.734 35.219 17.359 1 90.25 380 TYR A O 1
ATOM 3018 N N . TYR A 1 381 ? 6.895 35.531 15.195 1 89.19 381 TYR A N 1
ATOM 3019 C CA . TYR A 1 381 ? 8.352 35.438 15.211 1 89.19 381 TYR A CA 1
ATOM 3020 C C . TYR A 1 381 ? 9.008 36.781 15.438 1 89.19 381 TYR A C 1
ATOM 3022 O O . TYR A 1 381 ? 10.234 36.875 15.523 1 89.19 381 TYR A O 1
ATOM 3030 N N . SER A 1 382 ? 8.273 37.812 15.438 1 83.38 382 SER A N 1
ATOM 3031 C CA . SER A 1 382 ? 8.82 39.125 15.773 1 83.38 382 SER A CA 1
ATOM 3032 C C . SER A 1 382 ? 8.812 39.375 17.281 1 83.38 382 SER A C 1
ATOM 3034 O O . SER A 1 382 ? 9.43 40.312 17.766 1 83.38 382 SER A O 1
ATOM 3036 N N . ARG A 1 383 ? 8.164 38.594 18.062 1 65.75 383 ARG A N 1
ATOM 3037 C CA . ARG A 1 383 ? 8.141 38.75 19.516 1 65.75 383 ARG A CA 1
ATOM 3038 C C . ARG A 1 383 ? 9.383 38.125 20.156 1 65.75 383 ARG A C 1
ATOM 3040 O O . ARG A 1 383 ? 9.969 37.188 19.625 1 65.75 383 ARG A O 1
ATOM 3047 N N . MET B 1 1 ? -23.922 -20.547 -10.289 1 89 1 MET B N 1
ATOM 3048 C CA . MET B 1 1 ? -22.969 -19.547 -9.812 1 89 1 MET B CA 1
ATOM 3049 C C . MET B 1 1 ? -21.969 -19.188 -10.914 1 89 1 MET B C 1
ATOM 3051 O O . MET B 1 1 ? -21.641 -20.016 -11.758 1 89 1 MET B O 1
ATOM 3055 N N . SER B 1 2 ? -21.656 -17.938 -11.047 1 95.06 2 SER B N 1
ATOM 3056 C CA . SER B 1 2 ? -20.781 -17.438 -12.109 1 95.06 2 SER B CA 1
ATOM 3057 C C . SER B 1 2 ? -19.5 -16.828 -11.539 1 95.06 2 SER B C 1
ATOM 3059 O O . SER B 1 2 ? -19.547 -16.062 -10.578 1 95.06 2 SER B O 1
ATOM 3061 N N . PHE B 1 3 ? -18.391 -17.281 -12.141 1 97.44 3 PHE B N 1
ATOM 3062 C CA . PHE B 1 3 ? -17.078 -16.875 -11.664 1 97.44 3 PHE B CA 1
ATOM 3063 C C . PHE B 1 3 ? -16.312 -16.094 -12.742 1 97.44 3 PHE B C 1
ATOM 3065 O O . PHE B 1 3 ? -16.375 -16.453 -13.922 1 97.44 3 PHE B O 1
ATOM 3072 N N . ILE B 1 4 ? -15.664 -15.039 -12.344 1 98.44 4 ILE B N 1
ATOM 3073 C CA . ILE B 1 4 ? -14.703 -14.344 -13.188 1 98.44 4 ILE B CA 1
ATOM 3074 C C . ILE B 1 4 ? -13.289 -14.641 -12.711 1 98.44 4 ILE B C 1
ATOM 3076 O O . ILE B 1 4 ? -12.969 -14.461 -11.531 1 98.44 4 ILE B O 1
ATOM 3080 N N . ILE B 1 5 ? -12.445 -15.109 -13.602 1 98.56 5 ILE B N 1
ATOM 3081 C CA . ILE B 1 5 ? -11.047 -15.344 -13.273 1 98.56 5 ILE B CA 1
ATOM 3082 C C . ILE B 1 5 ? -10.172 -14.273 -13.93 1 98.56 5 ILE B C 1
ATOM 3084 O O . ILE B 1 5 ? -10.016 -14.258 -15.148 1 98.56 5 ILE B O 1
ATOM 3088 N N . ILE B 1 6 ? -9.648 -13.32 -13.109 1 98.81 6 ILE B N 1
ATOM 3089 C CA . ILE B 1 6 ? -8.656 -12.359 -13.57 1 98.81 6 ILE B CA 1
ATOM 3090 C C . ILE B 1 6 ? -7.285 -13.039 -13.641 1 98.81 6 ILE B C 1
ATOM 3092 O O . ILE B 1 6 ? -6.801 -13.578 -12.641 1 98.81 6 ILE B O 1
ATOM 3096 N N . GLY B 1 7 ? -6.617 -12.961 -14.742 1 98 7 GLY B N 1
ATOM 3097 C CA . GLY B 1 7 ? -5.41 -13.742 -14.961 1 98 7 GLY B CA 1
ATOM 3098 C C . GLY B 1 7 ? -5.688 -15.148 -15.461 1 98 7 GLY B C 1
ATOM 3099 O O . GLY B 1 7 ? -4.895 -16.062 -15.234 1 98 7 GLY B O 1
ATOM 3100 N N . GLY B 1 8 ? -6.82 -15.312 -16.109 1 96.5 8 GLY B N 1
ATOM 3101 C CA . GLY B 1 8 ? -7.277 -16.625 -16.547 1 96.5 8 GLY B CA 1
ATOM 3102 C C . GLY B 1 8 ? -6.418 -17.219 -17.641 1 96.5 8 GLY B C 1
ATOM 3103 O O . GLY B 1 8 ? -6.504 -18.422 -17.922 1 96.5 8 GLY B O 1
ATOM 3104 N N . GLY B 1 9 ? -5.648 -16.391 -18.266 1 93.88 9 GLY B N 1
ATOM 3105 C CA . GLY B 1 9 ? -4.746 -16.875 -19.297 1 93.88 9 GLY B CA 1
ATOM 3106 C C . GLY B 1 9 ? -3.469 -17.469 -18.734 1 93.88 9 GLY B C 1
ATOM 3107 O O . GLY B 1 9 ? -2.707 -18.109 -19.469 1 93.88 9 GLY B O 1
ATOM 3108 N N . GLY B 1 10 ? -3.275 -17.297 -17.469 1 95.12 10 GLY B N 1
ATOM 3109 C CA . GLY B 1 10 ? -2.092 -17.828 -16.812 1 95.12 10 GLY B CA 1
ATOM 3110 C C . GLY B 1 10 ? -2.281 -19.234 -16.297 1 95.12 10 GLY B C 1
ATOM 3111 O O . GLY B 1 10 ? -3.4 -19.766 -16.297 1 95.12 10 GLY B O 1
ATOM 3112 N N . TYR B 1 11 ? -1.246 -19.891 -15.836 1 94.88 11 TYR B N 1
ATOM 3113 C CA . TYR B 1 11 ? -1.222 -21.297 -15.43 1 94.88 11 TYR B CA 1
ATOM 3114 C C . TYR B 1 11 ? -2.213 -21.547 -14.305 1 94.88 11 TYR B C 1
ATOM 3116 O O . TYR B 1 11 ? -3.049 -22.453 -14.398 1 94.88 11 TYR B O 1
ATOM 3124 N N . ILE B 1 12 ? -2.17 -20.719 -13.266 1 97 12 ILE B N 1
ATOM 3125 C CA . ILE B 1 12 ? -3.016 -20.891 -12.086 1 97 12 ILE B CA 1
ATOM 3126 C C . ILE B 1 12 ? -4.465 -20.562 -12.438 1 97 12 ILE B C 1
ATOM 3128 O O . ILE B 1 12 ? -5.371 -21.359 -12.172 1 97 12 ILE B O 1
ATOM 3132 N N . GLY B 1 13 ? -4.613 -19.438 -13.086 1 97.25 13 GLY B N 1
ATOM 3133 C CA . GLY B 1 13 ? -5.953 -18.969 -13.414 1 97.25 13 GLY B CA 1
ATOM 3134 C C . GLY B 1 13 ? -6.711 -19.922 -14.32 1 97.25 13 GLY B C 1
ATOM 3135 O O . GLY B 1 13 ? -7.887 -20.203 -14.086 1 97.25 13 GLY B O 1
ATOM 3136 N N . PHE B 1 14 ? -6.055 -20.406 -15.297 1 94.62 14 PHE B N 1
ATOM 3137 C CA . PHE B 1 14 ? -6.684 -21.312 -16.25 1 94.62 14 PHE B CA 1
ATOM 3138 C C . PHE B 1 14 ? -7.156 -22.578 -15.562 1 94.62 14 PHE B C 1
ATOM 3140 O O . PHE B 1 14 ? -8.281 -23.031 -15.781 1 94.62 14 PHE B O 1
ATOM 3147 N N . HIS B 1 15 ? -6.348 -23.141 -14.742 1 94.31 15 HIS B N 1
ATOM 3148 C CA . HIS B 1 15 ? -6.672 -24.422 -14.133 1 94.31 15 HIS B CA 1
ATOM 3149 C C . HIS B 1 15 ? -7.742 -24.266 -13.055 1 94.31 15 HIS B C 1
ATOM 3151 O O . HIS B 1 15 ? -8.547 -25.172 -12.836 1 94.31 15 HIS B O 1
ATOM 3157 N N . ILE B 1 16 ? -7.762 -23.094 -12.391 1 96.5 16 ILE B N 1
ATOM 3158 C CA . ILE B 1 16 ? -8.883 -22.797 -11.5 1 96.5 16 ILE B CA 1
ATOM 3159 C C . ILE B 1 16 ? -10.18 -22.75 -12.297 1 96.5 16 ILE B C 1
ATOM 3161 O O . ILE B 1 16 ? -11.18 -23.359 -11.906 1 96.5 16 ILE B O 1
ATOM 3165 N N . GLY B 1 17 ? -10.102 -22.016 -13.422 1 94.44 17 GLY B N 1
ATOM 3166 C CA . GLY B 1 17 ? -11.266 -21.938 -14.289 1 94.44 17 GLY B CA 1
ATOM 3167 C C . GLY B 1 17 ? -11.742 -23.281 -14.773 1 94.44 17 GLY B C 1
ATOM 3168 O O . GLY B 1 17 ? -12.945 -23.562 -14.758 1 94.44 17 GLY B O 1
ATOM 3169 N N . LYS B 1 18 ? -10.82 -24.109 -15.188 1 90.44 18 LYS B N 1
ATOM 3170 C CA . LYS B 1 18 ? -11.141 -25.453 -15.656 1 90.44 18 LYS B CA 1
ATOM 3171 C C . LYS B 1 18 ? -11.844 -26.266 -14.57 1 90.44 18 LYS B C 1
ATOM 3173 O O . LYS B 1 18 ? -12.852 -26.922 -14.828 1 90.44 18 LYS B O 1
ATOM 3178 N N . ALA B 1 19 ? -11.32 -26.203 -13.383 1 91.44 19 ALA B N 1
ATOM 3179 C CA . ALA B 1 19 ? -11.898 -26.953 -12.273 1 91.44 19 ALA B CA 1
ATOM 3180 C C . ALA B 1 19 ? -13.312 -26.484 -11.969 1 91.44 19 ALA B C 1
ATOM 3182 O O . ALA B 1 19 ? -14.211 -27.297 -11.734 1 91.44 19 ALA B O 1
ATOM 3183 N N . LEU B 1 20 ? -13.523 -25.188 -11.953 1 93 20 LEU B N 1
ATOM 3184 C CA . LEU B 1 20 ? -14.844 -24.625 -11.695 1 93 20 LEU B CA 1
ATOM 3185 C C . LEU B 1 20 ? -15.836 -25.031 -12.781 1 93 20 LEU B C 1
ATOM 3187 O O . LEU B 1 20 ? -16.984 -25.344 -12.492 1 93 20 LEU B O 1
ATOM 3191 N N . LEU B 1 21 ? -15.375 -25.016 -13.992 1 89.19 21 LEU B N 1
ATOM 3192 C CA . LEU B 1 21 ? -16.203 -25.438 -15.109 1 89.19 21 LEU B CA 1
ATOM 3193 C C . LEU B 1 21 ? -16.625 -26.891 -14.961 1 89.19 21 LEU B C 1
ATOM 3195 O O . LEU B 1 21 ? -17.797 -27.234 -15.156 1 89.19 21 LEU B O 1
ATOM 3199 N N . LEU B 1 22 ? -15.633 -27.703 -14.602 1 84.75 22 LEU B N 1
ATOM 3200 C CA . LEU B 1 22 ? -15.883 -29.125 -14.406 1 84.75 22 LEU B CA 1
ATOM 3201 C C . LEU B 1 22 ? -16.859 -29.359 -13.266 1 84.75 22 LEU B C 1
ATOM 3203 O O . LEU B 1 22 ? -17.609 -30.344 -13.266 1 84.75 22 LEU B O 1
ATOM 3207 N N . ALA B 1 23 ? -16.891 -28.438 -12.367 1 84.94 23 ALA B N 1
ATOM 3208 C CA . ALA B 1 23 ? -17.812 -28.531 -11.234 1 84.94 23 ALA B CA 1
ATOM 3209 C C . ALA B 1 23 ? -19.203 -28.016 -11.609 1 84.94 23 ALA B C 1
ATOM 3211 O O . ALA B 1 23 ? -20.109 -28.016 -10.781 1 84.94 23 ALA B O 1
ATOM 3212 N N . GLY B 1 24 ? -19.375 -27.469 -12.797 1 83.06 24 GLY B N 1
ATOM 3213 C CA . GLY B 1 24 ? -20.688 -27.094 -13.305 1 83.06 24 GLY B CA 1
ATOM 3214 C C . GLY B 1 24 ? -20.984 -25.609 -13.195 1 83.06 24 GLY B C 1
ATOM 3215 O O . GLY B 1 24 ? -22.109 -25.188 -13.391 1 83.06 24 GLY B O 1
ATOM 3216 N N . PHE B 1 25 ? -20 -24.844 -12.883 1 89.62 25 PHE B N 1
ATOM 3217 C CA . PHE B 1 25 ? -20.203 -23.406 -12.727 1 89.62 25 PHE B CA 1
ATOM 3218 C C . PHE B 1 25 ? -19.906 -22.672 -14.031 1 89.62 25 PHE B C 1
ATOM 3220 O O . PHE B 1 25 ? -19.266 -23.219 -14.93 1 89.62 25 PHE B O 1
ATOM 3227 N N . LYS B 1 26 ? -20.469 -21.516 -14.172 1 92.25 26 LYS B N 1
ATOM 3228 C CA . LYS B 1 26 ? -20.125 -20.641 -15.289 1 92.25 26 LYS B CA 1
ATOM 3229 C C . LYS B 1 26 ? -18.828 -19.891 -15.031 1 92.25 26 LYS B C 1
ATOM 3231 O O . LYS B 1 26 ? -18.609 -19.375 -13.93 1 92.25 26 LYS B O 1
ATOM 3236 N N . VAL B 1 27 ? -17.969 -19.938 -16.062 1 94.81 27 VAL B N 1
ATOM 3237 C CA . VAL B 1 27 ? -16.656 -19.344 -15.852 1 94.81 27 VAL B CA 1
ATOM 3238 C C . VAL B 1 27 ? -16.328 -18.406 -17 1 94.81 27 VAL B C 1
ATOM 3240 O O . VAL B 1 27 ? -16.531 -18.75 -18.172 1 94.81 27 VAL B O 1
ATOM 3243 N N . THR B 1 28 ? -15.859 -17.234 -16.703 1 95.25 28 THR B N 1
ATOM 3244 C CA . THR B 1 28 ? -15.312 -16.266 -17.656 1 95.25 28 THR B CA 1
ATOM 3245 C C . THR B 1 28 ? -13.867 -15.922 -17.312 1 95.25 28 THR B C 1
ATOM 3247 O O . THR B 1 28 ? -13.57 -15.547 -16.172 1 95.25 28 THR B O 1
ATOM 3250 N N . LEU B 1 29 ? -12.992 -16.062 -18.297 1 95.94 29 LEU B N 1
ATOM 3251 C CA . LEU B 1 29 ? -11.578 -15.742 -18.109 1 95.94 29 LEU B CA 1
ATOM 3252 C C . LEU B 1 29 ? -11.266 -14.359 -18.672 1 95.94 29 LEU B C 1
ATOM 3254 O O . LEU B 1 29 ? -11.695 -14.016 -19.781 1 95.94 29 LEU B O 1
ATOM 3258 N N . LEU B 1 30 ? -10.547 -13.523 -17.922 1 96.69 30 LEU B N 1
ATOM 3259 C CA . LEU B 1 30 ? -10.008 -12.242 -18.375 1 96.69 30 LEU B CA 1
ATOM 3260 C C . LEU B 1 30 ? -8.484 -12.219 -18.25 1 96.69 30 LEU B C 1
ATOM 3262 O O . LEU B 1 30 ? -7.938 -12.562 -17.203 1 96.69 30 LEU B O 1
ATOM 3266 N N . ASP B 1 31 ? -7.84 -11.883 -19.297 1 96.31 31 ASP B N 1
ATOM 3267 C CA . ASP B 1 31 ? -6.383 -11.805 -19.297 1 96.31 31 ASP B CA 1
ATOM 3268 C C . ASP B 1 31 ? -5.875 -11.07 -20.531 1 96.31 31 ASP B C 1
ATOM 3270 O O . ASP B 1 31 ? -6.617 -10.867 -21.5 1 96.31 31 ASP B O 1
ATOM 3274 N N . ILE B 1 32 ? -4.641 -10.641 -20.453 1 95.06 32 ILE B N 1
ATOM 3275 C CA . ILE B 1 32 ? -4.02 -10.008 -21.609 1 95.06 32 ILE B CA 1
ATOM 3276 C C . ILE B 1 32 ? -3.539 -11.07 -22.594 1 95.06 32 ILE B C 1
ATOM 3278 O O . ILE B 1 32 ? -3.355 -10.789 -23.781 1 95.06 32 ILE B O 1
ATOM 3282 N N . ARG B 1 33 ? -3.391 -12.312 -22.125 1 92 33 ARG B N 1
ATOM 3283 C CA . ARG B 1 33 ? -2.896 -13.398 -22.969 1 92 33 ARG B CA 1
ATOM 3284 C C . ARG B 1 33 ? -3.844 -14.594 -22.922 1 92 33 ARG B C 1
ATOM 3286 O O . ARG B 1 33 ? -4.434 -14.891 -21.891 1 92 33 ARG B O 1
ATOM 3293 N N . LEU B 1 34 ? -3.826 -15.289 -23.969 1 88.94 34 LEU B N 1
ATOM 3294 C CA . LEU B 1 34 ? -4.57 -16.547 -24.031 1 88.94 34 LEU B CA 1
ATOM 3295 C C . LEU B 1 34 ? -3.844 -17.656 -23.281 1 88.94 34 LEU B C 1
ATOM 3297 O O . LEU B 1 34 ? -2.613 -17.641 -23.203 1 88.94 34 LEU B O 1
ATOM 3301 N N . PRO B 1 35 ? -4.621 -18.547 -22.734 1 88.62 35 PRO B N 1
ATOM 3302 C CA . PRO B 1 35 ? -3.955 -19.703 -22.125 1 88.62 35 PRO B CA 1
ATOM 3303 C C . PRO B 1 35 ? -3.102 -20.484 -23.109 1 88.62 35 PRO B C 1
ATOM 3305 O O . PRO B 1 35 ? -3.393 -20.5 -24.312 1 88.62 35 PRO B O 1
ATOM 3308 N N . SER B 1 36 ? -2.105 -21.094 -22.594 1 86.88 36 SER B N 1
ATOM 3309 C CA . SER B 1 36 ? -1.211 -21.875 -23.438 1 86.88 36 SER B CA 1
ATOM 3310 C C . SER B 1 36 ? -1.957 -23.016 -24.109 1 86.88 36 SER B C 1
ATOM 3312 O O . SER B 1 36 ? -2.852 -23.625 -23.516 1 86.88 36 SER B O 1
ATOM 3314 N N . HIS B 1 37 ? -1.527 -23.359 -25.312 1 79.44 37 HIS B N 1
ATOM 3315 C CA . HIS B 1 37 ? -2.1 -24.453 -26.094 1 79.44 37 HIS B CA 1
ATOM 3316 C C . HIS B 1 37 ? -1.89 -25.781 -25.391 1 79.44 37 HIS B C 1
ATOM 3318 O O . HIS B 1 37 ? -2.727 -26.688 -25.5 1 79.44 37 HIS B O 1
ATOM 3324 N N . GLU B 1 38 ? -0.799 -25.844 -24.719 1 79.75 38 GLU B N 1
ATOM 3325 C CA . GLU B 1 38 ? -0.471 -27.094 -24.031 1 79.75 38 GLU B CA 1
ATOM 3326 C C . GLU B 1 38 ? -1.479 -27.391 -22.922 1 79.75 38 GLU B C 1
ATOM 3328 O O . GLU B 1 38 ? -1.828 -28.547 -22.688 1 79.75 38 GLU B O 1
ATOM 3333 N N . TRP B 1 39 ? -1.899 -26.359 -22.203 1 83.56 39 TRP B N 1
ATOM 3334 C CA . TRP B 1 39 ? -2.848 -26.547 -21.109 1 83.56 39 TRP B CA 1
ATOM 3335 C C . TRP B 1 39 ? -4.223 -26.938 -21.641 1 83.56 39 TRP B C 1
ATOM 3337 O O . TRP B 1 39 ? -4.934 -27.719 -21.016 1 83.56 39 TRP B O 1
ATOM 3347 N N . LEU B 1 40 ? -4.5 -26.438 -22.797 1 70.31 40 LEU B N 1
ATOM 3348 C CA . LEU B 1 40 ? -5.812 -26.594 -23.422 1 70.31 40 LEU B CA 1
ATOM 3349 C C . LEU B 1 40 ? -5.969 -28 -24.016 1 70.31 40 LEU B C 1
ATOM 3351 O O . LEU B 1 40 ? -7.043 -28.594 -23.938 1 70.31 40 LEU B O 1
ATOM 3355 N N . PHE B 1 41 ? -4.855 -28.469 -24.516 1 66.12 41 PHE B N 1
ATOM 3356 C CA . PHE B 1 41 ? -5.055 -29.609 -25.406 1 66.12 41 PHE B CA 1
ATOM 3357 C C . PHE B 1 41 ? -4.281 -30.828 -24.891 1 66.12 41 PHE B C 1
ATOM 3359 O O . PHE B 1 41 ? -4.566 -31.953 -25.281 1 66.12 41 PHE B O 1
ATOM 3366 N N . LYS B 1 42 ? -3.375 -30.531 -24 1 63.69 42 LYS B N 1
ATOM 3367 C CA . LYS B 1 42 ? -2.596 -31.688 -23.562 1 63.69 42 LYS B CA 1
ATOM 3368 C C . LYS B 1 42 ? -3.148 -32.25 -22.25 1 63.69 42 LYS B C 1
ATOM 3370 O O . LYS B 1 42 ? -3.672 -31.516 -21.422 1 63.69 42 LYS B O 1
ATOM 3375 N N . THR B 1 43 ? -3.033 -33.562 -22.203 1 63.72 43 THR B N 1
ATOM 3376 C CA . THR B 1 43 ? -3.617 -34.344 -21.109 1 63.72 43 THR B CA 1
ATOM 3377 C C . THR B 1 43 ? -2.613 -34.531 -19.984 1 63.72 43 THR B C 1
ATOM 3379 O O . THR B 1 43 ? -2.717 -35.469 -19.203 1 63.72 43 THR B O 1
ATOM 3382 N N . CYS B 1 44 ? -1.724 -33.625 -19.828 1 69.31 44 CYS B N 1
ATOM 3383 C CA . CYS B 1 44 ? -0.707 -33.875 -18.797 1 69.31 44 CYS B CA 1
ATOM 3384 C C . CYS B 1 44 ? -1.247 -33.562 -17.406 1 69.31 44 CYS B C 1
ATOM 3386 O O . CYS B 1 44 ? -0.616 -33.906 -16.406 1 69.31 44 CYS B O 1
ATOM 3388 N N . LEU B 1 45 ? -2.35 -33.031 -17.391 1 82.5 45 LEU B N 1
ATOM 3389 C CA . LEU B 1 45 ? -3.023 -32.812 -16.125 1 82.5 45 LEU B CA 1
ATOM 3390 C C . LEU B 1 45 ? -4.465 -33.281 -16.172 1 82.5 45 LEU B C 1
ATOM 3392 O O . LEU B 1 45 ? -5.379 -32.531 -16.484 1 82.5 45 LEU B O 1
ATOM 3396 N N . PRO B 1 46 ? -4.609 -34.562 -15.797 1 82.12 46 PRO B N 1
ATOM 3397 C CA . PRO B 1 46 ? -5.961 -35.125 -15.859 1 82.12 46 PRO B CA 1
ATOM 3398 C C . PRO B 1 46 ? -6.957 -34.375 -14.984 1 82.12 46 PRO B C 1
ATOM 3400 O O . PRO B 1 46 ? -6.59 -33.875 -13.914 1 82.12 46 PRO B O 1
ATOM 3403 N N . SER B 1 47 ? -8.141 -34.344 -15.43 1 83.19 47 SER B N 1
ATOM 3404 C CA . SER B 1 47 ? -9.203 -33.656 -14.695 1 83.19 47 SER B CA 1
ATOM 3405 C C . SER B 1 47 ? -9.383 -34.25 -13.305 1 83.19 47 SER B C 1
ATOM 3407 O O . SER B 1 47 ? -9.672 -33.562 -12.344 1 83.19 47 SER B O 1
ATOM 3409 N N . SER B 1 48 ? -9.18 -35.562 -13.266 1 83.69 48 SER B N 1
ATOM 3410 C CA . SER B 1 48 ? -9.336 -36.219 -11.984 1 83.69 48 SER B CA 1
ATOM 3411 C C . SER B 1 48 ? -8.297 -35.75 -10.977 1 83.69 48 SER B C 1
ATOM 3413 O O . SER B 1 48 ? -8.586 -35.625 -9.781 1 83.69 48 SER B O 1
ATOM 3415 N N . TYR B 1 49 ? -7.141 -35.531 -11.523 1 86.75 49 TYR B N 1
ATOM 3416 C CA . TYR B 1 49 ? -6.062 -35 -10.688 1 86.75 49 TYR B CA 1
ATOM 3417 C C . TYR B 1 49 ? -6.379 -33.594 -10.188 1 86.75 49 TYR B C 1
ATOM 3419 O O . TYR B 1 49 ? -6.195 -33.312 -9.008 1 86.75 49 TYR B O 1
ATOM 3427 N N . LEU B 1 50 ? -6.906 -32.812 -11.039 1 87.56 50 LEU B N 1
ATOM 3428 C CA . LEU B 1 50 ? -7.215 -31.422 -10.742 1 87.56 50 LEU B CA 1
ATOM 3429 C C . LEU B 1 50 ? -8.367 -31.328 -9.75 1 87.56 50 LEU B C 1
ATOM 3431 O O . LEU B 1 50 ? -8.406 -30.406 -8.922 1 87.56 50 LEU B O 1
ATOM 3435 N N . MET B 1 51 ? -9.227 -32.25 -9.789 1 88.5 51 MET B N 1
ATOM 3436 C CA . MET B 1 51 ? -10.461 -32.188 -9.023 1 88.5 51 MET B CA 1
ATOM 3437 C C . MET B 1 51 ? -10.32 -32.938 -7.695 1 88.5 51 MET B C 1
ATOM 3439 O O . MET B 1 51 ? -11.227 -32.906 -6.867 1 88.5 51 MET B O 1
ATOM 3443 N N . GLU B 1 52 ? -9.086 -33.406 -7.598 1 83.88 52 GLU B N 1
ATOM 3444 C CA . GLU B 1 52 ? -8.852 -34.156 -6.371 1 83.88 52 GLU B CA 1
ATOM 3445 C C . GLU B 1 52 ? -9.031 -33.281 -5.137 1 83.88 52 GLU B C 1
ATOM 3447 O O . GLU B 1 52 ? -8.484 -32.188 -5.059 1 83.88 52 GLU B O 1
ATOM 3452 N N . GLY B 1 53 ? -9.867 -33.469 -4.199 1 83.69 53 GLY B N 1
ATOM 3453 C CA . GLY B 1 53 ? -10.094 -32.781 -2.953 1 83.69 53 GLY B CA 1
ATOM 3454 C C . GLY B 1 53 ? -11.25 -31.781 -3.033 1 83.69 53 GLY B C 1
ATOM 3455 O O . GLY B 1 53 ? -11.656 -31.219 -2.018 1 83.69 53 GLY B O 1
ATOM 3456 N N . ILE B 1 54 ? -11.656 -31.438 -4.219 1 85.81 54 ILE B N 1
ATOM 3457 C CA . ILE B 1 54 ? -12.766 -30.516 -4.426 1 85.81 54 ILE B CA 1
ATOM 3458 C C . ILE B 1 54 ? -14.086 -31.266 -4.352 1 85.81 54 ILE B C 1
ATOM 3460 O O . ILE B 1 54 ? -15.039 -30.812 -3.719 1 85.81 54 ILE B O 1
ATOM 3464 N N . THR B 1 55 ? -14.18 -32.406 -4.938 1 70.81 55 THR B N 1
ATOM 3465 C CA . THR B 1 55 ? -15.422 -33.156 -5.102 1 70.81 55 THR B CA 1
ATOM 3466 C C . THR B 1 55 ? -15.82 -33.844 -3.793 1 70.81 55 THR B C 1
ATOM 3468 O O . THR B 1 55 ? -16.969 -34.25 -3.625 1 70.81 55 THR B O 1
ATOM 3471 N N . GLU B 1 56 ? -14.961 -33.969 -2.898 1 62.31 56 GLU B N 1
ATOM 3472 C CA . GLU B 1 56 ? -15.305 -34.625 -1.645 1 62.31 56 GLU B CA 1
ATOM 3473 C C . GLU B 1 56 ? -16.172 -33.719 -0.767 1 62.31 56 GLU B C 1
ATOM 3475 O O . GLU B 1 56 ? -16.656 -34.156 0.285 1 62.31 56 GLU B O 1
ATOM 3480 N N . GLU B 1 57 ? -16.531 -32.562 -1.251 1 59.59 57 GLU B N 1
ATOM 3481 C CA . GLU B 1 57 ? -17.297 -31.609 -0.433 1 59.59 57 GLU B CA 1
ATOM 3482 C C . GLU B 1 57 ? -18.797 -31.781 -0.651 1 59.59 57 GLU B C 1
ATOM 3484 O O . GLU B 1 57 ? -19.234 -32.062 -1.77 1 59.59 57 GLU B O 1
ATOM 3489 N N . PRO B 1 58 ? -19.531 -31.844 0.506 1 51.41 58 PRO B N 1
ATOM 3490 C CA . PRO B 1 58 ? -20.984 -32.062 0.417 1 51.41 58 PRO B CA 1
ATOM 3491 C C . PRO B 1 58 ? -21.641 -31.125 -0.61 1 51.41 58 PRO B C 1
ATOM 3493 O O . PRO B 1 58 ? -22.656 -31.5 -1.205 1 51.41 58 PRO B O 1
ATOM 3496 N N . PHE B 1 59 ? -20.984 -29.984 -0.744 1 53.25 59 PHE B N 1
ATOM 3497 C CA . PHE B 1 59 ? -21.594 -29.047 -1.688 1 53.25 59 PHE B CA 1
ATOM 3498 C C . PHE B 1 59 ? -21.703 -29.688 -3.07 1 53.25 59 PHE B C 1
ATOM 3500 O O . PHE B 1 59 ? -22.672 -29.422 -3.791 1 53.25 59 PHE B O 1
ATOM 3507 N N . PHE B 1 60 ? -20.797 -30.453 -3.314 1 54.84 60 PHE B N 1
ATOM 3508 C CA . PHE B 1 60 ? -20.781 -31.047 -4.648 1 54.84 60 PHE B CA 1
ATOM 3509 C C . PHE B 1 60 ? -21.594 -32.344 -4.688 1 54.84 60 PHE B C 1
ATOM 3511 O O . PHE B 1 60 ? -21.969 -32.812 -5.762 1 54.84 60 PHE B O 1
ATOM 3518 N N . GLU B 1 61 ? -21.797 -32.906 -3.486 1 47.16 61 GLU B N 1
ATOM 3519 C CA . GLU B 1 61 ? -22.656 -34.094 -3.469 1 47.16 61 GLU B CA 1
ATOM 3520 C C . GLU B 1 61 ? -24.062 -33.781 -3.982 1 47.16 61 GLU B C 1
ATOM 3522 O O . GLU B 1 61 ? -24.656 -34.562 -4.703 1 47.16 61 GLU B O 1
ATOM 3527 N N . ASP B 1 62 ? -24.547 -32.688 -3.439 1 44.94 62 ASP B N 1
ATOM 3528 C CA . ASP B 1 62 ? -25.922 -32.406 -3.77 1 44.94 62 ASP B CA 1
ATOM 3529 C C . ASP B 1 62 ? -26.047 -31.906 -5.211 1 44.94 62 ASP B C 1
ATOM 3531 O O . ASP B 1 62 ? -27.141 -31.891 -5.777 1 44.94 62 ASP B O 1
ATOM 3535 N N . HIS B 1 63 ? -25 -31.297 -5.602 1 41.97 63 HIS B N 1
ATOM 3536 C CA . HIS B 1 63 ? -25.078 -30.844 -6.984 1 41.97 63 HIS B CA 1
ATOM 3537 C C . HIS B 1 63 ? -24.578 -31.906 -7.949 1 41.97 63 HIS B C 1
ATOM 3539 O O . HIS B 1 63 ? -23.516 -32.5 -7.738 1 41.97 63 HIS B O 1
ATOM 3545 N N . ASN B 1 64 ? -25.453 -32.938 -8.258 1 38.44 64 ASN B N 1
ATOM 3546 C CA . ASN B 1 64 ? -25.188 -33.969 -9.234 1 38.44 64 ASN B CA 1
ATOM 3547 C C . ASN B 1 64 ? -24.172 -33.531 -10.281 1 38.44 64 ASN B C 1
ATOM 3549 O O . ASN B 1 64 ? -24.531 -32.969 -11.32 1 38.44 64 ASN B O 1
ATOM 3553 N N . PHE B 1 65 ? -23.156 -33.031 -9.719 1 40.38 65 PHE B N 1
ATOM 3554 C CA . PHE B 1 65 ? -22.125 -32.688 -10.703 1 40.38 65 PHE B CA 1
ATOM 3555 C C . PHE B 1 65 ? -21.703 -33.938 -11.484 1 40.38 65 PHE B C 1
ATOM 3557 O O . PHE B 1 65 ? -21.328 -34.938 -10.891 1 40.38 65 PHE B O 1
ATOM 3564 N N . SER B 1 66 ? -22.484 -34.312 -12.414 1 34.84 66 SER B N 1
ATOM 3565 C CA . SER B 1 66 ? -22.031 -35.344 -13.328 1 34.84 66 SER B CA 1
ATOM 3566 C C . SER B 1 66 ? -20.531 -35.219 -13.617 1 34.84 66 SER B C 1
ATOM 3568 O O . SER B 1 66 ? -20.078 -34.219 -14.156 1 34.84 66 SER B O 1
ATOM 3570 N N . THR B 1 67 ? -19.703 -35.5 -12.648 1 37.28 67 THR B N 1
ATOM 3571 C CA . THR B 1 67 ? -18.344 -35.781 -13.086 1 37.28 67 THR B CA 1
ATOM 3572 C C . THR B 1 67 ? -18.359 -36.531 -14.414 1 37.28 67 THR B C 1
ATOM 3574 O O . THR B 1 67 ? -18.312 -37.781 -14.438 1 37.28 67 THR B O 1
ATOM 3577 N N . SER B 1 68 ? -19.406 -36.469 -15.172 1 33.09 68 SER B N 1
ATOM 3578 C CA . SER B 1 68 ? -19.141 -37.188 -16.422 1 33.09 68 SER B CA 1
ATOM 3579 C C . SER B 1 68 ? -17.688 -37 -16.844 1 33.09 68 SER B C 1
ATOM 3581 O O . SER B 1 68 ? -17.219 -35.906 -17.062 1 33.09 68 SER B O 1
ATOM 3583 N N . SER B 1 69 ? -16.844 -37.719 -16.234 1 35.34 69 SER B N 1
ATOM 3584 C CA . SER B 1 69 ? -15.492 -38.094 -16.609 1 35.34 69 SER B CA 1
ATOM 3585 C C . SER B 1 69 ? -15.258 -37.906 -18.109 1 35.34 69 SER B C 1
ATOM 3587 O O . SER B 1 69 ? -14.359 -38.531 -18.688 1 35.34 69 SER B O 1
ATOM 3589 N N . GLY B 1 70 ? -16.297 -37.719 -18.891 1 32.91 70 GLY B N 1
ATOM 3590 C CA . GLY B 1 70 ? -15.797 -37.625 -20.25 1 32.91 70 GLY B CA 1
ATOM 3591 C C . GLY B 1 70 ? -14.711 -36.594 -20.422 1 32.91 70 GLY B C 1
ATOM 3592 O O . GLY B 1 70 ? -14.648 -35.625 -19.672 1 32.91 70 GLY B O 1
ATOM 3593 N N . ASP B 1 71 ? -13.523 -37.031 -20.781 1 37.03 71 ASP B N 1
ATOM 3594 C CA . ASP B 1 71 ? -12.492 -36.156 -21.375 1 37.03 71 ASP B CA 1
ATOM 3595 C C . ASP B 1 71 ? -13.117 -34.938 -22.031 1 37.03 71 ASP B C 1
ATOM 3597 O O . ASP B 1 71 ? -13.844 -35.062 -23.031 1 37.03 71 ASP B O 1
ATOM 3601 N N . ILE B 1 72 ? -13.852 -34.094 -21.312 1 40.41 72 ILE B N 1
ATOM 3602 C CA . ILE B 1 72 ? -14.211 -32.875 -22.047 1 40.41 72 ILE B CA 1
ATOM 3603 C C . ILE B 1 72 ? -13.195 -32.625 -23.156 1 40.41 72 ILE B C 1
ATOM 3605 O O . ILE B 1 72 ? -11.984 -32.656 -22.906 1 40.41 72 ILE B O 1
ATOM 3609 N N . ASP B 1 73 ? -13.453 -33.094 -24.297 1 40.12 73 ASP B N 1
ATOM 3610 C CA . ASP B 1 73 ? -12.594 -32.781 -25.438 1 40.12 73 ASP B CA 1
ATOM 3611 C C . ASP B 1 73 ? -12.078 -31.359 -25.359 1 40.12 73 ASP B C 1
ATOM 3613 O O . ASP B 1 73 ? -12.867 -30.406 -25.312 1 40.12 73 ASP B O 1
ATOM 3617 N N . ASN B 1 74 ? -10.945 -31.188 -24.734 1 42 74 ASN B N 1
ATOM 3618 C CA . ASN B 1 74 ? -10.156 -29.969 -24.641 1 42 74 ASN B CA 1
ATOM 3619 C C . ASN B 1 74 ? -10.516 -28.984 -25.75 1 42 74 ASN B C 1
ATOM 3621 O O . ASN B 1 74 ? -10.258 -27.781 -25.625 1 42 74 ASN B O 1
ATOM 3625 N N . HIS B 1 75 ? -10.938 -29.531 -26.859 1 40.31 75 HIS B N 1
ATOM 3626 C CA . HIS B 1 75 ? -11.102 -28.656 -28 1 40.31 75 HIS B CA 1
ATOM 3627 C C . HIS B 1 75 ? -12.219 -27.641 -27.766 1 40.31 75 HIS B C 1
ATOM 3629 O O . HIS B 1 75 ? -12.328 -26.641 -28.484 1 40.31 75 HIS B O 1
ATOM 3635 N N . LYS B 1 76 ? -13.133 -27.906 -26.859 1 44.91 76 LYS B N 1
ATOM 3636 C CA . LYS B 1 76 ? -14.328 -27.078 -26.766 1 44.91 76 LYS B CA 1
ATOM 3637 C C . LYS B 1 76 ? -14.25 -26.125 -25.562 1 44.91 76 LYS B C 1
ATOM 3639 O O . LYS B 1 76 ? -15.211 -25.422 -25.266 1 44.91 76 LYS B O 1
ATOM 3644 N N . ILE B 1 77 ? -13.227 -26.172 -24.844 1 45.97 77 ILE B N 1
ATOM 3645 C CA . ILE B 1 77 ? -13.234 -25.5 -23.547 1 45.97 77 ILE B CA 1
ATOM 3646 C C . ILE B 1 77 ? -13.258 -23.984 -23.75 1 45.97 77 ILE B C 1
ATOM 3648 O O . ILE B 1 77 ? -13.938 -23.266 -23.016 1 45.97 77 ILE B O 1
ATOM 3652 N N . LEU B 1 78 ? -12.391 -23.328 -24.609 1 49.09 78 LEU B N 1
ATOM 3653 C CA . LEU B 1 78 ? -12.234 -21.875 -24.609 1 49.09 78 LEU B CA 1
ATOM 3654 C C . LEU B 1 78 ? -12.93 -21.266 -25.828 1 49.09 78 LEU B C 1
ATOM 3656 O O . LEU B 1 78 ? -12.656 -21.641 -26.969 1 49.09 78 LEU B O 1
ATOM 3660 N N . SER B 1 79 ? -14.203 -20.984 -25.766 1 44.47 79 SER B N 1
ATOM 3661 C CA . SER B 1 79 ? -14.812 -20.234 -26.875 1 44.47 79 SER B CA 1
ATOM 3662 C C . SER B 1 79 ? -14.141 -18.875 -27.062 1 44.47 79 SER B C 1
ATOM 3664 O O . SER B 1 79 ? -14.031 -18.094 -26.109 1 44.47 79 SER B O 1
ATOM 3666 N N . MET B 1 80 ? -13.062 -18.891 -27.812 1 42.38 80 MET B N 1
ATOM 3667 C CA . MET B 1 80 ? -12.711 -17.531 -28.219 1 42.38 80 MET B CA 1
ATOM 3668 C C . MET B 1 80 ? -13.898 -16.844 -28.875 1 42.38 80 MET B C 1
ATOM 3670 O O . MET B 1 80 ? -14.648 -17.469 -29.625 1 42.38 80 MET B O 1
ATOM 3674 N N . ASN B 1 81 ? -14.719 -16.109 -28.219 1 39.25 81 ASN B N 1
ATOM 3675 C CA . ASN B 1 81 ? -15.883 -15.445 -28.797 1 39.25 81 ASN B CA 1
ATOM 3676 C C . ASN B 1 81 ? -15.75 -15.32 -30.312 1 39.25 81 ASN B C 1
ATOM 3678 O O . ASN B 1 81 ? -15.672 -14.211 -30.844 1 39.25 81 ASN B O 1
ATOM 3682 N N . ASP B 1 82 ? -14.961 -16.062 -31 1 37.5 82 ASP B N 1
ATOM 3683 C CA . ASP B 1 82 ? -15.125 -15.805 -32.438 1 37.5 82 ASP B CA 1
ATOM 3684 C C . ASP B 1 82 ? -16.422 -16.422 -32.969 1 37.5 82 ASP B C 1
ATOM 3686 O O . ASP B 1 82 ? -16.672 -16.391 -34.156 1 37.5 82 ASP B O 1
ATOM 3690 N N . GLY B 1 83 ? -17.469 -16.578 -32.438 1 37.28 83 GLY B N 1
ATOM 3691 C CA . GLY B 1 83 ? -18.781 -16.984 -32.969 1 37.28 83 GLY B CA 1
ATOM 3692 C C . GLY B 1 83 ? -18.922 -18.484 -33.125 1 37.28 83 GLY B C 1
ATOM 3693 O O . GLY B 1 83 ? -20.031 -18.969 -33.375 1 37.28 83 GLY B O 1
ATOM 3694 N N . LYS B 1 84 ? -18.078 -19.234 -33.656 1 38.66 84 LYS B N 1
ATOM 3695 C CA . LYS B 1 84 ? -18.531 -20.484 -34.25 1 38.66 84 LYS B CA 1
ATOM 3696 C C . LYS B 1 84 ? -18.531 -21.625 -33.25 1 38.66 84 LYS B C 1
ATOM 3698 O O . LYS B 1 84 ? -19.25 -22.594 -33.406 1 38.66 84 LYS B O 1
ATOM 3703 N N . ASN B 1 85 ? -17.391 -21.938 -32.562 1 37.78 85 ASN B N 1
ATOM 3704 C CA . ASN B 1 85 ? -17.25 -23.25 -31.938 1 37.78 85 ASN B CA 1
ATOM 3705 C C . ASN B 1 85 ? -17.641 -23.188 -30.453 1 37.78 85 ASN B C 1
ATOM 3707 O O . ASN B 1 85 ? -17.547 -22.141 -29.828 1 37.78 85 ASN B O 1
ATOM 3711 N N . GLU B 1 86 ? -18.562 -24 -29.922 1 42.5 86 GLU B N 1
ATOM 3712 C CA . GLU B 1 86 ? -19.125 -24.25 -28.609 1 42.5 86 GLU B CA 1
ATOM 3713 C C . GLU B 1 86 ? -18.062 -24.219 -27.531 1 42.5 86 GLU B C 1
ATOM 3715 O O . GLU B 1 86 ? -17.328 -25.188 -27.328 1 42.5 86 GLU B O 1
ATOM 3720 N N . TYR B 1 87 ? -17.266 -23.172 -27.312 1 50 87 TYR B N 1
ATOM 3721 C CA . TYR B 1 87 ? -16.297 -23.125 -26.234 1 50 87 TYR B CA 1
ATOM 3722 C C . TYR B 1 87 ? -16.984 -22.953 -24.891 1 50 87 TYR B C 1
ATOM 3724 O O . TYR B 1 87 ? -18.031 -22.328 -24.781 1 50 87 TYR B O 1
ATOM 3732 N N . LEU B 1 88 ? -16.516 -23.844 -23.719 1 64.25 88 LEU B N 1
ATOM 3733 C CA . LEU B 1 88 ? -17.219 -23.953 -22.438 1 64.25 88 LEU B CA 1
ATOM 3734 C C . LEU B 1 88 ? -16.922 -22.766 -21.531 1 64.25 88 LEU B C 1
ATOM 3736 O O . LEU B 1 88 ? -17.797 -22.297 -20.812 1 64.25 88 LEU B O 1
ATOM 3740 N N . MET B 1 89 ? -15.602 -22.141 -21.609 1 81.25 89 MET B N 1
ATOM 3741 C CA . MET B 1 89 ? -15.32 -20.953 -20.812 1 81.25 89 MET B CA 1
ATOM 3742 C C . MET B 1 89 ? -15.211 -19.719 -21.703 1 81.25 89 MET B C 1
ATOM 3744 O O . MET B 1 89 ? -14.641 -19.766 -22.797 1 81.25 89 MET B O 1
ATOM 3748 N N . ASP B 1 90 ? -15.852 -18.625 -21.359 1 86.25 90 ASP B N 1
ATOM 3749 C CA . ASP B 1 90 ? -15.688 -17.359 -22.062 1 86.25 90 ASP B CA 1
ATOM 3750 C C . ASP B 1 90 ? -14.336 -16.719 -21.734 1 86.25 90 ASP B C 1
ATOM 3752 O O . ASP B 1 90 ? -13.836 -16.844 -20.609 1 86.25 90 ASP B O 1
ATOM 3756 N N . PHE B 1 91 ? -13.711 -16.188 -22.828 1 90.94 91 PHE B N 1
ATOM 3757 C CA . PHE B 1 91 ? -12.445 -15.484 -22.656 1 90.94 91 PHE B CA 1
ATOM 3758 C C . PHE B 1 91 ? -12.523 -14.07 -23.219 1 90.94 91 PHE B C 1
ATOM 3760 O O . PHE B 1 91 ? -12.984 -13.875 -24.344 1 90.94 91 PHE B O 1
ATOM 3767 N N . TYR B 1 92 ? -12.117 -13.094 -22.438 1 91.81 92 TYR B N 1
ATOM 3768 C CA . TYR B 1 92 ? -11.969 -11.719 -22.891 1 91.81 92 TYR B CA 1
ATOM 3769 C C . TYR B 1 92 ? -10.531 -11.234 -22.703 1 91.81 92 TYR B C 1
ATOM 3771 O O . TYR B 1 92 ? -9.961 -11.367 -21.625 1 91.81 92 TYR B O 1
ATOM 3779 N N . LYS B 1 93 ? -9.953 -10.719 -23.766 1 93.75 93 LYS B N 1
ATOM 3780 C CA . LYS B 1 93 ? -8.625 -10.125 -23.688 1 93.75 93 LYS B CA 1
ATOM 3781 C C . LYS B 1 93 ? -8.688 -8.727 -23.094 1 93.75 93 LYS B C 1
ATOM 3783 O O . LYS B 1 93 ? -9.227 -7.801 -23.703 1 93.75 93 LYS B O 1
ATOM 3788 N N . VAL B 1 94 ? -8.086 -8.562 -21.891 1 95.75 94 VAL B N 1
ATOM 3789 C CA . VAL B 1 94 ? -8.18 -7.258 -21.234 1 95.75 94 VAL B CA 1
ATOM 3790 C C . VAL B 1 94 ? -6.953 -7.039 -20.344 1 95.75 94 VAL B C 1
ATOM 3792 O O . VAL B 1 94 ? -6.473 -7.973 -19.703 1 95.75 94 VAL B O 1
ATOM 3795 N N . ASP B 1 95 ? -6.418 -5.852 -20.422 1 96.44 95 ASP B N 1
ATOM 3796 C CA . ASP B 1 95 ? -5.426 -5.352 -19.469 1 96.44 95 ASP B CA 1
ATOM 3797 C C . ASP B 1 95 ? -6.098 -4.734 -18.25 1 96.44 95 ASP B C 1
ATOM 3799 O O . ASP B 1 95 ? -6.871 -3.781 -18.375 1 96.44 95 ASP B O 1
ATOM 3803 N N . ILE B 1 96 ? -5.82 -5.281 -17.062 1 98 96 ILE B N 1
ATOM 3804 C CA . ILE B 1 96 ? -6.531 -4.844 -15.867 1 98 96 ILE B CA 1
ATOM 3805 C C . ILE B 1 96 ? -6.125 -3.412 -15.523 1 98 96 ILE B C 1
ATOM 3807 O O . ILE B 1 96 ? -6.766 -2.766 -14.688 1 98 96 ILE B O 1
ATOM 3811 N N . ARG B 1 97 ? -5.105 -2.838 -16.156 1 97.25 97 ARG B N 1
ATOM 3812 C CA . ARG B 1 97 ? -4.703 -1.447 -15.961 1 97.25 97 ARG B CA 1
ATOM 3813 C C . ARG B 1 97 ? -5.695 -0.496 -16.625 1 97.25 97 ARG B C 1
ATOM 3815 O O . ARG B 1 97 ? -5.75 0.688 -16.281 1 97.25 97 ARG B O 1
ATOM 3822 N N . ASP B 1 98 ? -6.398 -0.972 -17.609 1 96.94 98 ASP B N 1
ATOM 3823 C CA . ASP B 1 98 ? -7.43 -0.199 -18.297 1 96.94 98 ASP B CA 1
ATOM 3824 C C . ASP B 1 98 ? -8.781 -0.347 -17.609 1 96.94 98 ASP B C 1
ATOM 3826 O O . ASP B 1 98 ? -9.547 -1.267 -17.906 1 96.94 98 ASP B O 1
ATOM 3830 N N . ILE B 1 99 ? -9.117 0.546 -16.812 1 96.69 99 ILE B N 1
ATOM 3831 C CA . ILE B 1 99 ? -10.281 0.419 -15.945 1 96.69 99 ILE B CA 1
ATOM 3832 C C . ILE B 1 99 ? -11.555 0.437 -16.781 1 96.69 99 ILE B C 1
ATOM 3834 O O . ILE B 1 99 ? -12.531 -0.253 -16.469 1 96.69 99 ILE B O 1
ATOM 3838 N N . HIS B 1 100 ? -11.578 1.169 -17.859 1 95.88 100 HIS B N 1
ATOM 3839 C CA . HIS B 1 100 ? -12.781 1.282 -18.688 1 95.88 100 HIS B CA 1
ATOM 3840 C C . HIS B 1 100 ? -13.07 -0.02 -19.422 1 95.88 100 HIS B C 1
ATOM 3842 O O . HIS B 1 100 ? -14.203 -0.502 -19.422 1 95.88 100 HIS B O 1
ATOM 3848 N N . LEU B 1 101 ? -12.055 -0.578 -20 1 95.88 101 LEU B N 1
ATOM 3849 C CA . LEU B 1 101 ? -12.219 -1.841 -20.719 1 95.88 101 LEU B CA 1
ATOM 3850 C C . LEU B 1 101 ? -12.531 -2.975 -19.75 1 95.88 101 LEU B C 1
ATOM 3852 O O . LEU B 1 101 ? -13.359 -3.842 -20.047 1 95.88 101 LEU B O 1
ATOM 3856 N N . LEU B 1 102 ? -11.875 -2.969 -18.609 1 97.38 102 LEU B N 1
ATOM 3857 C CA . LEU B 1 102 ? -12.125 -3.977 -17.578 1 97.38 102 LEU B CA 1
ATOM 3858 C C . LEU B 1 102 ? -13.578 -3.926 -17.109 1 97.38 102 LEU B C 1
ATOM 3860 O O . LEU B 1 102 ? -14.234 -4.965 -17 1 97.38 102 LEU B O 1
ATOM 3864 N N . GLU B 1 103 ? -14.039 -2.717 -16.859 1 97.25 103 GLU B N 1
ATOM 3865 C CA . GLU B 1 103 ? -15.422 -2.533 -16.422 1 97.25 103 GLU B CA 1
ATOM 3866 C C . GLU B 1 103 ? -16.406 -3.016 -17.5 1 97.25 103 GLU B C 1
ATOM 3868 O O . GLU B 1 103 ? -17.391 -3.67 -17.172 1 97.25 103 GLU B O 1
ATOM 3873 N N . PHE B 1 104 ? -16.109 -2.723 -18.719 1 95.81 104 PHE B N 1
ATOM 3874 C CA . PHE B 1 104 ? -16.953 -3.141 -19.828 1 95.81 104 PHE B CA 1
ATOM 3875 C C . PHE B 1 104 ? -17.094 -4.656 -19.859 1 95.81 104 PHE B C 1
ATOM 3877 O O . PHE B 1 104 ? -18.219 -5.172 -19.859 1 95.81 104 PHE B O 1
ATOM 3884 N N . TYR B 1 105 ? -16.031 -5.387 -19.797 1 94.88 105 TYR B N 1
ATOM 3885 C CA . TYR B 1 105 ? -16.062 -6.836 -19.938 1 94.88 105 TYR B CA 1
ATOM 3886 C C . TYR B 1 105 ? -16.641 -7.496 -18.688 1 94.88 105 TYR B C 1
ATOM 3888 O O . TYR B 1 105 ? -17.328 -8.516 -18.781 1 94.88 105 TYR B O 1
ATOM 3896 N N . MET B 1 106 ? -16.344 -7 -17.516 1 96.56 106 MET B N 1
ATOM 3897 C CA . MET B 1 106 ? -16.891 -7.566 -16.281 1 96.56 106 MET B CA 1
ATOM 3898 C C . MET B 1 106 ? -18.406 -7.375 -16.234 1 96.56 106 MET B C 1
ATOM 3900 O O . MET B 1 106 ? -19.125 -8.219 -15.688 1 96.56 106 MET B O 1
ATOM 3904 N N . ASN B 1 107 ? -18.891 -6.297 -16.859 1 95.19 107 ASN B N 1
ATOM 3905 C CA . ASN B 1 107 ? -20.328 -6.043 -16.922 1 95.19 107 ASN B CA 1
ATOM 3906 C C . ASN B 1 107 ? -21.016 -6.988 -17.891 1 95.19 107 ASN B C 1
ATOM 3908 O O . ASN B 1 107 ? -22.234 -7.188 -17.812 1 95.19 107 ASN B O 1
ATOM 3912 N N . GLU B 1 108 ? -20.266 -7.52 -18.812 1 92.19 108 GLU B N 1
ATOM 3913 C CA . GLU B 1 108 ? -20.812 -8.469 -19.781 1 92.19 108 GLU B CA 1
ATOM 3914 C C . GLU B 1 108 ? -21.125 -9.805 -19.125 1 92.19 108 GLU B C 1
ATOM 3916 O O . GLU B 1 108 ? -21.891 -10.609 -19.672 1 92.19 108 GLU B O 1
ATOM 3921 N N . VAL B 1 109 ? -20.469 -10.117 -18.047 1 93.44 109 VAL B N 1
ATOM 3922 C CA . VAL B 1 109 ? -20.688 -11.383 -17.359 1 93.44 109 VAL B CA 1
ATOM 3923 C C . VAL B 1 109 ? -22.016 -11.344 -16.609 1 93.44 109 VAL B C 1
ATOM 3925 O O . VAL B 1 109 ? -22.266 -10.43 -15.812 1 93.44 109 VAL B O 1
ATOM 3928 N N . LYS B 1 110 ? -22.797 -12.273 -16.844 1 90.06 110 LYS B N 1
ATOM 3929 C CA . LYS B 1 110 ? -24.125 -12.312 -16.234 1 90.06 110 LYS B CA 1
ATOM 3930 C C . LYS B 1 110 ? -24.047 -12.695 -14.75 1 90.06 110 LYS B C 1
ATOM 3932 O O . LYS B 1 110 ? -23.578 -13.781 -14.414 1 90.06 110 LYS B O 1
ATOM 3937 N N . ASP B 1 111 ? -24.406 -11.867 -13.852 1 92.06 111 ASP B N 1
ATOM 3938 C CA . ASP B 1 111 ? -24.547 -12.039 -12.406 1 92.06 111 ASP B CA 1
ATOM 3939 C C . ASP B 1 111 ? -23.297 -12.68 -11.805 1 92.06 111 ASP B C 1
ATOM 3941 O O . ASP B 1 111 ? -23.391 -13.703 -11.125 1 92.06 111 ASP B O 1
ATOM 3945 N N . PRO B 1 112 ? -22.203 -12.117 -12.055 1 96.12 112 PRO B N 1
ATOM 3946 C CA . PRO B 1 112 ? -21 -12.68 -11.453 1 96.12 112 PRO B CA 1
ATOM 3947 C C . PRO B 1 112 ? -21.031 -12.648 -9.922 1 96.12 112 PRO B C 1
ATOM 3949 O O . PRO B 1 112 ? -21.359 -11.609 -9.336 1 96.12 112 PRO B O 1
ATOM 3952 N N . GLU B 1 113 ? -20.75 -13.75 -9.312 1 97.5 113 GLU B N 1
ATOM 3953 C CA . GLU B 1 113 ? -20.844 -13.836 -7.859 1 97.5 113 GLU B CA 1
ATOM 3954 C C . GLU B 1 113 ? -19.469 -13.734 -7.219 1 97.5 113 GLU B C 1
ATOM 3956 O O . GLU B 1 113 ? -19.328 -13.234 -6.102 1 97.5 113 GLU B O 1
ATOM 3961 N N . CYS B 1 114 ? -18.453 -14.258 -7.918 1 98.5 114 CYS B N 1
ATOM 3962 C CA . CYS B 1 114 ? -17.125 -14.312 -7.312 1 98.5 114 CYS B CA 1
ATOM 3963 C C . CYS B 1 114 ? -16.047 -14 -8.344 1 98.5 114 CYS B C 1
ATOM 3965 O O . CYS B 1 114 ? -16.141 -14.406 -9.5 1 98.5 114 CYS B O 1
ATOM 3967 N N . VAL B 1 115 ? -15.078 -13.219 -7.926 1 98.88 115 VAL B N 1
ATOM 3968 C CA . VAL B 1 115 ? -13.883 -12.953 -8.711 1 98.88 115 VAL B CA 1
ATOM 3969 C C . VAL B 1 115 ? -12.68 -13.641 -8.07 1 98.88 115 VAL B C 1
ATOM 3971 O O . VAL B 1 115 ? -12.445 -13.492 -6.871 1 98.88 115 VAL B O 1
ATOM 3974 N N . ILE B 1 116 ? -11.992 -14.453 -8.805 1 98.94 116 ILE B N 1
ATOM 3975 C CA . ILE B 1 116 ? -10.703 -15.008 -8.398 1 98.94 116 ILE B CA 1
ATOM 3976 C C . ILE B 1 116 ? -9.586 -14.297 -9.148 1 98.94 116 ILE B C 1
ATOM 3978 O O . ILE B 1 116 ? -9.516 -14.359 -10.383 1 98.94 116 ILE B O 1
ATOM 3982 N N . HIS B 1 117 ? -8.773 -13.562 -8.422 1 98.94 117 HIS B N 1
ATOM 3983 C CA . HIS B 1 117 ? -7.73 -12.727 -9.008 1 98.94 117 HIS B CA 1
ATOM 3984 C C . HIS B 1 117 ? -6.371 -13.414 -8.945 1 98.94 117 HIS B C 1
ATOM 3986 O O . HIS B 1 117 ? -5.777 -13.531 -7.875 1 98.94 117 HIS B O 1
ATOM 3992 N N . THR B 1 118 ? -5.816 -13.789 -10.094 1 98.69 118 THR B N 1
ATOM 3993 C CA . THR B 1 118 ? -4.543 -14.5 -10.133 1 98.69 118 THR B CA 1
ATOM 3994 C C . THR B 1 118 ? -3.523 -13.742 -10.977 1 98.69 118 THR B C 1
ATOM 3996 O O . THR B 1 118 ? -2.4 -14.203 -11.172 1 98.69 118 THR B O 1
ATOM 3999 N N . ALA B 1 119 ? -3.867 -12.57 -11.445 1 97.88 119 ALA B N 1
ATOM 4000 C CA . ALA B 1 119 ? -2.973 -11.812 -12.312 1 97.88 119 ALA B CA 1
ATOM 4001 C C . ALA B 1 119 ? -1.862 -11.141 -11.508 1 97.88 119 ALA B C 1
ATOM 4003 O O . ALA B 1 119 ? -2.105 -10.625 -10.414 1 97.88 119 ALA B O 1
ATOM 4004 N N . SER B 1 120 ? -0.734 -11.203 -12.016 1 96.25 120 SER B N 1
ATOM 4005 C CA . SER B 1 120 ? 0.425 -10.516 -11.461 1 96.25 120 SER B CA 1
ATOM 4006 C C . SER B 1 120 ? 1.528 -10.359 -12.5 1 96.25 120 SER B C 1
ATOM 4008 O O . SER B 1 120 ? 1.531 -11.055 -13.516 1 96.25 120 SER B O 1
ATOM 4010 N N . PHE B 1 121 ? 2.414 -9.461 -12.273 1 94.75 121 PHE B N 1
ATOM 4011 C CA . PHE B 1 121 ? 3.576 -9.242 -13.125 1 94.75 121 PHE B CA 1
ATOM 4012 C C . PHE B 1 121 ? 4.852 -9.18 -12.297 1 94.75 121 PHE B C 1
ATOM 4014 O O . PHE B 1 121 ? 4.848 -8.68 -11.172 1 94.75 121 PHE B O 1
ATOM 4021 N N . GLY B 1 122 ? 5.906 -9.742 -12.797 1 89.88 122 GLY B N 1
ATOM 4022 C CA . GLY B 1 122 ? 7.223 -9.555 -12.203 1 89.88 122 GLY B CA 1
ATOM 4023 C C . GLY B 1 122 ? 7.641 -10.695 -11.297 1 89.88 122 GLY B C 1
ATOM 4024 O O . GLY B 1 122 ? 8.492 -10.516 -10.422 1 89.88 122 GLY B O 1
ATOM 4025 N N . MET B 1 123 ? 7.172 -11.805 -11.414 1 82.94 123 MET B N 1
ATOM 4026 C CA . MET B 1 123 ? 7.398 -12.914 -10.492 1 82.94 123 MET B CA 1
ATOM 4027 C C . MET B 1 123 ? 8.797 -13.492 -10.664 1 82.94 123 MET B C 1
ATOM 4029 O O . MET B 1 123 ? 9.43 -13.922 -9.695 1 82.94 123 MET B O 1
ATOM 4033 N N . SER B 1 124 ? 9.289 -13.469 -11.914 1 76.62 124 SER B N 1
ATOM 4034 C CA . SER B 1 124 ? 10.57 -14.133 -12.117 1 76.62 124 SER B CA 1
ATOM 4035 C C . SER B 1 124 ? 11.297 -13.57 -13.336 1 76.62 124 SER B C 1
ATOM 4037 O O . SER B 1 124 ? 10.688 -12.898 -14.172 1 76.62 124 SER B O 1
ATOM 4039 N N . GLY B 1 125 ? 12.539 -13.758 -13.297 1 70.31 125 GLY B N 1
ATOM 4040 C CA . GLY B 1 125 ? 13.375 -13.5 -14.461 1 70.31 125 GLY B CA 1
ATOM 4041 C C . GLY B 1 125 ? 13.477 -12.031 -14.805 1 70.31 125 GLY B C 1
ATOM 4042 O O . GLY B 1 125 ? 13.734 -11.195 -13.938 1 70.31 125 GLY B O 1
ATOM 4043 N N . ILE B 1 126 ? 13.273 -11.781 -16.078 1 71.69 126 ILE B N 1
ATOM 4044 C CA . ILE B 1 126 ? 13.5 -10.453 -16.656 1 71.69 126 ILE B CA 1
ATOM 4045 C C . ILE B 1 126 ? 12.453 -9.477 -16.109 1 71.69 126 ILE B C 1
ATOM 4047 O O . ILE B 1 126 ? 12.758 -8.305 -15.875 1 71.69 126 ILE B O 1
ATOM 4051 N N . SER B 1 127 ? 11.312 -10.008 -15.828 1 76.44 127 SER B N 1
ATOM 4052 C CA . SER B 1 127 ? 10.227 -9.141 -15.391 1 76.44 127 SER B CA 1
ATOM 4053 C C . SER B 1 127 ? 10.453 -8.656 -13.961 1 76.44 127 SER B C 1
ATOM 4055 O O . SER B 1 127 ? 9.797 -7.707 -13.516 1 76.44 127 SER B O 1
ATOM 4057 N N . GLN B 1 128 ? 11.391 -9.219 -13.297 1 75.94 128 GLN B N 1
ATOM 4058 C CA . GLN B 1 128 ? 11.672 -8.844 -11.914 1 75.94 128 GLN B CA 1
ATOM 4059 C C . GLN B 1 128 ? 12.688 -7.707 -11.844 1 75.94 128 GLN B C 1
ATOM 4061 O O . GLN B 1 128 ? 12.922 -7.137 -10.781 1 75.94 128 GLN B O 1
ATOM 4066 N N . LEU B 1 129 ? 13.266 -7.391 -12.953 1 75.12 129 LEU B N 1
ATOM 4067 C CA . LEU B 1 129 ? 14.32 -6.387 -12.984 1 75.12 129 LEU B CA 1
ATOM 4068 C C . LEU B 1 129 ? 13.773 -5.004 -12.648 1 75.12 129 LEU B C 1
ATOM 4070 O O . LEU B 1 129 ? 12.609 -4.711 -12.922 1 75.12 129 LEU B O 1
ATOM 4074 N N . PRO B 1 130 ? 14.609 -4.191 -12.102 1 79.5 130 PRO B N 1
ATOM 4075 C CA . PRO B 1 130 ? 14.195 -2.855 -11.656 1 79.5 130 PRO B CA 1
ATOM 4076 C C . PRO B 1 130 ? 13.586 -2.023 -12.781 1 79.5 130 PRO B C 1
ATOM 4078 O O . PRO B 1 130 ? 12.719 -1.179 -12.531 1 79.5 130 PRO B O 1
ATOM 4081 N N . ARG B 1 131 ? 13.969 -2.295 -13.953 1 81.06 131 ARG B N 1
ATOM 4082 C CA . ARG B 1 131 ? 13.469 -1.504 -15.078 1 81.06 131 ARG B CA 1
ATOM 4083 C C . ARG B 1 131 ? 11.977 -1.713 -15.273 1 81.06 131 ARG B C 1
ATOM 4085 O O . ARG B 1 131 ? 11.312 -0.898 -15.914 1 81.06 131 ARG B O 1
ATOM 4092 N N . HIS B 1 132 ? 11.477 -2.799 -14.703 1 85.62 132 HIS B N 1
ATOM 4093 C CA . HIS B 1 132 ? 10.055 -3.107 -14.859 1 85.62 132 HIS B CA 1
ATOM 4094 C C . HIS B 1 132 ? 9.281 -2.787 -13.586 1 85.62 132 HIS B C 1
ATOM 4096 O O . HIS B 1 132 ? 8.164 -3.273 -13.391 1 85.62 132 HIS B O 1
ATOM 4102 N N . ALA B 1 133 ? 9.875 -1.983 -12.781 1 90.94 133 ALA B N 1
ATOM 4103 C CA . ALA B 1 133 ? 9.266 -1.674 -11.484 1 90.94 133 ALA B CA 1
ATOM 4104 C C . ALA B 1 133 ? 7.934 -0.956 -11.672 1 90.94 133 ALA B C 1
ATOM 4106 O O . ALA B 1 133 ? 6.961 -1.254 -10.977 1 90.94 133 ALA B O 1
ATOM 4107 N N . GLU B 1 134 ? 7.852 -0.114 -12.578 1 93.12 134 GLU B N 1
ATOM 4108 C CA . GLU B 1 134 ? 6.637 0.672 -12.781 1 93.12 134 GLU B CA 1
ATOM 4109 C C . GLU B 1 134 ? 5.48 -0.21 -13.242 1 93.12 134 GLU B C 1
ATOM 4111 O O . GLU B 1 134 ? 4.367 -0.107 -12.719 1 93.12 134 GLU B O 1
ATOM 4116 N N . ILE B 1 135 ? 5.75 -1.059 -14.227 1 94.38 135 ILE B N 1
ATOM 4117 C CA . ILE B 1 135 ? 4.699 -1.929 -14.742 1 94.38 135 ILE B CA 1
ATOM 4118 C C . ILE B 1 135 ? 4.254 -2.9 -13.648 1 94.38 135 ILE B C 1
ATOM 4120 O O . ILE B 1 135 ? 3.076 -3.248 -13.562 1 94.38 135 ILE B O 1
ATOM 4124 N N . MET B 1 136 ? 5.137 -3.311 -12.781 1 96.12 136 MET B N 1
ATOM 4125 C CA . MET B 1 136 ? 4.777 -4.152 -11.648 1 96.12 136 MET B CA 1
ATOM 4126 C C . MET B 1 136 ? 3.76 -3.453 -10.75 1 96.12 136 MET B C 1
ATOM 4128 O O . MET B 1 136 ? 2.754 -4.051 -10.359 1 96.12 136 MET B O 1
ATOM 4132 N N . GLU B 1 137 ? 4.031 -2.236 -10.445 1 97.19 137 GLU B N 1
ATOM 4133 C CA . GLU B 1 137 ? 3.123 -1.463 -9.602 1 97.19 137 GLU B CA 1
ATOM 4134 C C . GLU B 1 137 ? 1.777 -1.249 -10.281 1 97.19 137 GLU B C 1
ATOM 4136 O O . GLU B 1 137 ? 0.727 -1.361 -9.648 1 97.19 137 GLU B O 1
ATOM 4141 N N . GLU B 1 138 ? 1.812 -0.996 -11.57 1 97.31 138 GLU B N 1
ATOM 4142 C CA . GLU B 1 138 ? 0.593 -0.747 -12.336 1 97.31 138 GLU B CA 1
ATOM 4143 C C . GLU B 1 138 ? -0.293 -1.989 -12.375 1 97.31 138 GLU B C 1
ATOM 4145 O O . GLU B 1 138 ? -1.507 -1.9 -12.18 1 97.31 138 GLU B O 1
ATOM 4150 N N . VAL B 1 139 ? 0.328 -3.086 -12.578 1 97.94 139 VAL B N 1
ATOM 4151 C CA . VAL B 1 139 ? -0.44 -4.316 -12.727 1 97.94 139 VAL B CA 1
ATOM 4152 C C . VAL B 1 139 ? -0.851 -4.836 -11.352 1 97.94 139 VAL B C 1
ATOM 4154 O O . VAL B 1 139 ? -2.031 -5.098 -11.102 1 97.94 139 VAL B O 1
ATOM 4157 N N . ASN B 1 140 ? 0.1 -4.961 -10.453 1 98.38 140 ASN B N 1
ATOM 4158 C CA . ASN B 1 140 ? -0.132 -5.664 -9.195 1 98.38 140 ASN B CA 1
ATOM 4159 C C . ASN B 1 140 ? -0.927 -4.809 -8.211 1 98.38 140 ASN B C 1
ATOM 4161 O O . ASN B 1 140 ? -1.694 -5.332 -7.406 1 98.38 140 ASN B O 1
ATOM 4165 N N . ILE B 1 141 ? -0.736 -3.504 -8.258 1 98.5 141 ILE B N 1
ATOM 4166 C CA . ILE B 1 141 ? -1.4 -2.641 -7.285 1 98.5 141 ILE B CA 1
ATOM 4167 C C . ILE B 1 141 ? -2.588 -1.941 -7.945 1 98.5 141 ILE B C 1
ATOM 4169 O O . ILE B 1 141 ? -3.742 -2.209 -7.605 1 98.5 141 ILE B O 1
ATOM 4173 N N . GLN B 1 142 ? -2.307 -1.124 -8.977 1 98.19 142 GLN B N 1
ATOM 4174 C CA . GLN B 1 142 ? -3.381 -0.38 -9.625 1 98.19 142 GLN B CA 1
ATOM 4175 C C . GLN B 1 142 ? -4.398 -1.323 -10.266 1 98.19 142 GLN B C 1
ATOM 4177 O O . GLN B 1 142 ? -5.605 -1.082 -10.195 1 98.19 142 GLN B O 1
ATOM 4182 N N . GLY B 1 143 ? -3.891 -2.338 -10.953 1 98.62 143 GLY B N 1
ATOM 4183 C CA . GLY B 1 143 ? -4.785 -3.322 -11.539 1 98.62 143 GLY B CA 1
ATOM 4184 C C . GLY B 1 143 ? -5.73 -3.945 -10.523 1 98.62 143 GLY B C 1
ATOM 4185 O O . GLY B 1 143 ? -6.926 -4.086 -10.789 1 98.62 143 GLY B O 1
ATOM 4186 N N . LEU B 1 144 ? -5.191 -4.336 -9.359 1 98.75 144 LEU B N 1
ATOM 4187 C CA . LEU B 1 144 ? -6.027 -4.91 -8.305 1 98.75 144 LEU B CA 1
ATOM 4188 C C . LEU B 1 144 ? -7.055 -3.896 -7.816 1 98.75 144 LEU B C 1
ATOM 4190 O O . LEU B 1 144 ? -8.219 -4.238 -7.609 1 98.75 144 LEU B O 1
ATOM 4194 N N . LYS B 1 145 ? -6.637 -2.68 -7.562 1 98.56 145 LYS B N 1
ATOM 4195 C CA . LYS B 1 145 ? -7.57 -1.646 -7.125 1 98.56 145 LYS B CA 1
ATOM 4196 C C . LYS B 1 145 ? -8.727 -1.497 -8.109 1 98.56 145 LYS B C 1
ATOM 4198 O O . LYS B 1 145 ? -9.875 -1.333 -7.699 1 98.56 145 LYS B O 1
ATOM 4203 N N . ASN B 1 146 ? -8.398 -1.521 -9.438 1 98.5 146 ASN B N 1
ATOM 4204 C CA . ASN B 1 146 ? -9.438 -1.466 -10.461 1 98.5 146 ASN B CA 1
ATOM 4205 C C . ASN B 1 146 ? -10.422 -2.623 -10.328 1 98.5 146 ASN B C 1
ATOM 4207 O O . ASN B 1 146 ? -11.633 -2.424 -10.398 1 98.5 146 ASN B O 1
ATOM 4211 N N . VAL B 1 147 ? -9.859 -3.803 -10.109 1 98.81 147 VAL B N 1
ATOM 4212 C CA . VAL B 1 147 ? -10.68 -5 -9.984 1 98.81 147 VAL B CA 1
ATOM 4213 C C . VAL B 1 147 ? -11.609 -4.867 -8.773 1 98.81 147 VAL B C 1
ATOM 4215 O O . VAL B 1 147 ? -12.805 -5.164 -8.867 1 98.81 147 VAL B O 1
ATOM 4218 N N . ILE B 1 148 ? -11.086 -4.418 -7.656 1 98.69 148 ILE B N 1
ATOM 4219 C CA . ILE B 1 148 ? -11.852 -4.27 -6.426 1 98.69 148 ILE B CA 1
ATOM 4220 C C . ILE B 1 148 ? -13 -3.281 -6.648 1 98.69 148 ILE B C 1
ATOM 4222 O O . ILE B 1 148 ? -14.141 -3.561 -6.293 1 98.69 148 ILE B O 1
ATOM 4226 N N . GLU B 1 149 ? -12.664 -2.158 -7.262 1 97.81 149 GLU B N 1
ATOM 4227 C CA . GLU B 1 149 ? -13.648 -1.104 -7.477 1 97.81 149 GLU B CA 1
ATOM 4228 C C . GLU B 1 149 ? -14.789 -1.588 -8.367 1 97.81 149 GLU B C 1
ATOM 4230 O O . GLU B 1 149 ? -15.961 -1.42 -8.031 1 97.81 149 GLU B O 1
ATOM 4235 N N . ILE B 1 150 ? -14.453 -2.209 -9.492 1 98.31 150 ILE B N 1
ATOM 4236 C CA . ILE B 1 150 ? -15.461 -2.652 -10.453 1 98.31 150 ILE B CA 1
ATOM 4237 C C . ILE B 1 150 ? -16.281 -3.795 -9.859 1 98.31 150 ILE B C 1
ATOM 4239 O O . ILE B 1 150 ? -17.5 -3.816 -9.977 1 98.31 150 ILE B O 1
ATOM 4243 N N . ALA B 1 151 ? -15.602 -4.766 -9.203 1 98.56 151 ALA B N 1
ATOM 4244 C CA . ALA B 1 151 ? -16.297 -5.891 -8.586 1 98.56 151 ALA B CA 1
ATOM 4245 C C . ALA B 1 151 ? -17.328 -5.41 -7.57 1 98.56 151 ALA B C 1
ATOM 4247 O O . ALA B 1 151 ? -18.469 -5.867 -7.574 1 98.56 151 ALA B O 1
ATOM 4248 N N . ALA B 1 152 ? -16.938 -4.508 -6.695 1 97 152 ALA B N 1
ATOM 4249 C CA . ALA B 1 152 ? -17.844 -3.963 -5.691 1 97 152 ALA B CA 1
ATOM 4250 C C . ALA B 1 152 ? -19.031 -3.262 -6.352 1 97 152 ALA B C 1
ATOM 4252 O O . ALA B 1 152 ? -20.172 -3.406 -5.906 1 97 152 ALA B O 1
ATOM 4253 N N . ASN B 1 153 ? -18.75 -2.555 -7.445 1 95.38 153 ASN B N 1
ATOM 4254 C CA . ASN B 1 153 ? -19.766 -1.757 -8.117 1 95.38 153 ASN B CA 1
ATOM 4255 C C . ASN B 1 153 ? -20.797 -2.639 -8.82 1 95.38 153 ASN B C 1
ATOM 4257 O O . ASN B 1 153 ? -21.984 -2.299 -8.875 1 95.38 153 ASN B O 1
ATOM 4261 N N . ILE B 1 154 ? -20.344 -3.768 -9.359 1 96.56 154 ILE B N 1
ATOM 4262 C CA . ILE B 1 154 ? -21.266 -4.59 -10.141 1 96.56 154 ILE B CA 1
ATOM 4263 C C . ILE B 1 154 ? -21.938 -5.621 -9.234 1 96.56 154 ILE B C 1
ATOM 4265 O O . ILE B 1 154 ? -22.734 -6.445 -9.703 1 96.56 154 ILE B O 1
ATOM 4269 N N . GLY B 1 155 ? -21.562 -5.664 -7.965 1 96.19 155 GLY B N 1
ATOM 4270 C CA . GLY B 1 155 ? -22.297 -6.449 -6.98 1 96.19 155 GLY B CA 1
ATOM 4271 C C . GLY B 1 155 ? -21.688 -7.816 -6.742 1 96.19 155 GLY B C 1
ATOM 4272 O O . GLY B 1 155 ? -22.375 -8.742 -6.301 1 96.19 155 GLY B O 1
ATOM 4273 N N . VAL B 1 156 ? -20.469 -8.031 -7.082 1 97.94 156 VAL B N 1
ATOM 4274 C CA . VAL B 1 156 ? -19.75 -9.266 -6.754 1 97.94 156 VAL B CA 1
ATOM 4275 C C . VAL B 1 156 ? -19.75 -9.477 -5.242 1 97.94 156 VAL B C 1
ATOM 4277 O O . VAL B 1 156 ? -19.594 -8.523 -4.477 1 97.94 156 VAL B O 1
ATOM 4280 N N . LYS B 1 157 ? -19.875 -10.703 -4.832 1 98.12 157 LYS B N 1
ATOM 4281 C CA . LYS B 1 157 ? -20.047 -11 -3.41 1 98.12 157 LYS B CA 1
ATOM 4282 C C . LYS B 1 157 ? -18.703 -11.352 -2.768 1 98.12 157 LYS B C 1
ATOM 4284 O O . LYS B 1 157 ? -18.531 -11.195 -1.557 1 98.12 157 LYS B O 1
ATOM 4289 N N . ALA B 1 158 ? -17.812 -11.844 -3.635 1 98.44 158 ALA B N 1
ATOM 4290 C CA . ALA B 1 158 ? -16.562 -12.312 -3.043 1 98.44 158 ALA B CA 1
ATOM 4291 C C . ALA B 1 158 ? -15.391 -12.133 -4.008 1 98.44 158 ALA B C 1
ATOM 4293 O O . ALA B 1 158 ? -15.547 -12.297 -5.219 1 98.44 158 ALA B O 1
ATOM 4294 N N . ILE B 1 159 ? -14.242 -11.773 -3.451 1 98.81 159 ILE B N 1
ATOM 4295 C CA . ILE B 1 159 ? -12.992 -11.789 -4.195 1 98.81 159 ILE B CA 1
ATOM 4296 C C . ILE B 1 159 ? -11.984 -12.695 -3.49 1 98.81 159 ILE B C 1
ATOM 4298 O O . ILE B 1 159 ? -11.734 -12.547 -2.289 1 98.81 159 ILE B O 1
ATOM 4302 N N . VAL B 1 160 ? -11.445 -13.656 -4.172 1 98.94 160 VAL B N 1
ATOM 4303 C CA . VAL B 1 160 ? -10.312 -14.453 -3.711 1 98.94 160 VAL B CA 1
ATOM 4304 C C . VAL B 1 160 ? -9.039 -14 -4.43 1 98.94 160 VAL B C 1
ATOM 4306 O O . VAL B 1 160 ? -8.977 -14.016 -5.66 1 98.94 160 VAL B O 1
ATOM 4309 N N . TYR B 1 161 ? -8.094 -13.617 -3.666 1 98.94 161 TYR B N 1
ATOM 4310 C CA . TYR B 1 161 ? -6.855 -13.062 -4.203 1 98.94 161 TYR B CA 1
ATOM 4311 C C . TYR B 1 161 ? -5.703 -14.055 -4.051 1 98.94 161 TYR B C 1
ATOM 4313 O O . TYR B 1 161 ? -5.57 -14.703 -3.014 1 98.94 161 TYR B O 1
ATOM 4321 N N . THR B 1 162 ? -4.879 -14.148 -5.102 1 98.88 162 THR B N 1
ATOM 4322 C CA . THR B 1 162 ? -3.682 -14.984 -5.078 1 98.88 162 THR B CA 1
ATOM 4323 C C . THR B 1 162 ? -2.475 -14.18 -4.602 1 98.88 162 THR B C 1
ATOM 4325 O O . THR B 1 162 ? -1.956 -13.336 -5.336 1 98.88 162 THR B O 1
ATOM 4328 N N . SER B 1 163 ? -2.064 -14.445 -3.441 1 98.69 163 SER B N 1
ATOM 4329 C CA . SER B 1 163 ? -0.905 -13.797 -2.844 1 98.69 163 SER B CA 1
ATOM 4330 C C . SER B 1 163 ? 0.284 -14.742 -2.762 1 98.69 163 SER B C 1
ATOM 4332 O O . SER B 1 163 ? 0.403 -15.672 -3.566 1 98.69 163 SER B O 1
ATOM 4334 N N . THR B 1 164 ? 1.287 -14.469 -1.988 1 98.12 164 THR B N 1
ATOM 4335 C CA . THR B 1 164 ? 2.529 -15.227 -1.926 1 98.12 164 THR B CA 1
ATOM 4336 C C . THR B 1 164 ? 3.098 -15.219 -0.51 1 98.12 164 THR B C 1
ATOM 4338 O O . THR B 1 164 ? 2.795 -14.328 0.281 1 98.12 164 THR B O 1
ATOM 4341 N N . TYR B 1 165 ? 3.949 -16.156 -0.252 1 98 165 TYR B N 1
ATOM 4342 C CA . TYR B 1 165 ? 4.68 -16.234 1.008 1 98 165 TYR B CA 1
ATOM 4343 C C . TYR B 1 165 ? 5.516 -14.969 1.226 1 98 165 TYR B C 1
ATOM 4345 O O . TYR B 1 165 ? 5.77 -14.578 2.365 1 98 165 TYR B O 1
ATOM 4353 N N . ASN B 1 166 ? 5.809 -14.352 0.184 1 96.75 166 ASN B N 1
ATOM 4354 C CA . ASN B 1 166 ? 6.789 -13.273 0.204 1 96.75 166 ASN B CA 1
ATOM 4355 C C . ASN B 1 166 ? 6.258 -12.047 0.948 1 96.75 166 ASN B C 1
ATOM 4357 O O . ASN B 1 166 ? 7.02 -11.141 1.279 1 96.75 166 ASN B O 1
ATOM 4361 N N . VAL B 1 167 ? 5.016 -12.039 1.258 1 98.25 167 VAL B N 1
ATOM 4362 C CA . VAL B 1 167 ? 4.484 -10.859 1.934 1 98.25 167 VAL B CA 1
ATOM 4363 C C . VAL B 1 167 ? 4.957 -10.836 3.385 1 98.25 167 VAL B C 1
ATOM 4365 O O . VAL B 1 167 ? 4.938 -9.789 4.035 1 98.25 167 VAL B O 1
ATOM 4368 N N . VAL B 1 168 ? 5.414 -12.047 3.949 1 98.19 168 VAL B N 1
ATOM 4369 C CA . VAL B 1 168 ? 5.867 -12.117 5.336 1 98.19 168 VAL B CA 1
ATOM 4370 C C . VAL B 1 168 ? 7.328 -12.562 5.383 1 98.19 168 VAL B C 1
ATOM 4372 O O . VAL B 1 168 ? 7.945 -12.57 6.449 1 98.19 168 VAL B O 1
ATOM 4375 N N . PHE B 1 169 ? 7.871 -12.945 4.262 1 97.31 169 PHE B N 1
ATOM 4376 C CA . PHE B 1 169 ? 9.219 -13.508 4.211 1 97.31 169 PHE B CA 1
ATOM 4377 C C . PHE B 1 169 ? 10.148 -12.617 3.393 1 97.31 169 PHE B C 1
ATOM 4379 O O . PHE B 1 169 ? 9.82 -12.234 2.268 1 97.31 169 PHE B O 1
ATOM 4386 N N . GLY B 1 170 ? 11.375 -12.383 4.004 1 92.88 170 GLY B N 1
ATOM 4387 C CA . GLY B 1 170 ? 12.328 -11.531 3.301 1 92.88 170 GLY B CA 1
ATOM 4388 C C . GLY B 1 170 ? 13.773 -11.953 3.504 1 92.88 170 GLY B C 1
ATOM 4389 O O . GLY B 1 170 ? 14.688 -11.156 3.303 1 92.88 170 GLY B O 1
ATOM 4390 N N . GLY B 1 171 ? 13.969 -13.156 3.955 1 90.75 171 GLY B N 1
ATOM 4391 C CA . GLY B 1 171 ? 15.352 -13.594 4.043 1 90.75 171 GLY B CA 1
ATOM 4392 C C . GLY B 1 171 ? 15.734 -14.086 5.43 1 90.75 171 GLY B C 1
ATOM 4393 O O . GLY B 1 171 ? 16.844 -14.57 5.633 1 90.75 171 GLY B O 1
ATOM 4394 N N . GLU B 1 172 ? 14.82 -13.945 6.367 1 92.12 172 GLU B N 1
ATOM 4395 C CA . GLU B 1 172 ? 15.031 -14.508 7.695 1 92.12 172 GLU B CA 1
ATOM 4396 C C . GLU B 1 172 ? 14.25 -15.812 7.871 1 92.12 172 GLU B C 1
ATOM 4398 O O . GLU B 1 172 ? 13.117 -15.93 7.398 1 92.12 172 GLU B O 1
ATOM 4403 N N . PRO B 1 173 ? 14.906 -16.766 8.5 1 94.25 173 PRO B N 1
ATOM 4404 C CA . PRO B 1 173 ? 14.242 -18.062 8.633 1 94.25 173 PRO B CA 1
ATOM 4405 C C . PRO B 1 173 ? 12.922 -17.984 9.398 1 94.25 173 PRO B C 1
ATOM 4407 O O . PRO B 1 173 ? 12.812 -17.203 10.352 1 94.25 173 PRO B O 1
ATOM 4410 N N . ILE B 1 174 ? 11.953 -18.672 8.938 1 97 174 ILE B N 1
ATOM 4411 C CA . ILE B 1 174 ? 10.648 -18.844 9.578 1 97 174 ILE B CA 1
ATOM 4412 C C . ILE B 1 174 ? 10.266 -20.312 9.609 1 97 174 ILE B C 1
ATOM 4414 O O . ILE B 1 174 ? 10.195 -20.969 8.57 1 97 174 ILE B O 1
ATOM 4418 N N . LYS B 1 175 ? 10.023 -20.828 10.773 1 96.44 175 LYS B N 1
ATOM 4419 C CA . LYS B 1 175 ? 9.656 -22.234 10.938 1 96.44 175 LYS B CA 1
ATOM 4420 C C . LYS B 1 175 ? 8.258 -22.375 11.539 1 96.44 175 LYS B C 1
ATOM 4422 O O . LYS B 1 175 ? 8.055 -22.062 12.719 1 96.44 175 LYS B O 1
ATOM 4427 N N . GLY B 1 176 ? 7.41 -22.797 10.688 1 97.69 176 GLY B N 1
ATOM 4428 C CA . GLY B 1 176 ? 6.059 -23.047 11.164 1 97.69 176 GLY B CA 1
ATOM 4429 C C . GLY B 1 176 ? 5.281 -21.766 11.43 1 97.69 176 GLY B C 1
ATOM 4430 O O . GLY B 1 176 ? 4.543 -21.688 12.414 1 97.69 176 GLY B O 1
ATOM 4431 N N . GLY B 1 177 ? 5.559 -20.797 10.656 1 98.12 177 GLY B N 1
ATOM 4432 C CA . GLY B 1 177 ? 4.832 -19.547 10.828 1 98.12 177 GLY B CA 1
ATOM 4433 C C . GLY B 1 177 ? 3.354 -19.672 10.508 1 98.12 177 GLY B C 1
ATOM 4434 O O . GLY B 1 177 ? 2.938 -20.609 9.82 1 98.12 177 GLY B O 1
ATOM 4435 N N . ASP B 1 178 ? 2.561 -18.781 11.062 1 98.44 178 ASP B N 1
ATOM 4436 C CA . ASP B 1 178 ? 1.133 -18.75 10.758 1 98.44 178 ASP B CA 1
ATOM 4437 C C . ASP B 1 178 ? 0.666 -17.344 10.406 1 98.44 178 ASP B C 1
ATOM 4439 O O . ASP B 1 178 ? 1.485 -16.469 10.133 1 98.44 178 ASP B O 1
ATOM 4443 N N . GLU B 1 179 ? -0.641 -17.172 10.258 1 98.19 179 GLU B N 1
ATOM 4444 C CA . GLU B 1 179 ? -1.199 -15.945 9.688 1 98.19 179 GLU B CA 1
ATOM 4445 C C . GLU B 1 179 ? -1.14 -14.797 10.688 1 98.19 179 GLU B C 1
ATOM 4447 O O . GLU B 1 179 ? -1.479 -13.656 10.352 1 98.19 179 GLU B O 1
ATOM 4452 N N . ASP B 1 180 ? -0.611 -15 11.867 1 95.81 180 ASP B N 1
ATOM 4453 C CA . ASP B 1 180 ? -0.42 -13.93 12.852 1 95.81 180 ASP B CA 1
ATOM 4454 C C . ASP B 1 180 ? 0.864 -13.156 12.578 1 95.81 180 ASP B C 1
ATOM 4456 O O . ASP B 1 180 ? 1.08 -12.078 13.141 1 95.81 180 ASP B O 1
ATOM 4460 N N . LEU B 1 181 ? 1.648 -13.711 11.727 1 97.31 181 LEU B N 1
ATOM 4461 C CA . LEU B 1 181 ? 2.887 -13.023 11.375 1 97.31 181 LEU B CA 1
ATOM 4462 C C . LEU B 1 181 ? 2.598 -11.656 10.758 1 97.31 181 LEU B C 1
ATOM 4464 O O . LEU B 1 181 ? 1.656 -11.516 9.977 1 97.31 181 LEU B O 1
ATOM 4468 N N . GLU B 1 182 ? 3.418 -10.727 11.125 1 95.62 182 GLU B N 1
ATOM 4469 C CA . GLU B 1 182 ? 3.316 -9.398 10.531 1 95.62 182 GLU B CA 1
ATOM 4470 C C . GLU B 1 182 ? 3.904 -9.375 9.117 1 95.62 182 GLU B C 1
ATOM 4472 O O . GLU B 1 182 ? 4.703 -10.25 8.766 1 95.62 182 GLU B O 1
ATOM 4477 N N . TYR B 1 183 ? 3.459 -8.414 8.359 1 97.69 183 TYR B N 1
ATOM 4478 C CA . TYR B 1 183 ? 4.059 -8.211 7.043 1 97.69 183 TYR B CA 1
ATOM 4479 C C . TYR B 1 183 ? 5.555 -7.93 7.164 1 97.69 183 TYR B C 1
ATOM 4481 O O . TYR B 1 183 ? 5.988 -7.227 8.078 1 97.69 183 TYR B O 1
ATOM 4489 N N . PHE B 1 184 ? 6.312 -8.508 6.23 1 97.44 184 PHE B N 1
ATOM 4490 C CA . PHE B 1 184 ? 7.715 -8.125 6.129 1 97.44 184 PHE B CA 1
ATOM 4491 C C . PHE B 1 184 ? 7.848 -6.645 5.793 1 97.44 184 PHE B C 1
ATOM 4493 O O . PHE B 1 184 ? 7.113 -6.125 4.949 1 97.44 184 PHE B O 1
ATOM 4500 N N . PRO B 1 185 ? 8.75 -5.93 6.48 1 96 185 PRO B N 1
ATOM 4501 C CA . PRO B 1 185 ? 8.875 -4.5 6.188 1 96 185 PRO B CA 1
ATOM 4502 C C . PRO B 1 185 ? 9.133 -4.223 4.707 1 96 185 PRO B C 1
ATOM 4504 O O . PRO B 1 185 ? 10.047 -4.809 4.117 1 96 185 PRO B O 1
ATOM 4507 N N . LEU B 1 186 ? 8.391 -3.293 4.164 1 96.31 186 LEU B N 1
ATOM 4508 C CA . LEU B 1 186 ? 8.422 -3.025 2.732 1 96.31 186 LEU B CA 1
ATOM 4509 C C . LEU B 1 186 ? 9.812 -2.588 2.285 1 96.31 186 LEU B C 1
ATOM 4511 O O . LEU B 1 186 ? 10.305 -3.039 1.25 1 96.31 186 LEU B O 1
ATOM 4515 N N . TYR B 1 187 ? 10.438 -1.749 3.08 1 92.25 187 TYR B N 1
ATOM 4516 C CA . TYR B 1 187 ? 11.711 -1.154 2.695 1 92.25 187 TYR B CA 1
ATOM 4517 C C . TYR B 1 187 ? 12.812 -2.209 2.641 1 92.25 187 TYR B C 1
ATOM 4519 O O . TYR B 1 187 ? 13.867 -1.986 2.035 1 92.25 187 TYR B O 1
ATOM 4527 N N . ARG B 1 188 ? 12.586 -3.379 3.217 1 93.88 188 ARG B N 1
ATOM 4528 C CA . ARG B 1 188 ? 13.617 -4.406 3.33 1 93.88 188 ARG B CA 1
ATOM 4529 C C . ARG B 1 188 ? 13.5 -5.418 2.197 1 93.88 188 ARG B C 1
ATOM 4531 O O . ARG B 1 188 ? 14.406 -6.238 1.998 1 93.88 188 ARG B O 1
ATOM 4538 N N . HIS B 1 189 ? 12.414 -5.418 1.455 1 93.62 189 HIS B N 1
ATOM 4539 C CA . HIS B 1 189 ? 12.305 -6.34 0.329 1 93.62 189 HIS B CA 1
ATOM 4540 C C . HIS B 1 189 ? 13.406 -6.086 -0.696 1 93.62 189 HIS B C 1
ATOM 4542 O O . HIS B 1 189 ? 13.695 -4.934 -1.026 1 93.62 189 HIS B O 1
ATOM 4548 N N . VAL B 1 190 ? 13.93 -7.137 -1.252 1 89.94 190 VAL B N 1
ATOM 4549 C CA . VAL B 1 190 ? 15.039 -6.992 -2.188 1 89.94 190 VAL B CA 1
ATOM 4550 C C . VAL B 1 190 ? 14.508 -6.906 -3.615 1 89.94 190 VAL B C 1
ATOM 4552 O O . VAL B 1 190 ? 15.25 -6.562 -4.539 1 89.94 190 VAL B O 1
ATOM 4555 N N . ASP B 1 191 ? 13.18 -7.258 -3.814 1 90.19 191 ASP B N 1
ATOM 4556 C CA . ASP B 1 191 ? 12.578 -7.156 -5.137 1 90.19 191 ASP B CA 1
ATOM 4557 C C . ASP B 1 191 ? 11.258 -6.387 -5.078 1 90.19 191 ASP B C 1
ATOM 4559 O O . ASP B 1 191 ? 10.562 -6.41 -4.059 1 90.19 191 ASP B O 1
ATOM 4563 N N . ASN B 1 192 ? 10.938 -5.762 -6.203 1 93 192 ASN B N 1
ATOM 4564 C CA . ASN B 1 192 ? 9.734 -4.938 -6.258 1 93 192 ASN B CA 1
ATOM 4565 C C . ASN B 1 192 ? 8.477 -5.785 -6.375 1 93 192 ASN B C 1
ATOM 4567 O O . ASN B 1 192 ? 7.391 -5.352 -5.988 1 93 192 ASN B O 1
ATOM 4571 N N . TYR B 1 193 ? 8.594 -6.98 -6.902 1 94 193 TYR B N 1
ATOM 4572 C CA . TYR B 1 193 ? 7.449 -7.879 -7 1 94 193 TYR B CA 1
ATOM 4573 C C . TYR B 1 193 ? 6.863 -8.172 -5.625 1 94 193 TYR B C 1
ATOM 4575 O O . TYR B 1 193 ? 5.676 -7.945 -5.391 1 94 193 TYR B O 1
ATOM 4583 N N . SER B 1 194 ? 7.703 -8.672 -4.734 1 95.94 194 SER B N 1
ATOM 4584 C CA . SER B 1 194 ? 7.258 -9.008 -3.389 1 95.94 194 SER B CA 1
ATOM 4585 C C . SER B 1 194 ? 6.676 -7.793 -2.678 1 95.94 194 SER B C 1
ATOM 4587 O O . SER B 1 194 ? 5.676 -7.902 -1.967 1 95.94 194 SER B O 1
ATOM 4589 N N . LYS B 1 195 ? 7.293 -6.672 -2.879 1 96.25 195 LYS B N 1
ATOM 4590 C CA . LYS B 1 195 ? 6.789 -5.43 -2.301 1 96.25 195 LYS B CA 1
ATOM 4591 C C . LYS B 1 195 ? 5.383 -5.125 -2.801 1 96.25 195 LYS B C 1
ATOM 4593 O O . LYS B 1 195 ? 4.484 -4.832 -2.006 1 96.25 195 LYS B O 1
ATOM 4598 N N . THR B 1 196 ? 5.207 -5.16 -4.105 1 97.88 196 THR B N 1
ATOM 4599 C CA . THR B 1 196 ? 3.916 -4.836 -4.699 1 97.88 196 THR B CA 1
ATOM 4600 C C . THR B 1 196 ? 2.85 -5.832 -4.254 1 97.88 196 THR B C 1
ATOM 4602 O O . THR B 1 196 ? 1.698 -5.453 -4.023 1 97.88 196 THR B O 1
ATOM 4605 N N . LYS B 1 197 ? 3.215 -7.07 -4.141 1 98.25 197 LYS B N 1
ATOM 4606 C CA . LYS B 1 197 ? 2.26 -8.07 -3.68 1 98.25 197 LYS B CA 1
ATOM 4607 C C . LYS B 1 197 ? 1.863 -7.824 -2.227 1 98.25 197 LYS B C 1
ATOM 4609 O O . LYS B 1 197 ? 0.708 -8.031 -1.85 1 98.25 197 LYS B O 1
ATOM 4614 N N . SER B 1 198 ? 2.838 -7.457 -1.425 1 98.44 198 SER B N 1
ATOM 4615 C CA . SER B 1 198 ? 2.549 -7.109 -0.037 1 98.44 198 SER B CA 1
ATOM 4616 C C . SER B 1 198 ? 1.564 -5.949 0.049 1 98.44 198 SER B C 1
ATOM 4618 O O . SER B 1 198 ? 0.566 -6.023 0.769 1 98.44 198 SER B O 1
ATOM 4620 N N . ILE B 1 199 ? 1.801 -4.914 -0.675 1 98.56 199 ILE B N 1
ATOM 4621 C CA . ILE B 1 199 ? 0.934 -3.742 -0.711 1 98.56 199 ILE B CA 1
ATOM 4622 C C . ILE B 1 199 ? -0.45 -4.141 -1.223 1 98.56 199 ILE B C 1
ATOM 4624 O O . ILE B 1 199 ? -1.467 -3.775 -0.626 1 98.56 199 ILE B O 1
ATOM 4628 N N . ALA B 1 200 ? -0.466 -4.902 -2.309 1 98.81 200 ALA B N 1
ATOM 4629 C CA . ALA B 1 200 ? -1.718 -5.324 -2.932 1 98.81 200 ALA B CA 1
ATOM 4630 C C . ALA B 1 200 ? -2.57 -6.129 -1.953 1 98.81 200 ALA B C 1
ATOM 4632 O O . ALA B 1 200 ? -3.779 -5.906 -1.849 1 98.81 200 ALA B O 1
ATOM 4633 N N . GLU B 1 201 ? -1.944 -7.066 -1.249 1 98.81 201 GLU B N 1
ATOM 4634 C CA . GLU B 1 201 ? -2.695 -7.867 -0.288 1 98.81 201 GLU B CA 1
ATOM 4635 C C . GLU B 1 201 ? -3.318 -6.992 0.795 1 98.81 201 GLU B C 1
ATOM 4637 O O . GLU B 1 201 ? -4.465 -7.207 1.193 1 98.81 201 GLU B O 1
ATOM 4642 N N . GLN B 1 202 ? -2.564 -6.051 1.284 1 98.44 202 GLN B N 1
ATOM 4643 C CA . GLN B 1 202 ? -3.078 -5.152 2.312 1 98.44 202 GLN B CA 1
ATOM 4644 C C . GLN B 1 202 ? -4.266 -4.348 1.798 1 98.44 202 GLN B C 1
ATOM 4646 O O . GLN B 1 202 ? -5.254 -4.16 2.514 1 98.44 202 GLN B O 1
ATOM 4651 N N . ILE B 1 203 ? -4.184 -3.873 0.582 1 98.62 203 ILE B N 1
ATOM 4652 C CA . ILE B 1 203 ? -5.281 -3.152 -0.059 1 98.62 203 ILE B CA 1
ATOM 4653 C C . ILE B 1 203 ? -6.512 -4.051 -0.14 1 98.62 203 ILE B C 1
ATOM 4655 O O . ILE B 1 203 ? -7.609 -3.643 0.243 1 98.62 203 ILE B O 1
ATOM 4659 N N . LEU B 1 204 ? -6.336 -5.277 -0.601 1 98.62 204 LEU B N 1
ATOM 4660 C CA . LEU B 1 204 ? -7.438 -6.223 -0.762 1 98.62 204 LEU B CA 1
ATOM 4661 C C . LEU B 1 204 ? -8.125 -6.488 0.573 1 98.62 204 LEU B C 1
ATOM 4663 O O . LEU B 1 204 ? -9.352 -6.438 0.664 1 98.62 204 LEU B O 1
ATOM 4667 N N . LEU B 1 205 ? -7.332 -6.793 1.56 1 98.25 205 LEU B N 1
ATOM 4668 C CA . LEU B 1 205 ? -7.895 -7.195 2.846 1 98.25 205 LEU B CA 1
ATOM 4669 C C . LEU B 1 205 ? -8.609 -6.023 3.514 1 98.25 205 LEU B C 1
ATOM 4671 O O . LEU B 1 205 ? -9.578 -6.219 4.25 1 98.25 205 LEU B O 1
ATOM 4675 N N . THR B 1 206 ? -8.164 -4.789 3.24 1 97.19 206 THR B N 1
ATOM 4676 C CA . THR B 1 206 ? -8.828 -3.615 3.795 1 97.19 206 THR B CA 1
ATOM 4677 C C . THR B 1 206 ? -10.156 -3.365 3.096 1 97.19 206 THR B C 1
ATOM 4679 O O . THR B 1 206 ? -11.055 -2.738 3.664 1 97.19 206 THR B O 1
ATOM 4682 N N . ALA B 1 207 ? -10.312 -3.83 1.886 1 97.5 207 ALA B N 1
ATOM 4683 C CA . ALA B 1 207 ? -11.531 -3.654 1.104 1 97.5 207 ALA B CA 1
ATOM 4684 C C . ALA B 1 207 ? -12.602 -4.652 1.529 1 97.5 207 ALA B C 1
ATOM 4686 O O . ALA B 1 207 ? -13.703 -4.668 0.974 1 97.5 207 ALA B O 1
ATOM 4687 N N . ASP B 1 208 ? -12.273 -5.594 2.488 1 98.06 208 ASP B N 1
ATOM 4688 C CA . ASP B 1 208 ? -13.258 -6.551 2.986 1 98.06 208 ASP B CA 1
ATOM 4689 C C . ASP B 1 208 ? -14.508 -5.836 3.49 1 98.06 208 ASP B C 1
ATOM 4691 O O . ASP B 1 208 ? -14.414 -4.836 4.207 1 98.06 208 ASP B O 1
ATOM 4695 N N . LYS B 1 209 ? -15.75 -6.285 3.033 1 96.75 209 LYS B N 1
ATOM 4696 C CA . LYS B 1 209 ? -17.062 -5.785 3.4 1 96.75 209 LYS B CA 1
ATOM 4697 C C . LYS B 1 209 ? -17.391 -4.48 2.672 1 96.75 209 LYS B C 1
ATOM 4699 O O . LYS B 1 209 ? -18.312 -3.766 3.047 1 96.75 209 LYS B O 1
ATOM 4704 N N . LYS B 1 210 ? -16.5 -4.039 1.713 1 96.56 210 LYS B N 1
ATOM 4705 C CA . LYS B 1 210 ? -16.859 -2.963 0.794 1 96.56 210 LYS B CA 1
ATOM 4706 C C . LYS B 1 210 ? -18.125 -3.303 0.007 1 96.56 210 LYS B C 1
ATOM 4708 O O . LYS B 1 210 ? -18.141 -4.254 -0.777 1 96.56 210 LYS B O 1
ATOM 4713 N N . ASN B 1 211 ? -19.203 -2.555 0.172 1 95.56 211 ASN B N 1
ATOM 4714 C CA . ASN B 1 211 ? -20.516 -2.828 -0.431 1 95.56 211 ASN B CA 1
ATOM 4715 C C . ASN B 1 211 ? -20.969 -4.25 -0.138 1 95.56 211 ASN B C 1
ATOM 4717 O O . ASN B 1 211 ? -21.594 -4.891 -0.988 1 95.56 211 ASN B O 1
ATOM 4721 N N . GLY B 1 212 ? -20.484 -4.82 0.979 1 95.5 212 GLY B N 1
ATOM 4722 C CA . GLY B 1 212 ? -20.891 -6.152 1.396 1 95.5 212 GLY B CA 1
ATOM 4723 C C . GLY B 1 212 ? -20.016 -7.25 0.804 1 95.5 212 GLY B C 1
ATOM 4724 O O . GLY B 1 212 ? -20.203 -8.43 1.108 1 95.5 212 GLY B O 1
ATOM 4725 N N . MET B 1 213 ? -19.078 -6.891 -0.039 1 97.62 213 MET B N 1
ATOM 4726 C CA . MET B 1 213 ? -18.188 -7.832 -0.717 1 97.62 213 MET B CA 1
ATOM 4727 C C . MET B 1 213 ? -17.156 -8.406 0.252 1 97.62 213 MET B C 1
ATOM 4729 O O . MET B 1 213 ? -16.5 -7.66 0.969 1 97.62 213 MET B O 1
ATOM 4733 N N . ARG B 1 214 ? -17.047 -9.734 0.316 1 98.25 214 ARG B N 1
ATOM 4734 C CA . ARG B 1 214 ? -16.062 -10.391 1.179 1 98.25 214 ARG B CA 1
ATOM 4735 C C . ARG B 1 214 ? -14.773 -10.68 0.423 1 98.25 214 ARG B C 1
ATOM 4737 O O . ARG B 1 214 ? -14.797 -10.906 -0.789 1 98.25 214 ARG B O 1
ATOM 4744 N N . THR B 1 215 ? -13.672 -10.633 1.155 1 98.56 215 THR B N 1
ATOM 4745 C CA . THR B 1 215 ? -12.383 -10.867 0.515 1 98.56 215 THR B CA 1
ATOM 4746 C C . THR B 1 215 ? -11.562 -11.883 1.299 1 98.56 215 THR B C 1
ATOM 4748 O O . THR B 1 215 ? -11.75 -12.047 2.508 1 98.56 215 THR B O 1
ATOM 4751 N N . CYS B 1 216 ? -10.688 -12.594 0.7 1 98.12 216 CYS B N 1
ATOM 4752 C CA . CYS B 1 216 ? -9.648 -13.391 1.341 1 98.12 216 CYS B CA 1
ATOM 4753 C C . CYS B 1 216 ? -8.414 -13.484 0.455 1 98.12 216 CYS B C 1
ATOM 4755 O O . CYS B 1 216 ? -8.492 -13.273 -0.757 1 98.12 216 CYS B O 1
ATOM 4757 N N . SER B 1 217 ? -7.312 -13.664 1.004 1 98.88 217 SER B N 1
ATOM 4758 C CA . SER B 1 217 ? -6.016 -13.742 0.336 1 98.88 217 SER B CA 1
ATOM 4759 C C . SER B 1 217 ? -5.352 -15.094 0.582 1 98.88 217 SER B C 1
ATOM 4761 O O . SER B 1 217 ? -5.301 -15.57 1.717 1 98.88 217 SER B O 1
ATOM 4763 N N . LEU B 1 218 ? -4.891 -15.734 -0.465 1 98.94 218 LEU B N 1
ATOM 4764 C CA . LEU B 1 218 ? -4.191 -17.016 -0.37 1 98.94 218 LEU B CA 1
ATOM 4765 C C . LEU B 1 218 ? -2.699 -16.828 -0.634 1 98.94 218 LEU B C 1
ATOM 4767 O O . LEU B 1 218 ? -2.297 -16.531 -1.759 1 98.94 218 LEU B O 1
ATOM 4771 N N . ARG B 1 219 ? -1.918 -17 0.404 1 98.94 219 ARG B N 1
ATOM 4772 C CA . ARG B 1 219 ? -0.465 -16.891 0.321 1 98.94 219 ARG B CA 1
ATOM 4773 C C . ARG B 1 219 ? 0.157 -18.203 -0.118 1 98.94 219 ARG B C 1
ATOM 4775 O O . ARG B 1 219 ? 0.38 -19.094 0.704 1 98.94 219 ARG B O 1
ATOM 4782 N N . LEU B 1 220 ? 0.552 -18.25 -1.343 1 98.75 220 LEU B N 1
ATOM 4783 C CA . LEU B 1 220 ? 0.986 -19.516 -1.932 1 98.75 220 LEU B CA 1
ATOM 4784 C C . LEU B 1 220 ? 2.48 -19.734 -1.715 1 98.75 220 LEU B C 1
ATOM 4786 O O . LEU B 1 220 ? 3.268 -18.781 -1.808 1 98.75 220 LEU B O 1
ATOM 4790 N N . ALA B 1 221 ? 2.812 -20.984 -1.48 1 97.94 221 ALA B N 1
ATOM 4791 C CA . ALA B 1 221 ? 4.191 -21.438 -1.649 1 97.94 221 ALA B CA 1
ATOM 4792 C C . ALA B 1 221 ? 4.551 -21.547 -3.127 1 97.94 221 ALA B C 1
ATOM 4794 O O . ALA B 1 221 ? 3.783 -21.141 -3.996 1 97.94 221 ALA B O 1
ATOM 4795 N N . GLY B 1 222 ? 5.789 -22.078 -3.365 1 96.25 222 GLY B N 1
ATOM 4796 C CA . GLY B 1 222 ? 6.184 -22.297 -4.75 1 96.25 222 GLY B CA 1
ATOM 4797 C C . GLY B 1 222 ? 5.281 -23.266 -5.484 1 96.25 222 GLY B C 1
ATOM 4798 O O . GLY B 1 222 ? 5.199 -24.438 -5.125 1 96.25 222 GLY B O 1
ATOM 4799 N N . VAL B 1 223 ? 4.613 -22.812 -6.523 1 97.19 223 VAL B N 1
ATOM 4800 C CA . VAL B 1 223 ? 3.629 -23.594 -7.258 1 97.19 223 VAL B CA 1
ATOM 4801 C C . VAL B 1 223 ? 4.34 -24.531 -8.227 1 97.19 223 VAL B C 1
ATOM 4803 O O . VAL B 1 223 ? 5.227 -24.109 -8.969 1 97.19 223 VAL B O 1
ATOM 4806 N N . MET B 1 224 ? 3.926 -25.781 -8.18 1 96.38 224 MET B N 1
ATOM 4807 C CA . MET B 1 224 ? 4.527 -26.812 -9.016 1 96.38 224 MET B CA 1
ATOM 4808 C C . MET B 1 224 ? 3.451 -27.641 -9.719 1 96.38 224 MET B C 1
ATOM 4810 O O . MET B 1 224 ? 2.389 -27.891 -9.148 1 96.38 224 MET B O 1
ATOM 4814 N N . GLY B 1 225 ? 3.727 -28.062 -10.844 1 94.44 225 GLY B N 1
ATOM 4815 C CA . GLY B 1 225 ? 2.848 -28.906 -11.625 1 94.44 225 GLY B CA 1
ATOM 4816 C C . GLY B 1 225 ? 3.312 -29.094 -13.062 1 94.44 225 GLY B C 1
ATOM 4817 O O . GLY B 1 225 ? 4.184 -28.359 -13.531 1 94.44 225 GLY B O 1
ATOM 4818 N N . PRO B 1 226 ? 2.719 -30.109 -13.703 1 92.44 226 PRO B N 1
ATOM 4819 C CA . PRO B 1 226 ? 3.092 -30.281 -15.109 1 92.44 226 PRO B CA 1
ATOM 4820 C C . PRO B 1 226 ? 2.766 -29.062 -15.961 1 92.44 226 PRO B C 1
ATOM 4822 O O . PRO B 1 226 ? 1.748 -28.406 -15.734 1 92.44 226 PRO B O 1
ATOM 4825 N N . MET B 1 227 ? 3.637 -28.688 -16.828 1 90.19 227 MET B N 1
ATOM 4826 C CA . MET B 1 227 ? 3.467 -27.641 -17.828 1 90.19 227 MET B CA 1
ATOM 4827 C C . MET B 1 227 ? 3.574 -26.266 -17.203 1 90.19 227 MET B C 1
ATOM 4829 O O . MET B 1 227 ? 3.232 -25.266 -17.828 1 90.19 227 MET B O 1
ATOM 4833 N N . GLU B 1 228 ? 3.914 -26.281 -15.906 1 91.56 228 GLU B N 1
ATOM 4834 C CA . GLU B 1 228 ? 4.234 -24.984 -15.328 1 91.56 228 GLU B CA 1
ATOM 4835 C C . GLU B 1 228 ? 5.359 -24.297 -16.109 1 91.56 228 GLU B C 1
ATOM 4837 O O . GLU B 1 228 ? 6.328 -24.938 -16.5 1 91.56 228 GLU B O 1
ATOM 4842 N N . GLU B 1 229 ? 5.305 -23 -16.328 1 85.94 229 GLU B N 1
ATOM 4843 C CA . GLU B 1 229 ? 6.168 -22.391 -17.328 1 85.94 229 GLU B CA 1
ATOM 4844 C C . GLU B 1 229 ? 7.234 -21.516 -16.672 1 85.94 229 GLU B C 1
ATOM 4846 O O . GLU B 1 229 ? 8.18 -21.078 -17.344 1 85.94 229 GLU B O 1
ATOM 4851 N N . ARG B 1 230 ? 7.215 -21.312 -15.477 1 81.62 230 ARG B N 1
ATOM 4852 C CA . ARG B 1 230 ? 8.07 -20.266 -14.906 1 81.62 230 ARG B CA 1
ATOM 4853 C C . ARG B 1 230 ? 9.242 -20.891 -14.148 1 81.62 230 ARG B C 1
ATOM 4855 O O . ARG B 1 230 ? 10.406 -20.609 -14.453 1 81.62 230 ARG B O 1
ATOM 4862 N N . HIS B 1 231 ? 9.039 -21.781 -13.328 1 83.06 231 HIS B N 1
ATOM 4863 C CA . HIS B 1 231 ? 10.062 -22.297 -12.43 1 83.06 231 HIS B CA 1
ATOM 4864 C C . HIS B 1 231 ? 10.68 -23.578 -12.977 1 83.06 231 HIS B C 1
ATOM 4866 O O . HIS B 1 231 ? 11.898 -23.672 -13.109 1 83.06 231 HIS B O 1
ATOM 4872 N N . LEU B 1 232 ? 9.898 -24.422 -13.383 1 88.44 232 LEU B N 1
ATOM 4873 C CA . LEU B 1 232 ? 10.328 -25.781 -13.68 1 88.44 232 LEU B CA 1
ATOM 4874 C C . LEU B 1 232 ? 11.211 -25.812 -14.922 1 88.44 232 LEU B C 1
ATOM 4876 O O . LEU B 1 232 ? 12.242 -26.484 -14.938 1 88.44 232 LEU B O 1
ATOM 4880 N N . PRO B 1 233 ? 10.836 -25.031 -15.945 1 87.06 233 PRO B N 1
ATOM 4881 C CA . PRO B 1 233 ? 11.734 -25.047 -17.109 1 87.06 233 PRO B CA 1
ATOM 4882 C C . PRO B 1 233 ? 13.156 -24.609 -16.75 1 87.06 233 PRO B C 1
ATOM 4884 O O . PRO B 1 233 ? 14.125 -25.188 -17.25 1 87.06 233 PRO B O 1
ATOM 4887 N N . ARG B 1 234 ? 13.242 -23.625 -15.914 1 83.25 234 ARG B N 1
ATOM 4888 C CA . ARG B 1 234 ? 14.547 -23.141 -15.492 1 83.25 234 ARG B CA 1
ATOM 4889 C C . ARG B 1 234 ? 15.289 -24.188 -14.656 1 83.25 234 ARG B C 1
ATOM 4891 O O . ARG B 1 234 ? 16.5 -24.375 -14.82 1 83.25 234 ARG B O 1
ATOM 4898 N N . ILE B 1 235 ? 14.617 -24.828 -13.852 1 85.56 235 ILE B N 1
ATOM 4899 C CA . ILE B 1 235 ? 15.195 -25.859 -12.992 1 85.56 235 ILE B CA 1
ATOM 4900 C C . ILE B 1 235 ? 15.672 -27.031 -13.836 1 85.56 235 ILE B C 1
ATOM 4902 O O . ILE B 1 235 ? 16.797 -27.516 -13.656 1 85.56 235 ILE B O 1
ATOM 4906 N N . VAL B 1 236 ? 14.883 -27.453 -14.742 1 89.56 236 VAL B N 1
ATOM 4907 C CA . VAL B 1 236 ? 15.227 -28.562 -15.609 1 89.56 236 VAL B CA 1
ATOM 4908 C C . VAL B 1 236 ? 16.453 -28.203 -16.453 1 89.56 236 VAL B C 1
ATOM 4910 O O . VAL B 1 236 ? 17.359 -29.031 -16.609 1 89.56 236 VAL B O 1
ATOM 4913 N N . SER B 1 237 ? 16.391 -27.016 -16.938 1 87.94 237 SER B N 1
ATOM 4914 C CA . SER B 1 237 ? 17.531 -26.547 -17.719 1 87.94 237 SER B CA 1
ATOM 4915 C C . SER B 1 237 ? 18.812 -26.594 -16.906 1 87.94 237 SER B C 1
ATOM 4917 O O . SER B 1 237 ? 19.859 -27.016 -17.406 1 87.94 237 SER B O 1
ATOM 4919 N N . ASN B 1 238 ? 18.75 -26.172 -15.727 1 84.06 238 ASN B N 1
ATOM 4920 C CA . ASN B 1 238 ? 19.906 -26.188 -14.852 1 84.06 238 ASN B CA 1
ATOM 4921 C C . ASN B 1 238 ? 20.344 -27.609 -14.516 1 84.06 238 ASN B C 1
ATOM 4923 O O . ASN B 1 238 ? 21.531 -27.891 -14.375 1 84.06 238 ASN B O 1
ATOM 4927 N N . ILE B 1 239 ? 19.422 -28.5 -14.32 1 85.25 239 ILE B N 1
ATOM 4928 C CA . ILE B 1 239 ? 19.719 -29.906 -14.094 1 85.25 239 ILE B CA 1
ATOM 4929 C C . ILE B 1 239 ? 20.469 -30.484 -15.297 1 85.25 239 ILE B C 1
ATOM 4931 O O . ILE B 1 239 ? 21.531 -31.094 -15.148 1 85.25 239 ILE B O 1
ATOM 4935 N N . ASP B 1 240 ? 19.938 -30.125 -16.422 1 88.81 240 ASP B N 1
ATOM 4936 C CA . ASP B 1 240 ? 20.5 -30.672 -17.656 1 88.81 240 ASP B CA 1
ATOM 4937 C C . ASP B 1 240 ? 21.906 -30.141 -17.906 1 88.81 240 ASP B C 1
ATOM 4939 O O . ASP B 1 240 ? 22.766 -30.859 -18.406 1 88.81 240 ASP B O 1
ATOM 4943 N N . LYS B 1 241 ? 22.125 -28.984 -17.547 1 86.38 241 LYS B N 1
ATOM 4944 C CA . LYS B 1 241 ? 23.422 -28.344 -17.781 1 86.38 241 LYS B CA 1
ATOM 4945 C C . LYS B 1 241 ? 24.359 -28.562 -16.594 1 86.38 241 LYS B C 1
ATOM 4947 O O . LYS B 1 241 ? 25.469 -28 -16.562 1 86.38 241 LYS B O 1
ATOM 4952 N N . ARG B 1 242 ? 23.953 -29.297 -15.586 1 81.12 242 ARG B N 1
ATOM 4953 C CA . ARG B 1 242 ? 24.75 -29.609 -14.406 1 81.12 242 ARG B CA 1
ATOM 4954 C C . ARG B 1 242 ? 25.156 -28.344 -13.664 1 81.12 242 ARG B C 1
ATOM 4956 O O . ARG B 1 242 ? 26.312 -28.203 -13.273 1 81.12 242 ARG B O 1
ATOM 4963 N N . ARG B 1 243 ? 24.234 -27.484 -13.633 1 75.94 243 ARG B N 1
ATOM 4964 C CA . ARG B 1 243 ? 24.5 -26.203 -13.016 1 75.94 243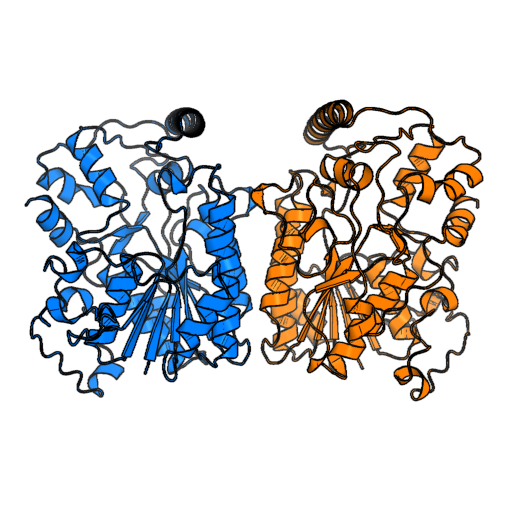 ARG B CA 1
ATOM 4965 C C . ARG B 1 243 ? 23.828 -26.094 -11.648 1 75.94 243 ARG B C 1
ATOM 4967 O O . ARG B 1 243 ? 23.844 -25.031 -11.016 1 75.94 243 ARG B O 1
ATOM 4974 N N . LEU B 1 244 ? 23.266 -27.156 -11.297 1 73.44 244 LEU B N 1
ATOM 4975 C CA . LEU B 1 244 ? 22.609 -27.109 -9.992 1 73.44 244 LEU B CA 1
ATOM 4976 C C . LEU B 1 244 ? 23.656 -27.078 -8.867 1 73.44 244 LEU B C 1
ATOM 4978 O O . LEU B 1 244 ? 24.562 -27.891 -8.844 1 73.44 244 LEU B O 1
ATOM 4982 N N . VAL B 1 245 ? 23.75 -25.906 -8.266 1 62.91 245 VAL B N 1
ATOM 4983 C CA . VAL B 1 245 ? 24.594 -25.781 -7.09 1 62.91 245 VAL B CA 1
ATOM 4984 C C . VAL B 1 245 ? 23.734 -25.641 -5.84 1 62.91 245 VAL B C 1
ATOM 4986 O O . VAL B 1 245 ? 22.656 -25.047 -5.887 1 62.91 245 VAL B O 1
ATOM 4989 N N . ILE B 1 246 ? 24.031 -26.438 -4.801 1 60.09 246 ILE B N 1
ATOM 4990 C CA . ILE B 1 246 ? 23.297 -26.344 -3.543 1 60.09 246 ILE B CA 1
ATOM 4991 C C . ILE B 1 246 ? 23.781 -25.141 -2.75 1 60.09 246 ILE B C 1
ATOM 4993 O O . ILE B 1 246 ? 24.984 -25.016 -2.457 1 60.09 246 ILE B O 1
ATOM 4997 N N . ASN B 1 247 ? 22.906 -23.969 -2.781 1 57.62 247 ASN B N 1
ATOM 4998 C CA . ASN B 1 247 ? 23.188 -22.766 -2.004 1 57.62 247 ASN B CA 1
ATOM 4999 C C . ASN B 1 247 ? 22.547 -22.844 -0.618 1 57.62 247 ASN B C 1
ATOM 5001 O O . ASN B 1 247 ? 21.328 -22.953 -0.495 1 57.62 247 ASN B O 1
ATOM 5005 N N . TYR B 1 248 ? 23.281 -23.375 0.47 1 56.84 248 TYR B N 1
ATOM 5006 C CA . TYR B 1 248 ? 22.516 -23.531 1.699 1 56.84 248 TYR B CA 1
ATOM 5007 C C . TYR B 1 248 ? 23.062 -22.641 2.803 1 56.84 248 TYR B C 1
ATOM 5009 O O . TYR B 1 248 ? 24.281 -22.484 2.943 1 56.84 248 TYR B O 1
ATOM 5017 N N . MET B 1 249 ? 22.297 -21.531 3.207 1 54.09 249 MET B N 1
ATOM 5018 C CA . MET B 1 249 ? 22.609 -20.922 4.496 1 54.09 249 MET B CA 1
ATOM 5019 C C . MET B 1 249 ? 22.719 -21.984 5.586 1 54.09 249 MET B C 1
ATOM 5021 O O . MET B 1 249 ? 23.578 -21.875 6.469 1 54.09 249 MET B O 1
ATOM 5025 N N . ASP B 1 250 ? 21.672 -22.828 5.738 1 57.31 250 ASP B N 1
ATOM 5026 C CA . ASP B 1 250 ? 21.531 -23.656 6.93 1 57.31 250 ASP B CA 1
ATOM 5027 C C . ASP B 1 250 ? 22.266 -24.984 6.762 1 57.31 250 ASP B C 1
ATOM 5029 O O . ASP B 1 250 ? 22.453 -25.469 5.637 1 57.31 250 ASP B O 1
ATOM 5033 N N . GLU B 1 251 ? 22.859 -25.297 7.766 1 60 251 GLU B N 1
ATOM 5034 C CA . GLU B 1 251 ? 23.438 -26.625 7.789 1 60 251 GLU B CA 1
ATOM 5035 C C . GLU B 1 251 ? 22.469 -27.656 7.234 1 60 251 GLU B C 1
ATOM 5037 O O . GLU B 1 251 ? 21.328 -27.75 7.691 1 60 251 GLU B O 1
ATOM 5042 N N . GLY B 1 252 ? 22.688 -28.25 6.098 1 67.81 252 GLY B N 1
ATOM 5043 C CA . GLY B 1 252 ? 21.906 -29.328 5.5 1 67.81 252 GLY B CA 1
ATOM 5044 C C . GLY B 1 252 ? 20.969 -28.844 4.414 1 67.81 252 GLY B C 1
ATOM 5045 O O . GLY B 1 252 ? 20.359 -29.672 3.719 1 67.81 252 GLY B O 1
ATOM 5046 N N . GLY B 1 253 ? 20.781 -27.547 4.312 1 81 253 GLY B N 1
ATOM 5047 C CA . GLY B 1 253 ? 19.922 -27.016 3.266 1 81 253 GLY B CA 1
ATOM 5048 C C . GLY B 1 253 ? 18.641 -26.391 3.801 1 81 253 GLY B C 1
ATOM 5049 O O . GLY B 1 253 ? 18.25 -26.641 4.938 1 81 253 GLY B O 1
ATOM 5050 N N . ALA B 1 254 ? 17.984 -25.562 3.041 1 89.94 254 ALA B N 1
ATOM 5051 C CA . ALA B 1 254 ? 16.781 -24.844 3.459 1 89.94 254 ALA B CA 1
ATOM 5052 C C . ALA B 1 254 ? 15.547 -25.734 3.371 1 89.94 254 ALA B C 1
ATOM 5054 O O . ALA B 1 254 ? 15.375 -26.484 2.398 1 89.94 254 ALA B O 1
ATOM 5055 N N . VAL B 1 255 ? 14.797 -25.781 4.434 1 94.62 255 VAL B N 1
ATOM 5056 C CA . VAL B 1 255 ? 13.508 -26.469 4.453 1 94.62 255 VAL B CA 1
ATOM 5057 C C . VAL B 1 255 ? 12.406 -25.484 4.039 1 94.62 255 VAL B C 1
ATOM 5059 O O . VAL B 1 255 ? 12.242 -24.438 4.645 1 94.62 255 VAL B O 1
ATOM 5062 N N . VAL B 1 256 ? 11.664 -25.875 2.967 1 96.5 256 VAL B N 1
ATOM 5063 C CA . VAL B 1 256 ? 10.703 -24.953 2.389 1 96.5 256 VAL B CA 1
ATOM 5064 C C . VAL B 1 256 ? 9.414 -25.688 2.047 1 96.5 256 VAL B C 1
ATOM 5066 O O . VAL B 1 256 ? 9.336 -26.922 2.193 1 96.5 256 VAL B O 1
ATOM 5069 N N . ASP B 1 257 ? 8.383 -24.922 1.717 1 98.12 257 ASP B N 1
ATOM 5070 C CA . ASP B 1 257 ? 7.102 -25.469 1.269 1 98.12 257 ASP B CA 1
ATOM 5071 C C . ASP B 1 257 ? 6.973 -25.375 -0.251 1 98.12 257 ASP B C 1
ATOM 5073 O O . ASP B 1 257 ? 7.508 -24.453 -0.874 1 98.12 257 ASP B O 1
ATOM 5077 N N . PHE B 1 258 ? 6.336 -26.344 -0.811 1 98.06 258 PHE B N 1
ATOM 5078 C CA . PHE B 1 258 ? 5.828 -26.297 -2.178 1 98.06 258 PHE B CA 1
ATOM 5079 C C . PHE B 1 258 ? 4.328 -26.562 -2.209 1 98.06 258 PHE B C 1
ATOM 5081 O O . PHE B 1 258 ? 3.742 -26.969 -1.2 1 98.06 258 PHE B O 1
ATOM 5088 N N . VAL B 1 259 ? 3.721 -26.25 -3.273 1 98.44 259 VAL B N 1
ATOM 5089 C CA . VAL B 1 259 ? 2.297 -26.531 -3.428 1 98.44 259 VAL B CA 1
ATOM 5090 C C . VAL B 1 259 ? 2.014 -26.984 -4.859 1 98.44 259 VAL B C 1
ATOM 5092 O O . VAL B 1 259 ? 2.375 -26.297 -5.816 1 98.44 259 VAL B O 1
ATOM 5095 N N . GLY B 1 260 ? 1.435 -28.188 -4.969 1 97.38 260 GLY B N 1
ATOM 5096 C CA . GLY B 1 260 ? 1.025 -28.688 -6.273 1 97.38 260 GLY B CA 1
ATOM 5097 C C . GLY B 1 260 ? -0.155 -27.922 -6.855 1 97.38 260 GLY B C 1
ATOM 5098 O O . GLY B 1 260 ? -1.023 -27.453 -6.113 1 97.38 260 GLY B O 1
ATOM 5099 N N . ILE B 1 261 ? -0.244 -27.875 -8.164 1 96.94 261 ILE B N 1
ATOM 5100 C CA . ILE B 1 261 ? -1.276 -27.125 -8.859 1 96.94 261 ILE B CA 1
ATOM 5101 C C . ILE B 1 261 ? -2.656 -27.609 -8.438 1 96.94 261 ILE B C 1
ATOM 5103 O O . ILE B 1 261 ? -3.592 -26.812 -8.305 1 96.94 261 ILE B O 1
ATOM 5107 N N . GLN B 1 262 ? -2.828 -28.922 -8.219 1 95.12 262 GLN B N 1
ATOM 5108 C CA . GLN B 1 262 ? -4.125 -29.438 -7.805 1 95.12 262 GLN B CA 1
ATOM 5109 C C . GLN B 1 262 ? -4.535 -28.891 -6.445 1 95.12 262 GLN B C 1
ATOM 5111 O O . GLN B 1 262 ? -5.723 -28.672 -6.191 1 95.12 262 GLN B O 1
ATOM 5116 N N . ASN B 1 263 ? -3.549 -28.656 -5.625 1 98.25 263 ASN B N 1
ATOM 5117 C CA . ASN B 1 263 ? -3.832 -28.125 -4.301 1 98.25 263 ASN B CA 1
ATOM 5118 C C . ASN B 1 263 ? -4.062 -26.609 -4.348 1 98.25 263 ASN B C 1
ATOM 5120 O O . ASN B 1 263 ? -4.852 -26.078 -3.572 1 98.25 263 ASN B O 1
ATOM 5124 N N . VAL B 1 264 ? -3.365 -25.875 -5.258 1 98.5 264 VAL B N 1
ATOM 5125 C CA . VAL B 1 264 ? -3.635 -24.453 -5.504 1 98.5 264 VAL B CA 1
ATOM 5126 C C . VAL B 1 264 ? -5.086 -24.281 -5.941 1 98.5 264 VAL B C 1
ATOM 5128 O O . VAL B 1 264 ? -5.797 -23.422 -5.422 1 98.5 264 VAL B O 1
ATOM 5131 N N . VAL B 1 265 ? -5.461 -25.125 -6.859 1 97.5 265 VAL B N 1
ATOM 5132 C CA . VAL B 1 265 ? -6.816 -25.078 -7.406 1 97.5 265 VAL B CA 1
ATOM 5133 C C . VAL B 1 265 ? -7.828 -25.375 -6.305 1 97.5 265 VAL B C 1
ATOM 5135 O O . VAL B 1 265 ? -8.812 -24.656 -6.137 1 97.5 265 VAL B O 1
ATOM 5138 N N . GLN B 1 266 ? -7.582 -26.438 -5.555 1 97.19 266 GLN B N 1
ATOM 5139 C CA . GLN B 1 266 ? -8.461 -26.797 -4.453 1 97.19 266 GLN B CA 1
ATOM 5140 C C . GLN B 1 266 ? -8.656 -25.641 -3.488 1 97.19 266 GLN B C 1
ATOM 5142 O O . GLN B 1 266 ? -9.781 -25.328 -3.102 1 97.19 266 GLN B O 1
ATOM 5147 N N . ALA B 1 267 ? -7.57 -25.016 -3.1 1 98.56 267 ALA B N 1
ATOM 5148 C CA . ALA B 1 267 ? -7.617 -23.922 -2.129 1 98.56 267 ALA B CA 1
ATOM 5149 C C . ALA B 1 267 ? -8.477 -22.781 -2.643 1 98.56 267 ALA B C 1
ATOM 5151 O O . ALA B 1 267 ? -9.312 -22.234 -1.912 1 98.56 267 ALA B O 1
ATOM 5152 N N . HIS B 1 268 ? -8.258 -22.359 -3.883 1 98.56 268 HIS B N 1
ATOM 5153 C CA . HIS B 1 268 ? -8.992 -21.25 -4.457 1 98.56 268 HIS B CA 1
ATOM 5154 C C . HIS B 1 268 ? -10.477 -21.562 -4.574 1 98.56 268 HIS B C 1
ATOM 5156 O O . HIS B 1 268 ? -11.328 -20.734 -4.234 1 98.56 268 HIS B O 1
ATOM 5162 N N . VAL B 1 269 ? -10.805 -22.766 -5.07 1 97 269 VAL B N 1
ATOM 5163 C CA . VAL B 1 269 ? -12.195 -23.156 -5.27 1 97 269 VAL B CA 1
ATOM 5164 C C . VAL B 1 269 ? -12.906 -23.25 -3.922 1 97 269 VAL B C 1
ATOM 5166 O O . VAL B 1 269 ? -13.992 -22.688 -3.75 1 97 269 VAL B O 1
ATOM 5169 N N . ARG B 1 270 ? -12.289 -23.891 -2.949 1 96.31 270 ARG B N 1
ATOM 5170 C CA . ARG B 1 270 ? -12.906 -24.062 -1.635 1 96.31 270 ARG B CA 1
ATOM 5171 C C . ARG B 1 270 ? -13.07 -22.719 -0.932 1 96.31 270 ARG B C 1
ATOM 5173 O O . ARG B 1 270 ? -14.094 -22.453 -0.304 1 96.31 270 ARG B O 1
ATOM 5180 N N . ALA B 1 271 ? -12.055 -21.906 -1.003 1 97.81 271 ALA B N 1
ATOM 5181 C CA . ALA B 1 271 ? -12.141 -20.578 -0.389 1 97.81 271 ALA B CA 1
ATOM 5182 C C . ALA B 1 271 ? -13.281 -19.766 -1.003 1 97.81 271 ALA B C 1
ATOM 5184 O O . ALA B 1 271 ? -14.055 -19.125 -0.284 1 97.81 271 ALA B O 1
ATOM 5185 N N . ALA B 1 272 ? -13.352 -19.766 -2.344 1 97.44 272 ALA B N 1
ATOM 5186 C CA . ALA B 1 272 ? -14.383 -19.016 -3.053 1 97.44 272 ALA B CA 1
ATOM 5187 C C . ALA B 1 272 ? -15.781 -19.484 -2.641 1 97.44 272 ALA B C 1
ATOM 5189 O O . ALA B 1 272 ? -16.641 -18.672 -2.303 1 97.44 272 ALA B O 1
ATOM 5190 N N . LEU B 1 273 ? -15.977 -20.766 -2.641 1 95.06 273 LEU B N 1
ATOM 5191 C CA . LEU B 1 273 ? -17.281 -21.328 -2.314 1 95.06 273 LEU B CA 1
ATOM 5192 C C . LEU B 1 273 ? -17.641 -21.047 -0.86 1 95.06 273 LEU B C 1
ATOM 5194 O O . LEU B 1 273 ? -18.797 -20.734 -0.554 1 95.06 273 LEU B O 1
ATOM 5198 N N . LYS B 1 274 ? -16.688 -21.203 -0.001 1 95.25 274 LYS B N 1
ATOM 5199 C CA . LYS B 1 274 ? -16.953 -20.938 1.409 1 95.25 274 LYS B CA 1
ATOM 5200 C C . LYS B 1 274 ? -17.297 -19.469 1.626 1 95.25 274 LYS B C 1
ATOM 5202 O O . LYS B 1 274 ? -18.203 -19.141 2.4 1 95.25 274 LYS B O 1
ATOM 5207 N N . LEU B 1 275 ? -16.609 -18.547 0.945 1 96.5 275 LEU B N 1
ATOM 5208 C CA . LEU B 1 275 ? -16.875 -17.125 1.05 1 96.5 275 LEU B CA 1
ATOM 5209 C C . LEU B 1 275 ? -18.297 -16.797 0.597 1 96.5 275 LEU B C 1
ATOM 5211 O O . LEU B 1 275 ? -18.938 -15.898 1.144 1 96.5 275 LEU B O 1
ATOM 5215 N N . LEU B 1 276 ? -18.719 -17.5 -0.423 1 95.88 276 LEU B N 1
ATOM 5216 C CA . LEU B 1 276 ? -20.047 -17.25 -0.994 1 95.88 276 LEU B CA 1
ATOM 5217 C C . LEU B 1 276 ? -21.141 -17.828 -0.107 1 95.88 276 LEU B C 1
ATOM 5219 O O . LEU B 1 276 ? -22.172 -17.203 0.101 1 95.88 276 LEU B O 1
ATOM 5223 N N . ASN B 1 277 ? -20.859 -18.969 0.49 1 93.5 277 ASN B N 1
ATOM 5224 C CA . ASN B 1 277 ? -21.906 -19.719 1.186 1 93.5 277 ASN B CA 1
ATOM 5225 C C . ASN B 1 277 ? -21.906 -19.422 2.682 1 93.5 277 ASN B C 1
ATOM 5227 O O . ASN B 1 277 ? -22.953 -19.453 3.324 1 93.5 277 ASN B O 1
ATOM 5231 N N . ASP B 1 278 ? -20.75 -19.219 3.23 1 94.38 278 ASP B N 1
ATOM 5232 C CA . ASP B 1 278 ? -20.609 -18.922 4.652 1 94.38 278 ASP B CA 1
ATOM 5233 C C . ASP B 1 278 ? -19.594 -17.812 4.887 1 94.38 278 ASP B C 1
ATOM 5235 O O . ASP B 1 278 ? -18.547 -18.031 5.516 1 94.38 278 ASP B O 1
ATOM 5239 N N . PRO B 1 279 ? -19.969 -16.609 4.535 1 93.31 279 PRO B N 1
ATOM 5240 C CA . PRO B 1 279 ? -19.016 -15.492 4.543 1 93.31 279 PRO B CA 1
ATOM 5241 C C . PRO B 1 279 ? -18.531 -15.156 5.949 1 93.31 279 PRO B C 1
ATOM 5243 O O . PRO B 1 279 ? -17.469 -14.539 6.098 1 93.31 279 PRO B O 1
ATOM 5246 N N . SER B 1 280 ? -19.109 -15.555 7.004 1 91.5 280 SER B N 1
ATOM 5247 C CA . SER B 1 280 ? -18.703 -15.211 8.367 1 91.5 280 SER B CA 1
ATOM 5248 C C . SER B 1 280 ? -17.578 -16.094 8.859 1 91.5 280 SER B C 1
ATOM 5250 O O . SER B 1 280 ? -16.891 -15.766 9.82 1 91.5 280 SER B O 1
ATOM 5252 N N . LYS B 1 281 ? -17.297 -17.156 8.195 1 88.69 281 LYS B N 1
ATOM 5253 C CA . LYS B 1 281 ? -16.359 -18.156 8.688 1 88.69 281 LYS B CA 1
ATOM 5254 C C . LYS B 1 281 ? -15.016 -18.031 7.977 1 88.69 281 LYS B C 1
ATOM 5256 O O . LYS B 1 281 ? -14.039 -18.672 8.375 1 88.69 281 LYS B O 1
ATOM 5261 N N . VAL B 1 282 ? -15.047 -17.297 6.973 1 89.69 282 VAL B N 1
ATOM 5262 C CA . VAL B 1 282 ? -13.836 -17.219 6.156 1 89.69 282 VAL B CA 1
ATOM 5263 C C . VAL B 1 282 ? -13.469 -15.758 5.91 1 89.69 282 VAL B C 1
ATOM 5265 O O . VAL B 1 282 ? -14.344 -14.891 5.871 1 89.69 282 VAL B O 1
ATOM 5268 N N . GLY B 1 283 ? -12.188 -15.516 5.836 1 93.06 283 GLY B N 1
ATOM 5269 C CA . GLY B 1 283 ? -11.688 -14.172 5.59 1 93.06 283 GLY B CA 1
ATOM 5270 C C . GLY B 1 283 ? -10.242 -13.977 6.027 1 93.06 283 GLY B C 1
ATOM 5271 O O . GLY B 1 283 ? -9.695 -14.812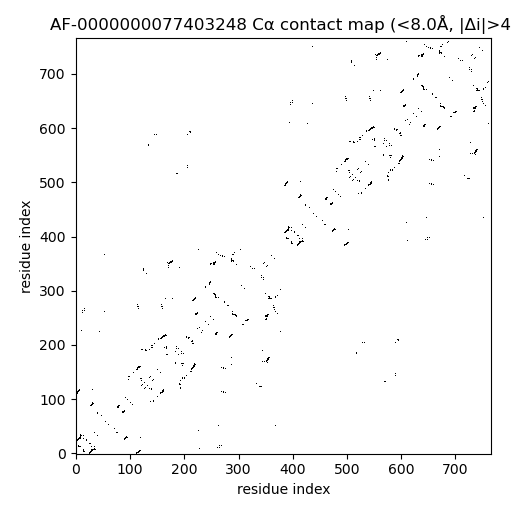 6.754 1 93.06 283 GLY B O 1
ATOM 5272 N N . GLY B 1 284 ? -9.648 -12.914 5.539 1 97.19 284 GLY B N 1
ATOM 5273 C CA . GLY B 1 284 ? -8.258 -12.656 5.871 1 97.19 284 GLY B CA 1
ATOM 5274 C C . GLY B 1 284 ? -7.285 -13.398 4.98 1 97.19 284 GLY B C 1
ATOM 5275 O O . GLY B 1 284 ? -7.566 -13.641 3.805 1 97.19 284 GLY B O 1
ATOM 5276 N N . ALA B 1 285 ? -6.141 -13.734 5.516 1 98.69 285 ALA B N 1
ATOM 5277 C CA . ALA B 1 285 ? -5.074 -14.383 4.75 1 98.69 285 ALA B CA 1
ATOM 5278 C C . ALA B 1 285 ? -4.91 -15.836 5.164 1 98.69 285 ALA B C 1
ATOM 5280 O O . ALA B 1 285 ? -5.18 -16.203 6.312 1 98.69 285 ALA B O 1
ATOM 5281 N N . TYR B 1 286 ? -4.477 -16.656 4.258 1 98.88 286 TYR B N 1
ATOM 5282 C CA . TYR B 1 286 ? -4.227 -18.078 4.496 1 98.88 286 TYR B CA 1
ATOM 5283 C C . TYR B 1 286 ? -2.941 -18.531 3.814 1 98.88 286 TYR B C 1
ATOM 5285 O O . TYR B 1 286 ? -2.693 -18.188 2.654 1 98.88 286 TYR B O 1
ATOM 5293 N N . PHE B 1 287 ? -2.168 -19.266 4.555 1 98.88 287 PHE B N 1
ATOM 5294 C CA . PHE B 1 287 ? -1.041 -19.922 3.912 1 98.88 287 PHE B CA 1
ATOM 5295 C C . PHE B 1 287 ? -1.491 -21.203 3.211 1 98.88 287 PHE B C 1
ATOM 5297 O O . PHE B 1 287 ? -2.256 -21.984 3.773 1 98.88 287 PHE B O 1
ATOM 5304 N N . ILE B 1 288 ? -1.036 -21.359 2.002 1 98.94 288 ILE B N 1
ATOM 5305 C CA . ILE B 1 288 ? -1.405 -22.516 1.197 1 98.94 288 ILE B CA 1
ATOM 5306 C C . ILE B 1 288 ? -0.146 -23.25 0.73 1 98.94 288 ILE B C 1
ATOM 5308 O O . ILE B 1 288 ? 0.703 -22.656 0.056 1 98.94 288 ILE B O 1
ATOM 5312 N N . SER B 1 289 ? 0.005 -24.422 1.063 1 98.81 289 SER B N 1
ATOM 5313 C CA . SER B 1 289 ? 1.062 -25.328 0.642 1 98.81 289 SER B CA 1
ATOM 5314 C C . SER B 1 289 ? 0.59 -26.781 0.686 1 98.81 289 SER B C 1
ATOM 5316 O O . SER B 1 289 ? -0.583 -27.047 0.95 1 98.81 289 SER B O 1
ATOM 5318 N N . ASP B 1 290 ? 1.478 -27.672 0.41 1 98.5 290 ASP B N 1
ATOM 5319 C CA . ASP B 1 290 ? 1.169 -29.094 0.511 1 98.5 290 ASP B CA 1
ATOM 5320 C C . ASP B 1 290 ? 1.176 -29.547 1.966 1 98.5 290 ASP B C 1
ATOM 5322 O O . ASP B 1 290 ? 0.847 -30.703 2.26 1 98.5 290 ASP B O 1
ATOM 5326 N N . GLY B 1 291 ? 1.55 -28.656 2.832 1 98.12 291 GLY B N 1
ATOM 5327 C CA . GLY B 1 291 ? 1.562 -28.969 4.254 1 98.12 291 GLY B CA 1
ATOM 5328 C C . GLY B 1 291 ? 2.637 -29.953 4.641 1 98.12 291 GLY B C 1
ATOM 5329 O O . GLY B 1 291 ? 2.484 -30.688 5.617 1 98.12 291 GLY B O 1
ATOM 5330 N N . ALA B 1 292 ? 3.684 -30.047 3.844 1 98.25 292 ALA B N 1
ATOM 5331 C CA . ALA B 1 292 ? 4.77 -31 4.039 1 98.25 292 ALA B CA 1
ATOM 5332 C C . ALA B 1 292 ? 6.125 -30.375 3.738 1 98.25 292 ALA B C 1
ATOM 5334 O O . ALA B 1 292 ? 6.734 -30.656 2.705 1 98.25 292 ALA B O 1
ATOM 5335 N N . PRO B 1 293 ? 6.57 -29.562 4.703 1 97.81 293 PRO B N 1
ATOM 5336 C CA . PRO B 1 293 ? 7.875 -28.938 4.469 1 97.81 293 PRO B CA 1
ATOM 5337 C C . PRO B 1 293 ? 8.961 -29.953 4.102 1 97.81 293 PRO B C 1
ATOM 5339 O O . PRO B 1 293 ? 8.969 -31.062 4.633 1 97.81 293 PRO B O 1
ATOM 5342 N N . ILE B 1 294 ? 9.859 -29.531 3.223 1 96 294 ILE B N 1
ATOM 5343 C CA . ILE B 1 294 ? 10.875 -30.438 2.695 1 96 294 ILE B CA 1
ATOM 5344 C C . ILE B 1 294 ? 12.133 -29.656 2.332 1 96 294 ILE B C 1
ATOM 5346 O O . ILE B 1 294 ? 12.07 -28.453 2.074 1 96 294 ILE B O 1
ATOM 5350 N N . ASN B 1 295 ? 13.188 -30.406 2.436 1 92.38 295 ASN B N 1
ATOM 5351 C CA . ASN B 1 295 ? 14.414 -29.797 1.932 1 92.38 295 ASN B CA 1
ATOM 5352 C C . ASN B 1 295 ? 14.289 -29.422 0.459 1 92.38 295 ASN B C 1
ATOM 5354 O O . ASN B 1 295 ? 13.812 -30.219 -0.354 1 92.38 295 ASN B O 1
ATOM 5358 N N . ASN B 1 296 ? 14.68 -28.156 0.147 1 91.38 296 ASN B N 1
ATOM 5359 C CA . ASN B 1 296 ? 14.5 -27.609 -1.192 1 91.38 296 ASN B CA 1
ATOM 5360 C C . ASN B 1 296 ? 15.094 -28.531 -2.258 1 91.38 296 ASN B C 1
ATOM 5362 O O . ASN B 1 296 ? 14.453 -28.797 -3.275 1 91.38 296 ASN B O 1
ATOM 5366 N N . MET B 1 297 ? 16.25 -29.047 -2.047 1 87.88 297 MET B N 1
ATOM 5367 C CA . MET B 1 297 ? 16.922 -29.875 -3.039 1 87.88 297 MET B CA 1
ATOM 5368 C C . MET B 1 297 ? 16.328 -31.281 -3.062 1 87.88 297 MET B C 1
ATOM 5370 O O . MET B 1 297 ? 16.234 -31.891 -4.125 1 87.88 297 MET B O 1
ATOM 5374 N N . GLU B 1 298 ? 16.031 -31.734 -1.905 1 90.44 298 GLU B N 1
ATOM 5375 C CA . GLU B 1 298 ? 15.414 -33.062 -1.821 1 90.44 298 GLU B CA 1
ATOM 5376 C C . GLU B 1 298 ? 14.086 -33.094 -2.574 1 90.44 298 GLU B C 1
ATOM 5378 O O . GLU B 1 298 ? 13.719 -34.125 -3.143 1 90.44 298 GLU B O 1
ATOM 5383 N N . TYR B 1 299 ? 13.422 -32 -2.654 1 94 299 TYR B N 1
ATOM 5384 C CA . TYR B 1 299 ? 12.164 -31.922 -3.389 1 94 299 TYR B CA 1
ATOM 5385 C C . TYR B 1 299 ? 12.359 -32.281 -4.859 1 94 299 TYR B C 1
ATOM 5387 O O . TYR B 1 299 ? 11.508 -32.906 -5.469 1 94 299 TYR B O 1
ATOM 5395 N N . PHE B 1 300 ? 13.461 -31.938 -5.375 1 92.5 300 PHE B N 1
ATOM 5396 C CA . PHE B 1 300 ? 13.68 -32.094 -6.809 1 92.5 300 PHE B CA 1
ATOM 5397 C C . PHE B 1 300 ? 14.438 -33.375 -7.113 1 92.5 300 PHE B C 1
ATOM 5399 O O . PHE B 1 300 ? 14.727 -33.656 -8.273 1 92.5 300 PHE B O 1
ATOM 5406 N N . ARG B 1 301 ? 14.758 -34.125 -6.148 1 92 301 ARG B N 1
ATOM 5407 C CA . ARG B 1 301 ? 15.555 -35.344 -6.324 1 92 301 ARG B CA 1
ATOM 5408 C C . ARG B 1 301 ? 14.922 -36.25 -7.348 1 92 301 ARG B C 1
ATOM 5410 O O . ARG B 1 301 ? 15.609 -36.781 -8.227 1 92 301 ARG B O 1
ATOM 5417 N N . PRO B 1 302 ? 13.594 -36.531 -7.281 1 94.12 302 PRO B N 1
ATOM 5418 C CA . PRO B 1 302 ? 12.992 -37.406 -8.281 1 94.12 302 PRO B CA 1
ATOM 5419 C C . PRO B 1 302 ? 13.18 -36.906 -9.703 1 94.12 302 PRO B C 1
ATOM 5421 O O . PRO B 1 302 ? 13.375 -37.688 -10.633 1 94.12 302 PRO B O 1
ATOM 5424 N N . LEU B 1 303 ? 13.094 -35.625 -9.852 1 93.56 303 LEU B N 1
ATOM 5425 C CA . LEU B 1 303 ? 13.266 -35.031 -11.164 1 93.56 303 LEU B CA 1
ATOM 5426 C C . LEU B 1 303 ? 14.711 -35.156 -11.641 1 93.56 303 LEU B C 1
ATOM 5428 O O . LEU B 1 303 ? 14.961 -35.469 -12.805 1 93.56 303 LEU B O 1
ATOM 5432 N N . ILE B 1 304 ? 15.609 -34.938 -10.75 1 91.94 304 ILE B N 1
ATOM 5433 C CA . ILE B 1 304 ? 17.031 -35.062 -11.062 1 91.94 304 ILE B CA 1
ATOM 5434 C C . ILE B 1 304 ? 17.344 -36.469 -11.508 1 91.94 304 ILE B C 1
ATOM 5436 O O . ILE B 1 304 ? 18 -36.688 -12.531 1 91.94 304 ILE B O 1
ATOM 5440 N N . LYS B 1 305 ? 16.844 -37.375 -10.789 1 91.75 305 LYS B N 1
ATOM 5441 C CA . LYS B 1 305 ? 17.062 -38.812 -11.102 1 91.75 305 LYS B CA 1
ATOM 5442 C C . LYS B 1 305 ? 16.438 -39.156 -12.445 1 91.75 305 LYS B C 1
ATOM 5444 O O . LYS B 1 305 ? 17.062 -39.875 -13.25 1 91.75 305 LYS B O 1
ATOM 5449 N N . ALA B 1 306 ? 15.289 -38.688 -12.617 1 92.38 306 ALA B N 1
ATOM 5450 C CA . ALA B 1 306 ? 14.586 -39 -13.859 1 92.38 306 ALA B CA 1
ATOM 5451 C C . ALA B 1 306 ? 15.336 -38.469 -15.062 1 92.38 306 ALA B C 1
ATOM 5453 O O . ALA B 1 306 ? 15.258 -39.031 -16.156 1 92.38 306 ALA B O 1
ATOM 5454 N N . ARG B 1 307 ? 16.047 -37.375 -14.898 1 91.88 307 ARG B N 1
ATOM 5455 C CA . ARG B 1 307 ? 16.812 -36.781 -15.977 1 91.88 307 ARG B CA 1
ATOM 5456 C C . ARG B 1 307 ? 18.188 -37.406 -16.125 1 91.88 307 ARG B C 1
ATOM 5458 O O . ARG B 1 307 ? 19 -36.969 -16.953 1 91.88 307 ARG B O 1
ATOM 5465 N N . GLY B 1 308 ? 18.484 -38.312 -15.266 1 89.5 308 GLY B N 1
ATOM 5466 C CA . GLY B 1 308 ? 19.734 -39.062 -15.336 1 89.5 308 GLY B CA 1
ATOM 5467 C C . GLY B 1 308 ? 20.906 -38.281 -14.789 1 89.5 308 GLY B C 1
ATOM 5468 O O . GLY B 1 308 ? 22.047 -38.469 -15.258 1 89.5 308 GLY B O 1
ATOM 5469 N N . ARG B 1 309 ? 20.656 -37.406 -13.969 1 88.56 309 ARG B N 1
ATOM 5470 C CA . ARG B 1 309 ? 21.719 -36.594 -13.406 1 88.56 309 ARG B CA 1
ATOM 5471 C C . ARG B 1 309 ? 21.953 -36.938 -11.945 1 88.56 309 ARG B C 1
ATOM 5473 O O . ARG B 1 309 ? 21.094 -37.5 -11.289 1 88.56 309 ARG B O 1
ATOM 5480 N N . SER B 1 310 ? 23.172 -36.531 -11.469 1 85.44 310 SER B N 1
ATOM 5481 C CA . SER B 1 310 ? 23.516 -36.781 -10.07 1 85.44 310 SER B CA 1
ATOM 5482 C C . SER B 1 310 ? 23.109 -35.625 -9.18 1 85.44 310 SER B C 1
ATOM 5484 O O . SER B 1 310 ? 23.094 -34.469 -9.625 1 85.44 310 SER B O 1
ATOM 5486 N N . TYR B 1 311 ? 22.766 -35.938 -7.98 1 85 311 TYR B N 1
ATOM 5487 C CA . TYR B 1 311 ? 22.453 -34.938 -6.965 1 85 311 TYR B CA 1
ATOM 5488 C C . TYR B 1 311 ? 23.641 -34.031 -6.723 1 85 311 TYR B C 1
ATOM 5490 O O . TYR B 1 311 ? 24.781 -34.469 -6.68 1 85 311 TYR B O 1
ATOM 5498 N N . PRO B 1 312 ? 23.344 -32.719 -6.594 1 78.88 312 PRO B N 1
ATOM 5499 C CA . PRO B 1 312 ? 24.469 -31.797 -6.422 1 78.88 312 PRO B CA 1
ATOM 5500 C C . PRO B 1 312 ? 25.219 -32 -5.109 1 78.88 312 PRO B C 1
ATOM 5502 O O . PRO B 1 312 ? 24.594 -32.312 -4.086 1 78.88 312 PRO B O 1
ATOM 5505 N N . ARG B 1 313 ? 26.594 -31.828 -5.148 1 74.56 313 ARG B N 1
ATOM 5506 C CA . ARG B 1 313 ? 27.422 -32.062 -3.973 1 74.56 313 ARG B CA 1
ATOM 5507 C C . ARG B 1 313 ? 28.125 -30.781 -3.539 1 74.56 313 ARG B C 1
ATOM 5509 O O . ARG B 1 313 ? 28.656 -30.703 -2.434 1 74.56 313 ARG B O 1
ATOM 5516 N N . LEU B 1 314 ? 28.062 -29.812 -4.363 1 76.06 314 LEU B N 1
ATOM 5517 C CA . LEU B 1 314 ? 28.781 -28.594 -4.047 1 76.06 314 LEU B CA 1
ATOM 5518 C C . LEU B 1 314 ? 27.953 -27.672 -3.166 1 76.06 314 LEU B C 1
ATOM 5520 O O . LEU B 1 314 ? 26.797 -27.375 -3.498 1 76.06 314 LEU B O 1
ATOM 5524 N N . TYR B 1 315 ? 28.578 -27.359 -2.031 1 76.06 315 TYR B N 1
ATOM 5525 C CA . TYR B 1 315 ? 27.938 -26.453 -1.086 1 76.06 315 TYR B CA 1
ATOM 5526 C C . TYR B 1 315 ? 28.641 -25.094 -1.076 1 76.06 315 TYR B C 1
ATOM 5528 O O . TYR B 1 315 ? 29.859 -25.016 -0.862 1 76.06 315 TYR B O 1
ATOM 5536 N N . ILE B 1 316 ? 27.906 -24.078 -1.42 1 80.25 316 ILE B N 1
ATOM 5537 C CA . ILE B 1 316 ? 28.453 -22.719 -1.395 1 80.25 316 ILE B CA 1
ATOM 5538 C C . ILE B 1 316 ? 27.828 -21.938 -0.243 1 80.25 316 ILE B C 1
ATOM 5540 O O . ILE B 1 316 ? 26.594 -21.875 -0.117 1 80.25 316 IL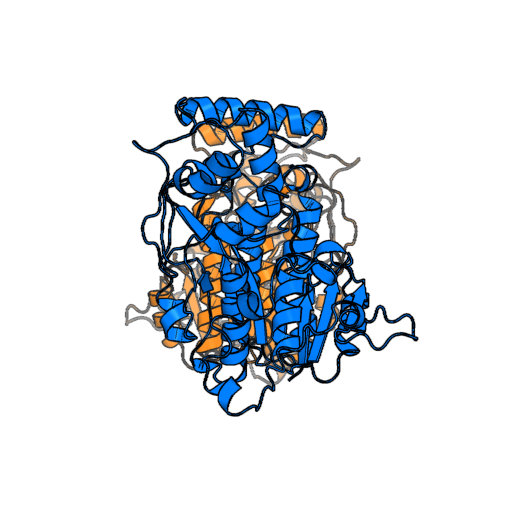E B O 1
ATOM 5544 N N . PRO B 1 317 ? 28.656 -21.312 0.553 1 81.06 317 PRO B N 1
ATOM 5545 C CA . PRO B 1 317 ? 28.094 -20.5 1.644 1 81.06 317 PRO B CA 1
ATOM 5546 C C . PRO B 1 317 ? 27.188 -19.375 1.145 1 81.06 317 PRO B C 1
ATOM 5548 O O . PRO B 1 317 ? 27.453 -18.797 0.087 1 81.06 317 PRO B O 1
ATOM 5551 N N . MET B 1 318 ? 26.25 -19.047 1.923 1 82.81 318 MET B N 1
ATOM 5552 C CA . MET B 1 318 ? 25.219 -18.078 1.551 1 82.81 318 MET B CA 1
ATOM 5553 C C . MET B 1 318 ? 25.828 -16.719 1.242 1 82.81 318 MET B C 1
ATOM 5555 O O . MET B 1 318 ? 25.422 -16.047 0.296 1 82.81 318 MET B O 1
ATOM 5559 N N . ILE B 1 319 ? 26.766 -16.297 2.039 1 84.25 319 ILE B N 1
ATOM 5560 C CA . ILE B 1 319 ? 27.359 -14.969 1.867 1 84.25 319 ILE B CA 1
ATOM 5561 C C . ILE B 1 319 ? 28.047 -14.891 0.512 1 84.25 319 ILE B C 1
ATOM 5563 O O . ILE B 1 319 ? 28.016 -13.852 -0.15 1 84.25 319 ILE B O 1
ATOM 5567 N N . VAL B 1 320 ? 28.719 -15.961 0.117 1 85.88 320 VAL B N 1
ATOM 5568 C CA . VAL B 1 320 ? 29.422 -16.016 -1.164 1 85.88 320 VAL B CA 1
ATOM 5569 C C . VAL B 1 320 ? 28.406 -15.961 -2.307 1 85.88 320 VAL B C 1
ATOM 5571 O O . VAL B 1 320 ? 28.578 -15.203 -3.264 1 85.88 320 VAL B O 1
ATOM 5574 N N . MET B 1 321 ? 27.438 -16.766 -2.131 1 84.88 321 MET B N 1
ATOM 5575 C CA . MET B 1 321 ? 26.406 -16.797 -3.158 1 84.88 321 MET B CA 1
ATOM 5576 C C . MET B 1 321 ? 25.719 -15.438 -3.273 1 84.88 321 MET B C 1
ATOM 5578 O O . MET B 1 321 ? 25.359 -15.016 -4.371 1 84.88 321 MET B O 1
ATOM 5582 N N . PHE B 1 322 ? 25.516 -14.805 -2.182 1 88.06 322 PHE B N 1
ATOM 5583 C CA . PHE B 1 322 ? 24.859 -13.5 -2.18 1 88.06 322 PHE B CA 1
ATOM 5584 C C . PHE B 1 322 ? 25.672 -12.492 -2.988 1 88.06 322 PHE B C 1
ATOM 5586 O O . PHE B 1 322 ? 25.125 -11.727 -3.775 1 88.06 322 PHE B O 1
ATOM 5593 N N . ILE B 1 323 ? 26.953 -12.531 -2.824 1 90.06 323 ILE B N 1
ATOM 5594 C CA . ILE B 1 323 ? 27.828 -11.625 -3.555 1 90.06 323 ILE B CA 1
ATOM 5595 C C . ILE B 1 323 ? 27.75 -11.922 -5.051 1 90.06 323 ILE B C 1
ATOM 5597 O O . ILE B 1 323 ? 27.641 -11.008 -5.867 1 90.06 323 ILE B O 1
ATOM 5601 N N . ILE B 1 324 ? 27.766 -13.148 -5.344 1 87 324 ILE B N 1
ATOM 5602 C CA . ILE B 1 324 ? 27.703 -13.578 -6.738 1 87 324 ILE B CA 1
ATOM 5603 C C . ILE B 1 324 ? 26.391 -13.109 -7.363 1 87 324 ILE B C 1
ATOM 5605 O O . ILE B 1 324 ? 26.391 -12.547 -8.469 1 87 324 ILE B O 1
ATOM 5609 N N . VAL B 1 325 ? 25.359 -13.305 -6.676 1 86.88 325 VAL B N 1
ATOM 5610 C CA . VAL B 1 325 ? 24.031 -12.961 -7.184 1 86.88 325 VAL B CA 1
ATOM 5611 C C . VAL B 1 325 ? 23.922 -11.453 -7.359 1 86.88 325 VAL B C 1
ATOM 5613 O O . VAL B 1 325 ? 23.312 -10.977 -8.328 1 86.88 325 VAL B O 1
ATOM 5616 N N . CYS B 1 326 ? 24.516 -10.672 -6.457 1 88.19 326 CYS B N 1
ATOM 5617 C CA . CYS B 1 326 ? 24.5 -9.219 -6.578 1 88.19 326 CYS B CA 1
ATOM 5618 C C . CYS B 1 326 ? 25.203 -8.773 -7.863 1 88.19 326 CYS B C 1
ATOM 5620 O O . CYS B 1 326 ? 24.703 -7.895 -8.562 1 88.19 326 CYS B O 1
ATOM 5622 N N . ILE B 1 327 ? 26.234 -9.461 -8.148 1 88.88 327 ILE B N 1
ATOM 5623 C CA . ILE B 1 327 ? 27.016 -9.133 -9.344 1 88.88 327 ILE B CA 1
ATOM 5624 C C . ILE B 1 327 ? 26.234 -9.531 -10.594 1 88.88 327 ILE B C 1
ATOM 5626 O O . ILE B 1 327 ? 26.125 -8.742 -11.539 1 88.88 327 ILE B O 1
ATOM 5630 N N . ILE B 1 328 ? 25.656 -10.648 -10.547 1 84.5 328 ILE B N 1
ATOM 5631 C CA . ILE B 1 328 ? 24.891 -11.164 -11.68 1 84.5 328 ILE B CA 1
ATOM 5632 C C . ILE B 1 328 ? 23.688 -10.266 -11.945 1 84.5 328 ILE B C 1
ATOM 5634 O O . ILE B 1 328 ? 23.406 -9.922 -13.094 1 84.5 328 ILE B O 1
ATOM 5638 N N . GLU B 1 329 ? 23 -9.914 -10.914 1 82.44 329 GLU B N 1
ATOM 5639 C CA . GLU B 1 329 ? 21.828 -9.055 -11.047 1 82.44 329 GLU B CA 1
ATOM 5640 C C . GLU B 1 329 ? 22.203 -7.695 -11.625 1 82.44 329 GLU B C 1
ATOM 5642 O O . GLU B 1 329 ? 21.484 -7.145 -12.453 1 82.44 329 GLU B O 1
ATOM 5647 N N . PHE B 1 330 ? 23.328 -7.234 -11.117 1 84.62 330 PHE B N 1
ATOM 5648 C CA . PHE B 1 330 ? 23.812 -5.945 -11.594 1 84.62 330 PHE B CA 1
ATOM 5649 C C . PHE B 1 330 ? 24.141 -6.004 -13.086 1 84.62 330 PHE B C 1
ATOM 5651 O O . PHE B 1 330 ? 23.703 -5.141 -13.852 1 84.62 330 PHE B O 1
ATOM 5658 N N . MET B 1 331 ? 24.766 -7.02 -13.547 1 85.25 331 MET B N 1
ATOM 5659 C CA . MET B 1 331 ? 25.141 -7.215 -14.945 1 85.25 331 MET B CA 1
ATOM 5660 C C . MET B 1 331 ? 23.906 -7.461 -15.805 1 85.25 331 MET B C 1
ATOM 5662 O O . MET B 1 331 ? 23.797 -6.926 -16.906 1 85.25 331 MET B O 1
ATOM 5666 N N . ALA B 1 332 ? 23.016 -8.258 -15.297 1 81.88 332 ALA B N 1
ATOM 5667 C CA . ALA B 1 332 ? 21.781 -8.57 -16 1 81.88 332 ALA B CA 1
ATOM 5668 C C . ALA B 1 332 ? 20.938 -7.309 -16.234 1 81.88 332 ALA B C 1
ATOM 5670 O O . ALA B 1 332 ? 20.312 -7.16 -17.281 1 81.88 332 ALA B O 1
ATOM 5671 N N . ASN B 1 333 ? 20.938 -6.434 -15.266 1 79.69 333 ASN B N 1
ATOM 5672 C CA . ASN B 1 333 ? 20.188 -5.188 -15.375 1 79.69 333 ASN B CA 1
ATOM 5673 C C . ASN B 1 333 ? 20.766 -4.277 -16.453 1 79.69 333 ASN B C 1
ATOM 5675 O O . ASN B 1 333 ? 20.031 -3.65 -17.203 1 79.69 333 ASN B O 1
ATOM 5679 N N . ILE B 1 334 ? 22.047 -4.273 -16.609 1 84.25 334 ILE B N 1
ATOM 5680 C CA . ILE B 1 334 ? 22.734 -3.445 -17.594 1 84.25 334 ILE B CA 1
ATOM 5681 C C . ILE B 1 334 ? 22.5 -4.02 -18.984 1 84.25 334 ILE B C 1
ATOM 5683 O O . ILE B 1 334 ? 22.234 -3.279 -19.938 1 84.25 334 ILE B O 1
ATOM 5687 N N . LEU B 1 335 ? 22.562 -5.312 -19.094 1 83.88 335 LEU B N 1
ATOM 5688 C CA . LEU B 1 335 ? 22.5 -5.98 -20.391 1 83.88 335 LEU B CA 1
ATOM 5689 C C . LEU B 1 335 ? 21.062 -6.32 -20.766 1 83.88 335 LEU B C 1
ATOM 5691 O O . LEU B 1 335 ? 20.797 -6.746 -21.891 1 83.88 335 LEU B O 1
ATOM 5695 N N . ASN B 1 336 ? 20.172 -6.148 -19.812 1 80.44 336 ASN B N 1
ATOM 5696 C CA . ASN B 1 336 ? 18.75 -6.453 -20 1 80.44 336 ASN B CA 1
ATOM 5697 C C . ASN B 1 336 ? 18.531 -7.926 -20.344 1 80.44 336 ASN B C 1
ATOM 5699 O O . ASN B 1 336 ? 17.875 -8.25 -21.328 1 80.44 336 ASN B O 1
ATOM 5703 N N . ILE B 1 337 ? 19.156 -8.734 -19.594 1 80.19 337 ILE B N 1
ATOM 5704 C CA . ILE B 1 337 ? 19 -10.18 -19.734 1 80.19 337 ILE B CA 1
ATOM 5705 C C . ILE B 1 337 ? 18.516 -10.773 -18.406 1 80.19 337 ILE B C 1
ATOM 5707 O O . ILE B 1 337 ? 18.641 -10.141 -17.359 1 80.19 337 ILE B O 1
ATOM 5711 N N . SER B 1 338 ? 17.953 -11.914 -18.547 1 77.38 338 SER B N 1
ATOM 5712 C CA . SER B 1 338 ? 17.453 -12.586 -17.359 1 77.38 338 SER B CA 1
ATOM 5713 C C . SER B 1 338 ? 18.609 -13.117 -16.5 1 77.38 338 SER B C 1
ATOM 5715 O O . SER B 1 338 ? 19.484 -13.82 -17 1 77.38 338 SER B O 1
ATOM 5717 N N . PRO B 1 339 ? 18.641 -12.672 -15.273 1 77 339 PRO B N 1
ATOM 5718 C CA . PRO B 1 339 ? 19.641 -13.266 -14.391 1 77 339 PRO B CA 1
ATOM 5719 C C . PRO B 1 339 ? 19.359 -14.734 -14.078 1 77 339 PRO B C 1
ATOM 5721 O O . PRO B 1 339 ? 18.203 -15.164 -14.109 1 77 339 PRO B O 1
ATOM 5724 N N . LEU B 1 340 ? 20.359 -15.445 -13.781 1 72.06 340 LEU B N 1
ATOM 5725 C CA . LEU B 1 340 ? 20.219 -16.844 -13.414 1 72.06 340 LEU B CA 1
ATOM 5726 C C . LEU B 1 340 ? 19.531 -16.984 -12.062 1 72.06 340 LEU B C 1
ATOM 5728 O O . LEU B 1 340 ? 18.734 -17.922 -11.859 1 72.06 340 LEU B O 1
ATOM 5732 N N . LEU B 1 341 ? 19.875 -16.078 -11.234 1 77.44 341 LEU B N 1
ATOM 5733 C CA . LEU B 1 341 ? 19.328 -16.078 -9.883 1 77.44 341 LEU B CA 1
ATOM 5734 C C . LEU B 1 341 ? 19.25 -14.664 -9.32 1 77.44 341 LEU B C 1
ATOM 5736 O O . LEU B 1 341 ? 20.219 -13.898 -9.422 1 77.44 341 LEU B O 1
ATOM 5740 N N . THR B 1 342 ? 18.094 -14.305 -8.82 1 83.88 342 THR B N 1
ATOM 5741 C CA . THR B 1 342 ? 17.953 -13.008 -8.172 1 83.88 342 THR B CA 1
ATOM 5742 C C . THR B 1 342 ? 18.172 -13.133 -6.664 1 83.88 342 THR B C 1
ATOM 5744 O O . THR B 1 342 ? 18.156 -14.234 -6.117 1 83.88 342 THR B O 1
ATOM 5747 N N . ARG B 1 343 ? 18.422 -12.023 -5.977 1 88.94 343 ARG B N 1
ATOM 5748 C CA . ARG B 1 343 ? 18.578 -12.031 -4.527 1 88.94 343 ARG B CA 1
ATOM 5749 C C . ARG B 1 343 ? 17.359 -12.617 -3.844 1 88.94 343 ARG B C 1
ATOM 5751 O O . ARG B 1 343 ? 17.484 -13.391 -2.889 1 88.94 343 ARG B O 1
ATOM 5758 N N . ALA B 1 344 ? 16.125 -12.25 -4.332 1 87 344 ALA B N 1
ATOM 5759 C CA . ALA B 1 344 ? 14.883 -12.789 -3.785 1 87 344 ALA B CA 1
ATOM 5760 C C . ALA B 1 344 ? 14.828 -14.305 -3.93 1 87 344 ALA B C 1
ATOM 5762 O O . ALA B 1 344 ? 14.453 -15.016 -2.99 1 87 344 ALA B O 1
ATOM 5763 N N . GLU B 1 345 ? 15.203 -14.758 -5.035 1 85.38 345 GLU B N 1
ATOM 5764 C CA . GLU B 1 345 ? 15.219 -16.203 -5.293 1 85.38 345 GLU B CA 1
ATOM 5765 C C . GLU B 1 345 ? 16.25 -16.906 -4.422 1 85.38 345 GLU B C 1
ATOM 5767 O O . GLU B 1 345 ? 16.047 -18.047 -3.992 1 85.38 345 GLU B O 1
ATOM 5772 N N . LEU B 1 346 ? 17.375 -16.266 -4.254 1 87.31 346 LEU B N 1
ATOM 5773 C CA . LEU B 1 346 ? 18.422 -16.812 -3.391 1 87.31 346 LEU B CA 1
ATOM 5774 C C . LEU B 1 346 ? 17.875 -17.062 -1.984 1 87.31 346 LEU B C 1
ATOM 5776 O O . LEU B 1 346 ? 18.109 -18.125 -1.405 1 87.31 346 LEU B O 1
ATOM 5780 N N . PHE B 1 347 ? 17.141 -16.094 -1.463 1 89.88 347 PHE B N 1
ATOM 5781 C CA . PHE B 1 347 ? 16.578 -16.25 -0.128 1 89.88 347 PHE B CA 1
ATOM 5782 C C . PHE B 1 347 ? 15.508 -17.328 -0.111 1 89.88 347 PHE B C 1
ATOM 5784 O O . PHE B 1 347 ? 15.438 -18.125 0.831 1 89.88 347 PHE B O 1
ATOM 5791 N N . LYS B 1 348 ? 14.766 -17.391 -1.146 1 89.31 348 LYS B N 1
ATOM 5792 C CA . LYS B 1 348 ? 13.672 -18.359 -1.229 1 89.31 348 LYS B CA 1
ATOM 5793 C C . LYS B 1 348 ? 14.195 -19.781 -1.269 1 89.31 348 LYS B C 1
ATOM 5795 O O . LYS B 1 348 ? 13.547 -20.703 -0.76 1 89.31 348 LYS B O 1
ATOM 5800 N N . THR B 1 349 ? 15.32 -19.953 -1.828 1 87.38 349 THR B N 1
ATOM 5801 C CA . THR B 1 349 ? 15.844 -21.312 -1.994 1 87.38 349 THR B CA 1
ATOM 5802 C C . THR B 1 349 ? 16.828 -21.641 -0.881 1 87.38 349 THR B C 1
ATOM 5804 O O . THR B 1 349 ? 17.062 -22.812 -0.578 1 87.38 349 THR B O 1
ATOM 5807 N N . GLY B 1 350 ? 17.375 -20.656 -0.29 1 87.81 350 GLY B N 1
ATOM 5808 C CA . GLY B 1 350 ? 18.5 -20.906 0.607 1 87.81 350 GLY B CA 1
ATOM 5809 C C . GLY B 1 350 ? 18.141 -20.719 2.07 1 87.81 350 GLY B C 1
ATOM 5810 O O . GLY B 1 350 ? 18.906 -21.125 2.955 1 87.81 350 GLY B O 1
ATOM 5811 N N . VAL B 1 351 ? 17.031 -20.109 2.346 1 91.75 351 VAL B N 1
ATOM 5812 C CA . VAL B 1 351 ? 16.625 -19.828 3.723 1 91.75 351 VAL B CA 1
ATOM 5813 C C . VAL B 1 351 ? 15.359 -20.609 4.066 1 91.75 351 VAL B C 1
ATOM 5815 O O . VAL B 1 351 ? 14.383 -20.562 3.322 1 91.75 351 VAL B O 1
ATOM 5818 N N . SER B 1 352 ? 15.414 -21.297 5.164 1 94.44 352 SER B N 1
ATOM 5819 C CA . SER B 1 352 ? 14.273 -22.094 5.582 1 94.44 352 SER B CA 1
ATOM 5820 C C . SER B 1 352 ? 13.062 -21.234 5.887 1 94.44 352 SER B C 1
ATOM 5822 O O . SER B 1 352 ? 13.172 -20.234 6.602 1 94.44 352 SER B O 1
ATOM 5824 N N . HIS B 1 353 ? 11.953 -21.547 5.281 1 96.88 353 HIS B N 1
ATOM 5825 C CA . HIS B 1 353 ? 10.688 -20.875 5.551 1 96.88 353 HIS B CA 1
ATOM 5826 C C . HIS B 1 353 ? 9.5 -21.766 5.191 1 96.88 353 HIS B C 1
ATOM 5828 O O . HIS B 1 353 ? 9.344 -22.172 4.035 1 96.88 353 HIS B O 1
ATOM 5834 N N . TYR B 1 354 ? 8.742 -22.109 6.137 1 98.19 354 TYR B N 1
ATOM 5835 C CA . TYR B 1 354 ? 7.52 -22.875 5.949 1 98.19 354 TYR B CA 1
ATOM 5836 C C . TYR B 1 354 ? 6.445 -22.438 6.941 1 98.19 354 TYR B C 1
ATOM 5838 O O . TYR B 1 354 ? 6.754 -21.828 7.973 1 98.19 354 TYR B O 1
ATOM 5846 N N . PHE B 1 355 ? 5.223 -22.688 6.598 1 98.69 355 PHE B N 1
ATOM 5847 C CA . PHE B 1 355 ? 4.117 -22.062 7.316 1 98.69 355 PHE B CA 1
ATOM 5848 C C . PHE B 1 355 ? 3.008 -23.078 7.578 1 98.69 355 PHE B C 1
ATOM 5850 O O . PHE B 1 355 ? 2.869 -24.062 6.848 1 98.69 355 PHE B O 1
ATOM 5857 N N . SER B 1 356 ? 2.234 -22.812 8.562 1 98.75 356 SER B N 1
ATOM 5858 C CA . SER B 1 356 ? 1.113 -23.672 8.945 1 98.75 356 SER B CA 1
ATOM 5859 C C . SER B 1 356 ? -0.091 -23.438 8.039 1 98.75 356 SER B C 1
ATOM 5861 O O . SER B 1 356 ? -0.412 -22.297 7.699 1 98.75 356 SER B O 1
ATOM 5863 N N . ILE B 1 357 ? -0.758 -24.562 7.648 1 98.75 357 ILE B N 1
ATOM 5864 C CA . ILE B 1 357 ? -1.954 -24.453 6.816 1 98.75 357 ILE B CA 1
ATOM 5865 C C . ILE B 1 357 ? -3.193 -24.734 7.664 1 98.75 357 ILE B C 1
ATOM 5867 O O . ILE B 1 357 ? -4.285 -24.953 7.125 1 98.75 357 ILE B O 1
ATOM 5871 N N . LYS B 1 358 ? -3.09 -24.719 8.953 1 98.5 358 LYS B N 1
ATOM 5872 C CA . LYS B 1 358 ? -4.156 -25.094 9.875 1 98.5 358 LYS B CA 1
ATOM 5873 C C . LYS B 1 358 ? -5.367 -24.188 9.719 1 98.5 358 LYS B C 1
ATOM 5875 O O . LYS B 1 358 ? -6.512 -24.641 9.773 1 98.5 358 LYS B O 1
ATOM 5880 N N . LYS B 1 359 ? -5.168 -22.938 9.578 1 98.56 359 LYS B N 1
ATOM 5881 C CA . LYS B 1 359 ? -6.273 -21.984 9.438 1 98.56 359 LYS B CA 1
ATOM 5882 C C . LYS B 1 359 ? -7.121 -22.312 8.211 1 98.56 359 LYS B C 1
ATOM 5884 O O . LYS B 1 359 ? -8.352 -22.312 8.281 1 98.56 359 LYS B O 1
ATOM 5889 N N . ALA B 1 360 ? -6.445 -22.562 7.07 1 98.56 360 ALA B N 1
ATOM 5890 C CA . ALA B 1 360 ? -7.152 -22.922 5.844 1 98.56 360 ALA B CA 1
ATOM 5891 C C . ALA B 1 360 ? -7.926 -24.234 6.02 1 98.56 360 ALA B C 1
ATOM 5893 O O . ALA B 1 360 ? -9.055 -24.359 5.543 1 98.56 360 ALA B O 1
ATOM 5894 N N . GLN B 1 361 ? -7.32 -25.203 6.691 1 97.88 361 GLN B N 1
ATOM 5895 C CA . GLN B 1 361 ? -7.973 -26.469 6.973 1 97.88 361 GLN B CA 1
ATOM 5896 C C . GLN B 1 361 ? -9.234 -26.266 7.805 1 97.88 361 GLN B C 1
ATOM 5898 O O . GLN B 1 361 ? -10.273 -26.875 7.531 1 97.88 361 GLN B O 1
ATOM 5903 N N . LYS B 1 362 ? -9.141 -25.422 8.711 1 97.31 362 LYS B N 1
ATOM 5904 C CA . LYS B 1 362 ? -10.25 -25.172 9.625 1 97.31 362 LYS B CA 1
ATOM 5905 C C . LYS B 1 362 ? -11.352 -24.375 8.938 1 97.31 362 LYS B C 1
ATOM 5907 O O . LYS B 1 362 ? -12.531 -24.734 9.016 1 97.31 362 LYS B O 1
ATOM 5912 N N . ASP B 1 363 ? -11.016 -23.312 8.227 1 97.25 363 ASP B N 1
ATOM 5913 C CA . ASP B 1 363 ? -11.984 -22.312 7.77 1 97.25 363 ASP B CA 1
ATOM 5914 C C . ASP B 1 363 ? -12.703 -22.797 6.516 1 97.25 363 ASP B C 1
ATOM 5916 O O . ASP B 1 363 ? -13.898 -22.547 6.34 1 97.25 363 ASP B O 1
ATOM 5920 N N . PHE B 1 364 ? -11.93 -23.469 5.641 1 96.12 364 PHE B N 1
ATOM 5921 C CA . PHE B 1 364 ? -12.641 -23.859 4.426 1 96.12 364 PHE B CA 1
ATOM 5922 C C . PHE B 1 364 ? -12.25 -25.266 3.994 1 96.12 364 PHE B C 1
ATOM 5924 O O . PH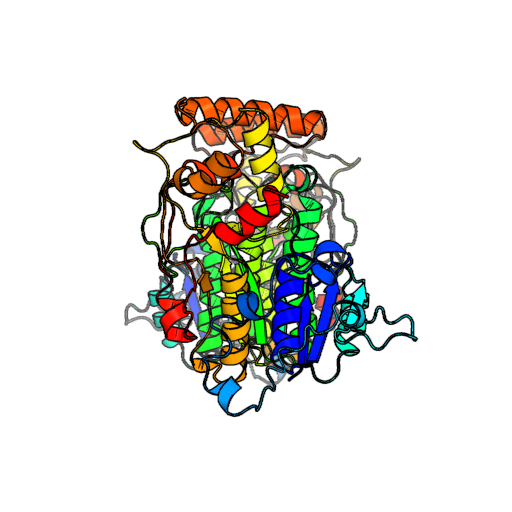E B 1 364 ? -12.258 -25.578 2.805 1 96.12 364 PHE B O 1
ATOM 5931 N N . SER B 1 365 ? -11.742 -26.125 4.902 1 94.75 365 SER B N 1
ATOM 5932 C CA . SER B 1 365 ? -11.492 -27.547 4.719 1 94.75 365 SER B CA 1
ATOM 5933 C C . SER B 1 365 ? -10.469 -27.797 3.611 1 94.75 365 SER B C 1
ATOM 5935 O O . SER B 1 365 ? -10.688 -28.625 2.732 1 94.75 365 SER B O 1
ATOM 5937 N N . TYR B 1 366 ? -9.484 -27 3.631 1 97.19 366 TYR B N 1
ATOM 5938 C CA . TYR B 1 366 ? -8.352 -27.25 2.75 1 97.19 366 TYR B CA 1
ATOM 5939 C C . TYR B 1 366 ? -7.656 -28.562 3.125 1 97.19 366 TYR B C 1
ATOM 5941 O O . TYR B 1 366 ? -7.277 -28.75 4.281 1 97.19 366 TYR B O 1
ATOM 5949 N N . ARG B 1 367 ? -7.531 -29.484 2.188 1 95.5 367 ARG B N 1
ATOM 5950 C CA . ARG B 1 367 ? -6.926 -30.797 2.398 1 95.5 367 ARG B CA 1
ATOM 5951 C C . ARG B 1 367 ? -5.996 -31.156 1.246 1 95.5 367 ARG B C 1
ATOM 5953 O O . ARG B 1 367 ? -6.398 -31.859 0.319 1 95.5 367 ARG B O 1
ATOM 5960 N N . PRO B 1 368 ? -4.789 -30.719 1.403 1 97.19 368 PRO B N 1
ATOM 5961 C CA . PRO B 1 368 ? -3.869 -31 0.3 1 97.19 368 PRO B CA 1
ATOM 5962 C C . PRO B 1 368 ? -3.777 -32.5 -0.025 1 97.19 368 PRO B C 1
ATOM 5964 O O . PRO B 1 368 ? -3.77 -33.312 0.884 1 97.19 368 PRO B O 1
ATOM 5967 N N . THR B 1 369 ? -3.76 -32.781 -1.3 1 95.62 369 THR B N 1
ATOM 5968 C CA . THR B 1 369 ? -3.633 -34.156 -1.783 1 95.62 369 THR B CA 1
ATOM 5969 C C . THR B 1 369 ? -2.26 -34.375 -2.41 1 95.62 369 THR B C 1
ATOM 5971 O O . THR B 1 369 ? -1.669 -33.469 -2.975 1 95.62 369 THR B O 1
ATOM 5974 N N . LYS B 1 370 ? -1.701 -35.625 -2.197 1 95.69 370 LYS B N 1
ATOM 5975 C CA . LYS B 1 370 ? -0.437 -36.062 -2.793 1 95.69 370 LYS B CA 1
ATOM 5976 C C . LYS B 1 370 ? 0.667 -35.031 -2.518 1 95.69 370 LYS B C 1
ATOM 5978 O O . LYS B 1 370 ? 1.297 -34.531 -3.447 1 95.69 370 LYS B O 1
ATOM 5983 N N . PRO B 1 371 ? 0.907 -34.781 -1.28 1 97.38 371 PRO B N 1
ATOM 5984 C CA . PRO B 1 371 ? 1.914 -33.75 -0.938 1 97.38 371 PRO B CA 1
ATOM 5985 C C . PRO B 1 371 ? 3.287 -34.062 -1.53 1 97.38 371 PRO B C 1
ATOM 5987 O O . PRO B 1 371 ? 3.74 -35.219 -1.473 1 97.38 371 PRO B O 1
ATOM 5990 N N . ASN B 1 372 ? 3.918 -33.125 -2.143 1 97.31 372 ASN B N 1
ATOM 5991 C CA . ASN B 1 372 ? 5.273 -33.156 -2.688 1 97.31 372 ASN B CA 1
ATOM 5992 C C . ASN B 1 372 ? 5.418 -34.219 -3.779 1 97.31 372 ASN B C 1
ATOM 5994 O O . ASN B 1 372 ? 6.512 -34.75 -3.994 1 97.31 372 ASN B O 1
ATOM 5998 N N . ASP B 1 373 ? 4.324 -34.5 -4.414 1 95 373 ASP B N 1
ATOM 5999 C CA . ASP B 1 373 ? 4.355 -35.531 -5.457 1 95 373 ASP B CA 1
ATOM 6000 C C . ASP B 1 373 ? 4.914 -34.969 -6.762 1 95 373 ASP B C 1
ATOM 6002 O O . ASP B 1 373 ? 4.328 -34.062 -7.355 1 95 373 ASP B O 1
ATOM 6006 N N . MET B 1 374 ? 5.969 -35.531 -7.258 1 94.5 374 MET B N 1
ATOM 6007 C CA . MET B 1 374 ? 6.625 -35.062 -8.477 1 94.5 374 MET B CA 1
ATOM 6008 C C . MET B 1 374 ? 6.379 -36.031 -9.633 1 94.5 374 MET B C 1
ATOM 6010 O O . MET B 1 374 ? 6.973 -35.875 -10.703 1 94.5 374 MET B O 1
ATOM 6014 N N . SER B 1 375 ? 5.488 -36.969 -9.469 1 93.06 375 SER B N 1
ATOM 6015 C CA . SER B 1 375 ? 5.328 -38.062 -10.438 1 93.06 375 SER B CA 1
ATOM 6016 C C . SER B 1 375 ? 4.883 -37.5 -11.789 1 93.06 375 SER B C 1
ATOM 6018 O O . SER B 1 375 ? 5.465 -37.844 -12.82 1 93.06 375 SER B O 1
ATOM 6020 N N . LEU B 1 376 ? 3.879 -36.656 -11.766 1 91.88 376 LEU B N 1
ATOM 6021 C CA . LEU B 1 376 ? 3.363 -36.125 -13.023 1 91.88 376 LEU B CA 1
ATOM 6022 C C . LEU B 1 376 ? 4.375 -35.188 -13.68 1 91.88 376 LEU B C 1
ATOM 6024 O O . LEU B 1 376 ? 4.465 -35.125 -14.906 1 91.88 376 LEU B O 1
ATOM 6028 N N . ILE B 1 377 ? 5.07 -34.438 -12.859 1 94.31 377 ILE B N 1
ATOM 6029 C CA . ILE B 1 377 ? 6.094 -33.531 -13.375 1 94.31 377 ILE B CA 1
ATOM 6030 C C . ILE B 1 377 ? 7.207 -34.344 -14.039 1 94.31 377 ILE B C 1
ATOM 6032 O O . ILE B 1 377 ? 7.641 -34.031 -15.148 1 94.31 377 ILE B O 1
ATOM 6036 N N . THR B 1 378 ? 7.656 -35.406 -13.352 1 93.88 378 THR B N 1
ATOM 6037 C CA . THR B 1 378 ? 8.711 -36.281 -13.883 1 93.88 378 THR B CA 1
ATOM 6038 C C . THR B 1 378 ? 8.273 -36.938 -15.188 1 93.88 378 THR B C 1
ATOM 6040 O O . THR B 1 378 ? 9.055 -37 -16.141 1 93.88 378 THR B O 1
ATOM 6043 N N . LYS B 1 379 ? 7.059 -37.344 -15.227 1 90.81 379 LYS B N 1
ATOM 6044 C CA . LYS B 1 379 ? 6.527 -37.969 -16.438 1 90.81 379 LYS B CA 1
ATOM 6045 C C . LYS B 1 379 ? 6.504 -36.969 -17.594 1 90.81 379 LYS B C 1
ATOM 6047 O O . LYS B 1 379 ? 6.824 -37.312 -18.734 1 90.81 379 LYS B O 1
ATOM 6052 N N . TYR B 1 380 ? 6.137 -35.75 -17.312 1 90.44 380 TYR B N 1
ATOM 6053 C CA . TYR B 1 380 ? 6.059 -34.688 -18.328 1 90.44 380 TYR B CA 1
ATOM 6054 C C . TYR B 1 380 ? 7.43 -34.406 -18.906 1 90.44 380 TYR B C 1
ATOM 6056 O O . TYR B 1 380 ? 7.559 -34.188 -20.125 1 90.44 380 TYR B O 1
ATOM 6064 N N . TYR B 1 381 ? 8.43 -34.406 -18.125 1 89.25 381 TYR B N 1
ATOM 6065 C CA . TYR B 1 381 ? 9.758 -34 -18.578 1 89.25 381 TYR B CA 1
ATOM 6066 C C . TYR B 1 381 ? 10.562 -35.219 -19.047 1 89.25 381 TYR B C 1
ATOM 6068 O O . TYR B 1 381 ? 11.695 -35.062 -19.5 1 89.25 381 TYR B O 1
ATOM 6076 N N . SER B 1 382 ? 10.078 -36.375 -18.828 1 83.44 382 SER B N 1
ATOM 6077 C CA . SER B 1 382 ? 10.734 -37.562 -19.344 1 83.44 382 SER B CA 1
ATOM 6078 C C . SER B 1 382 ? 10.312 -37.844 -20.781 1 83.44 382 SER B C 1
ATOM 6080 O O . SER B 1 382 ? 10.945 -38.656 -21.469 1 83.44 382 SER B O 1
ATOM 6082 N N . ARG B 1 383 ? 9.289 -37.219 -21.328 1 65.75 383 ARG B N 1
ATOM 6083 C CA . ARG B 1 383 ? 8.844 -37.438 -22.703 1 65.75 383 ARG B CA 1
ATOM 6084 C C . ARG B 1 383 ? 9.672 -36.594 -23.672 1 65.75 383 ARG B C 1
ATOM 6086 O O . ARG B 1 383 ? 10.195 -35.562 -23.312 1 65.75 383 ARG B O 1
#

Secondary structure (DSSP, 8-state):
-EEEEETTTSHHHHHHHHHHHHTT-EEEEEESSPPPHHHHH--SS-HHHHTTTTTTSHHHHHTT-----S---GGGSEE-TTSSS--SEEEEE--TT-HHHHHHHHHHSSS--EEEE---S--SGGGGSGGGHHHHHIIIIIIHHHHHHHHHHHT--EEEEEEEGGGT-SSS-EEEE-TTSPPPPGGG-SSHHHHHHHHHHHHHHHTTTBTTBEEEEEEE-EEE-TT--SSHHHHHHHHHTT---EEESSTT--EE-EEEHHHHHHHHHHHHHHHHH-TTT--EEEEES-S--EEHHHHTHHHHHHTT-PPP--EEEHHHHHHHHHHHHHHHHHHT---S--HHHHHHHHS-EEE--HHHHHHH-----STT--HHHHHHHH-/-EEEEETTTSHHHHHHHHHHHHTT-EEEEEESSPPPHHHHH--SS-HHHHTTTTTTSHHHHHTT---------GGGSEEETTSSS--SEEEEE--TT-HHHHHHHHHHSSS--EEEE---S-SSGGGGSGGGHHHHHIIIIIHHHHHHHHHHHHT--EEEEEEEGGGT-SSS-EEEE-TTSPPPPGGG-SSHHHHHHHHHHHHHHHTTTBTTBEEEEEEE-EEE-TT--SSHHHHHHHHHTT---EEESSTT--EE-EEEHHHHHHHHHHHHHHHHH-TTT--EEEEES-S--EEHHHHTHHHHHHTT-PPP--EEEHHHHHHHHHHHHHHHHHHT---S--HHHHHHHHS-EEE--HHHHHHH-----STT--HHHHHHHH-

Sequence (766 aa):
MSFIIIGGGGYIGFHIGKALLLAGFKVTLLDIRLPSHEWLFKTCLPSSYLMEGITEEPFFEDHNFSTSSGDIDNHKILSMNDGKNEYLMDFYKVDIRDIHLLEFYMNEVKDPECVIHTASFGMSGISQLPRHAEIMEEVNIQGLKNVIEIAANIGVKAIVYTSTYNVVFGGEPIKGGDEDLEYFPLYRHVDNYSKTKSIAEQILLTADKKNGMRTCSLRLAGVMGPMEERHLPRIVSNIDKRRLVINYMDEGGAVVDFVGIQNVVQAHVRAALKLLNDPSKVGGAYFISDGAPINNMEYFRPLIKARGRSYPRLYIPMIVMFIIVCIIEFMANILNISPLLTRAELFKTGVSHYFSIKKAQKDFSYRPTKPNDMSLITKYYSRMSFIIIGGGGYIGFHIGKALLLAGFKVTLLDIRLPSHEWLFKTCLPSSYLMEGITEEPFFEDHNFSTSSGDIDNHKILSMNDGKNEYLMDFYKVDIRDIHLLEFYMNEVKDPECVIHTASFGMSGISQLPRHAEIMEEVNIQGLKNVIEIAANIGVKAIVYTSTYNVVFGGEPIKGGDEDLEYFPLYRHVDNYSKTKSIAEQILLTADKKNGMRTCSLRLAGVMGPMEERHLPRIVSNIDKRRLVINYMDEGGAVVDFVGIQNVVQAHVRAALKLLNDPSKVGGAYFISDGAPINNMEYFRPLIKARGRSYPRLYIPMIVMFIIVCIIEFMANILNISPLLTRAELFKTGVSHYFSIKKAQKDFSYRPTKPNDMSLITKYYSR

Organism: Artemia franciscana (NCBI:txid6661)

Solvent-accessible surface area (backbone atoms only — not comparable to full-atom values): 39915 Å² total; per-residue (Å²): 111,23,36,36,25,37,20,17,25,39,77,66,23,34,51,36,44,49,46,43,40,60,61,70,35,47,35,35,29,32,16,76,50,73,54,56,67,61,72,45,66,43,75,74,67,47,66,69,57,46,40,47,69,51,64,79,35,68,74,43,61,74,42,76,48,66,68,64,73,61,73,67,62,44,82,32,40,63,17,62,80,72,80,75,68,76,29,72,28,46,58,46,80,40,56,53,68,40,53,68,62,40,45,52,56,59,67,67,46,75,73,41,38,34,36,41,40,53,59,70,49,26,87,55,56,56,46,39,36,75,90,35,42,60,59,23,40,40,42,31,34,51,12,44,53,38,49,54,52,46,38,39,71,73,57,23,43,28,39,38,35,63,50,41,52,47,31,54,45,74,64,64,72,36,81,64,37,52,80,83,60,60,68,42,61,63,89,63,45,84,41,59,37,45,36,29,50,35,54,30,50,52,35,50,58,50,27,37,32,16,74,67,14,39,34,34,35,37,23,32,40,54,76,40,51,56,85,49,76,73,60,54,54,56,51,51,50,29,51,74,69,68,58,58,64,43,50,26,63,41,89,94,40,11,37,26,43,42,19,44,50,33,38,53,31,31,44,53,53,36,44,47,52,34,38,71,74,42,48,88,61,43,60,51,65,29,45,43,46,30,75,60,68,36,42,53,68,66,67,44,42,66,47,38,50,69,72,72,42,79,81,67,81,54,75,42,54,41,71,60,50,50,53,50,27,53,51,44,38,52,52,19,63,75,70,72,43,60,42,94,47,47,67,57,54,47,31,65,52,15,32,30,38,32,59,42,40,61,65,35,32,69,52,42,61,49,58,61,67,70,55,88,64,52,63,59,37,39,54,58,70,65,104,108,24,37,37,24,36,22,18,25,39,77,67,23,33,51,38,44,51,48,42,41,59,60,68,35,48,36,34,29,32,16,77,47,72,54,55,66,61,74,45,64,43,74,74,66,46,66,68,59,44,40,46,68,51,62,79,34,67,76,43,62,74,41,77,48,64,68,64,72,61,73,68,62,44,82,31,38,64,14,63,78,72,78,76,67,76,29,72,29,45,55,45,81,40,53,55,68,39,51,67,62,40,45,53,56,60,67,68,47,75,73,41,39,33,37,40,40,53,59,71,50,27,88,55,55,56,45,40,36,75,90,36,43,60,60,25,41,40,42,30,33,52,14,46,53,40,49,53,53,46,38,39,72,74,55,24,43,27,38,37,36,63,50,43,52,46,30,54,45,73,63,64,72,36,81,63,38,53,80,83,59,62,68,42,60,64,90,66,45,83,41,58,39,46,36,30,49,35,53,30,50,53,36,49,56,49,26,37,31,18,74,66,13,40,33,34,35,38,20,32,38,55,75,41,50,58,86,50,77,72,60,55,56,54,51,51,50,29,52,74,67,68,57,60,63,44,50,25,61,41,89,93,39,10,39,25,42,42,19,43,48,32,40,55,30,30,46,52,53,36,46,47,51,35,38,70,74,41,50,90,61,43,62,50,64,29,46,42,45,31,75,60,70,35,43,52,66,65,68,45,42,66,47,38,50,68,70,71,43,80,81,66,82,52,76,42,53,41,71,60,50,50,53,51,26,53,51,42,38,53,52,18,61,74,68,71,43,60,40,95,46,46,67,58,54,47,30,66,53,14,33,30,40,32,60,44,41,60,65,34,30,69,51,42,60,48,61,59,64,72,56,87,65,53,63,58,38,38,57,58,71,66,103

Nearest PDB structures (foldseek):
  7yst-assembly1_B  TM=7.865E-01  e=7.758E-18  Mycobacterium tuberculosis
  8v4h-assembly1_A  TM=7.703E-01  e=3.322E-13  Campylobacter jejuni
  8v4g-assembly1_B  TM=7.614E-01  e=4.848E-12  Campylobacter jejuni
  8v4g-assembly1_A  TM=7.532E-01  e=1.278E-11  Campylobacter jejuni
  6d2v-assembly1_A  TM=7.878E-01  e=7.489E-11  Streptomyces

Foldseek 3Di:
DEEEEEVCQAPLNVLLQVLCLLLPYAYEYEEQDHHDPCVLQPCLDQSCLLCPPVCVDVVSVVVPSCNVSPPPRSVQQEPPPPPDGNHSHYYDNDQLLPLVVVLVVVLVTPPHAEYEYDDFFQPAWLRFAPVNLVVRLSRLAVSLVSVLVSCLVSPHAEYEYEAAPLQQDAQAFDDAAWLPGDGDDLVRHPTSNSSSRNNSLVVQQVCACVNNHHYEYEHEFAEDDAPNDGPVVLVLVCLLVVNDAQEAQDDPAAWEFYAYSSLSSSLSVLLRVCCSPPVPLDHYYFYTGLQDIDGLQVLCVLLSVLSVGDRHDHYDYLVVVLVVQVVQSVVCNVVSGTGSAHNRRSSSGHHYYDHDRVSSCRRRNRNRDPHSDCPSVSVNVND/DEEEEECCQAPLNVLLQVLCLLLPYAYEYEEQDHHDPCVLQPCLDQSCLLCPPVCVDVVSVVVPSCNVSPPPRSVQQEPDPPPDGNHRHYYDNDQLLPLVVVLVVVLVTDPHAEYEYDDFFQPAWLRFAPVNLVVRLSRLAVSLVSVLVSCLVSPHAEYEYEAAPLQQDAQAFDDAAWQPGDGDDLVRHPTSNSSSRNNRLVVQQVCACVNNHHYEYEHEFAEDDAPNDGPVVLVLVCLLVVNDAQEAQDDPAAWEFYAYSSLSSSLSVLLRVCCSPPVVLDHYYFYTGLQDIDGLQVLCVLLSVLSVHDRHDHYDYLVVVLVVQVVQSVVCNVVSGTGSAHNRRSSSGHHYYDHDRVSSCPRRNRHRDPHSDCPSVSVNVND

InterPro domains:
  IPR002225 3-beta hydroxysteroid dehydrogenase/isomerase [PF01073] (88-309)
  IPR036291 NAD(P)-binding domain superfamily [SSF51735] (1-369)
  IPR050177 Bifunctional lipid A modification and metabolic enzymes [PTHR43245] (1-369)

Radius of gyration: 28.67 Å; Cα contacts (8 Å, |Δi|>4): 1570; chains: 2; bounding box: 59×81×73 Å

pLDDT: mean 87.07, std 15.94, range [32.91, 98.94]